Protein AF-A0A0T7GAG9-F1 (afdb_monomer)

Radius of gyration: 30.79 Å; Cα contacts (8 Å, |Δi|>4): 654; chains: 1; bounding box: 89×76×101 Å

Nearest PDB structures (foldseek):
  8bgj-assembly2_B  TM=7.637E-01  e=1.884E-06  Caloramator australicus RC3
  8bgj-assembly3_C  TM=7.433E-01  e=1.884E-06  Caloramator australicus RC3
  8ubf-assembly1_A  TM=6.238E-01  e=1.103E-04  Bordetella phage BPP-1
  7r08-assembly1_C  TM=3.777E-01  e=1.998E-05  Escherichia phage P2
  7r08-assembly1_D  TM=3.869E-01  e=6.036E-05  Escherichia phage P2

InterPro domains:
  IPR000477 Reverse transcriptase domain [PF00078] (136-311)
  IPR000477 Reverse transcriptase domain [PS50878] (1-312)
  IPR043502 DNA/RNA polymerase superfamily [SSF56672] (219-315)

Organism: NCBI:txid323656

Solvent-accessible surface area (backbone atoms only — not comparable to full-atom values): 28188 Å² total; per-residue (Å²): 134,89,82,88,79,85,87,90,82,91,81,88,81,88,87,83,90,88,86,91,87,82,89,89,78,88,88,89,84,94,79,90,82,89,78,87,84,79,85,76,80,90,74,90,75,86,70,85,80,78,86,72,91,57,84,82,73,63,77,64,60,50,42,42,79,52,36,60,41,50,51,34,84,39,45,36,84,69,73,78,44,70,47,95,84,35,51,66,62,48,19,46,50,33,21,58,45,39,65,34,86,74,25,86,46,48,55,41,74,45,68,46,100,83,73,48,65,36,33,41,60,69,44,71,40,38,43,30,50,48,48,32,51,34,57,48,50,37,62,75,71,70,60,76,82,75,52,69,72,56,51,52,51,51,47,57,50,60,62,29,47,48,66,50,30,28,42,39,36,42,36,42,45,61,44,52,74,43,35,62,32,42,70,59,51,51,48,55,58,66,37,84,90,48,37,68,43,57,45,28,43,55,50,26,62,49,64,55,31,98,47,58,68,47,40,30,54,40,72,39,69,53,33,58,56,50,51,55,58,70,42,45,62,54,56,56,46,60,70,64,40,82,52,45,80,46,76,49,64,61,93,49,48,33,42,36,34,25,35,74,89,53,80,54,64,69,62,50,48,55,57,32,48,75,56,59,38,48,70,33,95,80,47,48,77,47,70,42,54,48,61,73,71,83,89,79,68,92,67,89,72,78,64,50,52,75,58,100,60,35,24,41,39,57,49,40,68,48,58,90,81,30,30,17,25,35,40,30,45,76,21,64,76,62,49,51,58,48,52,53,50,50,53,35,36,50,65,39,30,80,73,65,71,42,60,68,54,37,43,49,37,53,47,66,63,24,18,21,34,73,44,67,58,46,80,44,57,75,75,67,99,75,46,66,45,67,41,38,51,30,64,73,47,75,75,40,19,36,27,61,64,27,71,88,54,91,51,84,43,85,49,84,46,65,73,31,44,53,52,37,52,54,50,50,43,49,54,66,31,89,86,28,92,47,21,65,71,46,69,72,44,59,66,73,54,47,53,52,53,68,70,61,40,35,35,53,12,31,73,69,56,35,75,52,87,76,53,77,65,57,48,51,63,43,51,58,52,56,69,90,112

Secondary structure (DSSP, 8-state):
------------------------------------------------------------TT-HHHHTTS--TTSHHHHT--HHHHHHHHHHHHHHHHHSSS----EEEEE-TTS-EEEEESSHHHHHHHHHHHHHHHHHTT--PPPHHHHHHHHHHHHT--S-EEEEEE-BTTHHHH-B-HHHHHHHHH-TTS-HHHHHHHHHHTTSS---TTB--TTSTHHHHHHHHHTHHHHHHHTTSTTEEEEEEETTEEEEEE-TT---HHHHHHHHHTTT--B-TT-EEEEE-SS--TT--S------EEETTEEEEE-S---TTSPPPEEEEE-HHHHHHHHHHHHHHHHHHHHH--HHHHHHHHHHHHSEEEEE-TT-SSS-TT-EEEEETTTTSTT-EEE---SSS---EEP--HHHHHHHHHHHHHHH-TTSTTHHHHHTS-HHHHHHHHH--HHHHHHT--EE---HHHHHHHHGGGTT-

Sequence (481 aa):
MQWHQQCSNIHSARMRKSCVICSPRYVSEKSTLQLLCLTREFTDSVRPVPSFFGLVMIPSPYSEQTLKQHFRVGDAGKWKLDIEKNIDSIAKAASARATLAAPNLLIHSRTDKSGKTIYFAGDIETDLILRATYSRLMHQFSLSLPNREEIVSGIVEATSEGSPYLVTKCDIRAFYESLNAEPIVNSILANTRTSSDLKQVLKSVYGAAHVPKSVAPRGLAISTVLAELTLKDFDNYVRKIPGVHRYFRYADDMIIFSLPGTSVIMLLEEKLKALGLELNDKTETREIRTNPNQTSRATPDVTAYTYLGYEFSPEEKVATYKTREFRVSIASAKLEKRTSRVFLALYAFLRDGDGVLLCDRLNYISTNRSVYKTKHTRGSKKQKIKTGIHYNYSRCGHYPSMKKGRVHMAHEASELIKIDVIMKTALFSKQSEFYSAISALPTAVQTQLNAISFAQGYRKRLMKRFTRERVGKICKAWGYE

Mean predicted aligned error: 11.67 Å

Foldseek 3Di:
DDDDDDDDDDDDDDDDDDDDDDDDDDDDDDDDDDDDDDDDDDDDDDDDDPPPPDDPQLDDLLQLVNLLLQAFPCVCVVAVDPCVVCSNVLSVVLSVQLQDLARQFQKDWDADPVRDIAIDGPDPSNSSNLSSLLVCLCVLVVHDADDPVVVVVVVVVVLQAQAKKKKKKWFWPVQQAQFFLQVVLVVLLPDPSHHSSSNNSSVNVPVNDVDPNRGQRHNGSVSVSSQCVLCVVVVVVLCVQPQWDDWDDRRGIIITIGHPPRPCPVVSQVVQVVRRIHIDPPIDMFIQAAPDDPPDDPDPPQSWDDDLQKIKGWDNYADPLWTTKIFIDRDPVNLVVLLVQLVLLLVVCVVVVPLVLSLVLLCQAQAKEWDACRRDSDDPSGDIDIDHLCSSRVQGAIWDIDNVDTDGHDHQPVSQVVSVVSSCCCQDPPPHPSNVSNVPDDVVSNVSSVPGGSSCNHRVNHYDYDDPVSVVVSCVSVPVD

pLDDT: mean 80.86, std 22.22, range [21.38, 97.0]

Structure (mmCIF, N/CA/C/O backbone):
data_AF-A0A0T7GAG9-F1
#
_entry.id   AF-A0A0T7GAG9-F1
#
loop_
_atom_site.group_PDB
_atom_site.id
_atom_site.type_symbol
_atom_site.label_atom_id
_atom_site.label_alt_id
_atom_site.label_comp_id
_atom_site.label_asym_id
_atom_site.label_entity_id
_atom_site.label_seq_id
_atom_site.pdbx_PDB_ins_code
_atom_site.Cartn_x
_atom_site.Cartn_y
_atom_site.Cartn_z
_atom_site.occupancy
_atom_site.B_iso_or_equiv
_atom_site.auth_seq_id
_atom_site.auth_comp_id
_atom_site.auth_asym_id
_atom_site.auth_atom_id
_atom_site.pdbx_PDB_model_num
ATOM 1 N N . MET A 1 1 ? -24.589 12.790 70.574 1.00 34.81 1 MET A N 1
ATOM 2 C CA . MET A 1 1 ? -24.229 14.126 71.096 1.00 34.81 1 MET A CA 1
ATOM 3 C C . MET A 1 1 ? -24.451 15.141 69.988 1.00 34.81 1 MET A C 1
ATOM 5 O O . MET A 1 1 ? -24.058 14.861 68.864 1.00 34.81 1 MET A O 1
ATOM 9 N N . GLN A 1 2 ? -25.118 16.257 70.280 1.00 25.03 2 GLN A N 1
ATOM 10 C CA . GLN A 1 2 ? -25.161 17.429 69.392 1.00 25.03 2 GLN A CA 1
ATOM 11 C C . GLN A 1 2 ? -23.834 18.202 69.496 1.00 25.03 2 GLN A C 1
ATOM 13 O O . GLN A 1 2 ? -23.106 17.983 70.459 1.00 25.03 2 GLN A O 1
ATOM 18 N N . TRP A 1 3 ? -23.570 19.130 68.571 1.00 24.48 3 TRP A N 1
ATOM 19 C CA . TRP A 1 3 ? -23.291 20.543 68.896 1.00 24.48 3 TRP A CA 1
ATOM 20 C C . TRP A 1 3 ? -23.385 21.411 67.623 1.00 24.48 3 TRP A C 1
ATOM 22 O O . TRP A 1 3 ? -22.856 21.060 66.571 1.00 24.48 3 TRP A O 1
ATOM 32 N N . HIS A 1 4 ? -24.095 22.535 67.735 1.00 27.88 4 HIS A N 1
ATOM 33 C CA . HIS A 1 4 ? -24.064 23.676 66.804 1.00 27.88 4 HIS A CA 1
ATOM 34 C C . HIS A 1 4 ? -22.859 24.605 67.177 1.00 27.88 4 HIS A C 1
ATOM 36 O O . HIS A 1 4 ? -22.125 24.254 68.093 1.00 27.88 4 HIS A O 1
ATOM 42 N N . GLN A 1 5 ? -22.534 25.780 66.604 1.00 28.50 5 GLN A N 1
ATOM 43 C CA . GLN A 1 5 ? -23.079 26.653 65.539 1.00 28.50 5 GLN A CA 1
ATOM 44 C C . GLN A 1 5 ? -21.955 27.605 65.020 1.00 28.50 5 GLN A C 1
ATOM 46 O O . GLN A 1 5 ? -20.854 27.571 65.550 1.00 28.50 5 GLN A O 1
ATOM 51 N N . GLN A 1 6 ? -22.263 28.445 64.012 1.00 25.11 6 GLN A N 1
ATOM 52 C CA . GLN A 1 6 ? -21.733 29.807 63.684 1.00 25.11 6 GLN A CA 1
ATOM 53 C C . GLN A 1 6 ? -20.279 30.212 64.077 1.00 25.11 6 GLN A C 1
ATOM 55 O O . GLN A 1 6 ? -19.899 30.146 65.234 1.00 25.11 6 GLN A O 1
ATOM 60 N N . CYS A 1 7 ? -19.392 30.661 63.171 1.00 21.69 7 CYS A N 1
ATOM 61 C CA . CYS A 1 7 ? -19.409 31.848 62.272 1.00 21.69 7 CYS A CA 1
ATOM 62 C C . CYS A 1 7 ? -19.065 33.208 62.934 1.00 21.69 7 CYS A C 1
ATOM 64 O O . CYS A 1 7 ? -19.560 33.511 64.013 1.00 21.69 7 CYS A O 1
ATOM 66 N N . SER A 1 8 ? -18.375 34.083 62.167 1.00 23.78 8 SER A N 1
ATOM 67 C CA . SER A 1 8 ? -17.951 35.483 62.476 1.00 23.78 8 SER A CA 1
ATOM 68 C C . SER A 1 8 ? -16.607 35.606 63.240 1.00 23.78 8 SER A C 1
ATOM 70 O O . SER A 1 8 ? -16.338 34.778 64.097 1.00 23.78 8 SER A O 1
ATOM 72 N N . ASN A 1 9 ? -15.723 36.601 63.025 1.00 23.61 9 ASN A N 1
ATOM 73 C CA . ASN A 1 9 ? -15.598 37.624 61.961 1.00 23.61 9 ASN A CA 1
ATOM 74 C C . ASN A 1 9 ? -14.204 38.322 61.997 1.00 23.61 9 ASN A C 1
ATOM 76 O O . ASN A 1 9 ? -13.631 38.382 63.075 1.00 23.61 9 ASN A O 1
ATOM 80 N N . ILE A 1 10 ? -13.787 38.993 60.895 1.00 25.33 10 ILE A N 1
ATOM 81 C CA . ILE A 1 10 ? -12.914 40.220 60.872 1.00 25.33 10 ILE A CA 1
ATOM 82 C C . ILE A 1 10 ? -11.417 40.038 61.322 1.00 25.33 10 ILE A C 1
ATOM 84 O O . ILE A 1 10 ? -11.143 39.328 62.272 1.00 25.33 10 ILE A O 1
ATOM 88 N N . HIS A 1 11 ? -10.351 40.610 60.713 1.00 24.47 11 HIS A N 1
ATOM 89 C CA . HIS A 1 11 ? -10.182 41.557 59.587 1.00 24.47 11 HIS A CA 1
ATOM 90 C C . HIS A 1 11 ? -8.828 41.416 58.813 1.00 24.47 11 HIS A C 1
ATOM 92 O O . HIS A 1 11 ? -7.951 40.650 59.183 1.00 24.47 11 HIS A O 1
ATOM 98 N N . SER A 1 12 ? -8.712 42.212 57.736 1.00 23.41 12 SER A N 1
ATOM 99 C CA . SER A 1 12 ? -7.582 42.607 56.844 1.00 23.41 12 SER A CA 1
ATOM 100 C C . SER A 1 12 ? -6.096 42.477 57.303 1.00 23.41 12 SER A C 1
ATOM 102 O O . SER A 1 12 ? -5.824 42.581 58.488 1.00 23.41 12 SER A O 1
ATOM 104 N N . ALA A 1 13 ? -5.068 42.419 56.421 1.00 24.03 13 ALA A N 1
ATOM 105 C CA . ALA A 1 13 ? -4.983 42.994 55.058 1.00 24.03 13 ALA A CA 1
ATOM 106 C C . ALA A 1 13 ? -3.962 42.355 54.058 1.00 24.03 13 ALA A C 1
ATOM 108 O O . ALA A 1 13 ? -2.896 41.902 54.448 1.00 24.03 13 ALA A O 1
ATOM 109 N N . ARG A 1 14 ? -4.315 42.429 52.752 1.00 25.72 14 ARG A N 1
ATOM 110 C CA . ARG A 1 14 ? -3.540 42.716 51.494 1.00 25.72 14 ARG A CA 1
ATOM 111 C C . ARG A 1 14 ? -1.986 42.645 51.492 1.00 25.72 14 ARG A C 1
ATOM 113 O O . ARG A 1 14 ? -1.357 43.120 52.417 1.00 25.72 14 ARG A O 1
ATOM 120 N N . MET A 1 15 ? -1.269 42.294 50.405 1.00 24.94 15 MET A N 1
ATOM 121 C CA . MET A 1 15 ? -1.548 41.972 48.974 1.00 24.94 15 MET A CA 1
ATOM 122 C C . MET A 1 15 ? -0.264 41.306 48.374 1.00 24.94 15 MET A C 1
ATOM 124 O O . MET A 1 15 ? 0.808 41.533 48.915 1.00 24.94 15 MET A O 1
ATOM 128 N N . ARG A 1 16 ? -0.224 40.532 47.270 1.00 23.81 16 ARG A N 1
ATOM 129 C CA . ARG A 1 16 ? -0.689 40.801 45.886 1.00 23.81 16 ARG A CA 1
ATOM 130 C C . ARG A 1 16 ? -0.880 39.493 45.067 1.00 23.81 16 ARG A C 1
ATOM 132 O O . ARG A 1 16 ? 0.001 38.651 45.088 1.00 23.81 16 ARG A O 1
ATOM 139 N N . LYS A 1 17 ? -1.968 39.448 44.274 1.00 26.58 17 LYS A N 1
ATOM 140 C CA . LYS A 1 17 ? -2.077 39.118 42.818 1.00 26.58 17 LYS A CA 1
ATOM 141 C C . LYS A 1 17 ? -1.387 37.853 42.240 1.00 26.58 17 LYS A C 1
ATOM 143 O O . LYS A 1 17 ? -0.191 37.686 42.406 1.00 26.58 17 LYS A O 1
ATOM 148 N N . SER A 1 18 ? -2.030 37.017 41.408 1.00 24.22 18 SER A N 1
ATOM 149 C CA . SER A 1 18 ? -3.402 37.036 40.845 1.00 24.22 18 SER A CA 1
ATOM 150 C C . SER A 1 18 ? -3.861 35.636 40.402 1.00 24.22 18 SER A C 1
ATOM 152 O O . SER A 1 18 ? -3.059 34.851 39.910 1.00 24.22 18 SER A O 1
ATOM 154 N N . CYS A 1 19 ? -5.175 35.395 40.441 1.00 22.44 19 CYS A N 1
ATOM 155 C CA . CYS A 1 19 ? -5.876 34.328 39.718 1.00 22.44 19 CYS A CA 1
ATOM 156 C C . CYS A 1 19 ? -7.080 34.953 38.987 1.00 22.44 19 CYS A C 1
ATOM 158 O O . CYS A 1 19 ? -7.672 35.888 39.527 1.00 22.44 19 CYS A O 1
ATOM 160 N N . VAL A 1 20 ? -7.438 34.474 37.787 1.00 23.52 20 VAL A N 1
ATOM 161 C CA . VAL A 1 20 ? -8.679 34.863 37.086 1.00 23.52 20 VAL A CA 1
ATOM 162 C C . VAL A 1 20 ? -9.257 33.678 36.307 1.00 23.52 20 VAL A C 1
ATOM 164 O O . VAL A 1 20 ? -8.600 33.112 35.438 1.00 23.52 20 VAL A O 1
ATOM 167 N N . ILE A 1 21 ? -10.530 33.386 36.570 1.00 23.42 21 ILE A N 1
ATOM 168 C CA . ILE A 1 21 ? -11.468 32.687 35.683 1.00 23.42 21 ILE A CA 1
ATOM 169 C C . ILE A 1 21 ? -12.679 33.626 35.552 1.00 23.42 21 ILE A C 1
ATOM 171 O O . ILE A 1 21 ? -13.063 34.194 36.573 1.00 23.42 21 ILE A O 1
ATOM 175 N N . CYS A 1 22 ? -13.243 33.801 34.343 1.00 22.34 22 CYS A N 1
ATOM 176 C CA . CYS A 1 22 ? -14.698 33.878 34.053 1.00 22.34 22 CYS A CA 1
ATOM 17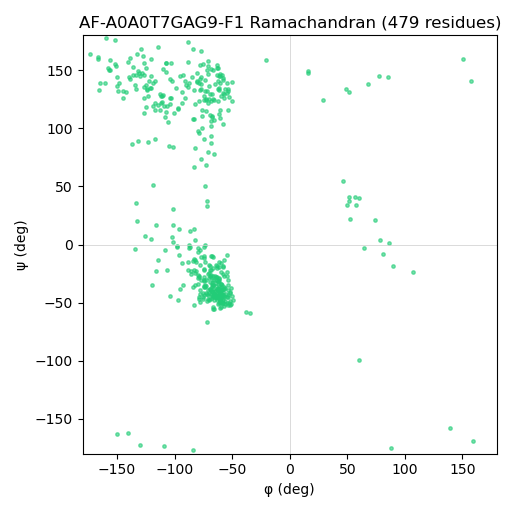7 C C . CYS A 1 22 ? -15.069 34.608 32.741 1.00 22.34 22 CYS A C 1
ATOM 179 O O . CYS A 1 22 ? -14.536 35.664 32.428 1.00 22.34 22 CYS A O 1
ATOM 181 N N . SER A 1 23 ? -16.075 34.032 32.068 1.00 23.14 23 SER A N 1
ATOM 182 C CA . SER A 1 23 ? -17.262 34.650 31.434 1.00 23.14 23 SER A CA 1
ATOM 183 C C . SER A 1 23 ? -17.169 35.842 30.450 1.00 23.14 23 SER A C 1
ATOM 185 O O . SER A 1 23 ? -16.653 36.899 30.796 1.00 23.14 23 SER A O 1
ATOM 187 N N . PRO A 1 24 ? -17.852 35.756 29.284 1.00 28.33 24 PRO A N 1
ATOM 188 C CA . PRO A 1 24 ? -18.141 36.895 28.404 1.00 28.33 24 PRO A CA 1
ATOM 189 C C . PRO A 1 24 ? -19.597 37.409 28.513 1.00 28.33 24 PRO A C 1
ATOM 191 O O . PRO A 1 24 ? -20.530 36.607 28.546 1.00 28.33 24 PRO A O 1
ATOM 194 N N . ARG A 1 25 ? -19.810 38.736 28.467 1.00 22.12 25 ARG A N 1
ATOM 195 C CA . ARG A 1 25 ? -21.077 39.419 28.087 1.00 22.12 25 ARG A CA 1
ATOM 196 C C . ARG A 1 25 ? -20.816 40.912 27.784 1.00 22.12 25 ARG A C 1
ATOM 198 O O . ARG A 1 25 ? -20.043 41.514 28.512 1.00 22.12 25 ARG A O 1
ATOM 205 N N . TYR A 1 26 ? -21.460 41.426 26.721 1.00 23.72 26 TYR A N 1
ATOM 206 C CA . TYR A 1 26 ? -21.973 42.794 26.426 1.00 23.72 26 TYR A CA 1
ATOM 207 C C . TYR A 1 26 ? -21.501 44.013 27.264 1.00 23.72 26 TYR A C 1
ATOM 209 O O . TYR A 1 26 ? -21.342 43.911 28.470 1.00 23.72 26 TYR A O 1
ATOM 217 N N . VAL A 1 27 ? -21.381 45.247 26.748 1.00 25.27 27 VAL A N 1
ATOM 218 C CA . VAL A 1 27 ? -21.791 45.905 25.471 1.00 25.27 27 VAL A CA 1
ATOM 219 C C . VAL A 1 27 ? -20.533 46.639 24.888 1.00 25.27 27 VAL A C 1
ATOM 221 O O . VAL A 1 27 ? -19.449 46.397 25.412 1.00 25.27 27 VAL A O 1
ATOM 224 N N . SER A 1 28 ? -20.451 47.478 23.838 1.00 22.50 28 SER A N 1
ATOM 225 C CA . SER A 1 28 ? -21.351 48.213 22.906 1.00 22.50 28 SER A CA 1
ATOM 226 C C . SER A 1 28 ? -20.745 48.156 21.469 1.00 22.50 28 SER A C 1
ATOM 228 O O . SER A 1 28 ? -19.912 47.288 21.235 1.00 22.50 28 SER A O 1
ATOM 230 N N . GLU A 1 29 ? -21.049 48.954 20.429 1.00 24.73 29 GLU A N 1
ATOM 231 C CA . GLU A 1 29 ? -21.874 50.170 20.195 1.00 24.73 29 GLU A CA 1
ATOM 232 C C . GLU A 1 29 ? -22.412 50.153 18.725 1.00 24.73 29 GLU A C 1
ATOM 234 O O . GLU A 1 29 ? -22.418 49.107 18.076 1.00 24.73 29 GLU A O 1
ATOM 239 N N . LYS A 1 30 ? -22.878 51.290 18.185 1.00 23.23 30 LYS A N 1
ATOM 240 C CA . LYS A 1 30 ? -23.588 51.436 16.893 1.00 23.23 30 LYS A CA 1
ATOM 241 C C . LYS A 1 30 ? -22.752 51.315 15.600 1.00 23.23 30 LYS A C 1
ATOM 243 O O . LYS A 1 30 ? -21.716 51.954 15.432 1.00 23.23 30 LYS A O 1
ATOM 248 N N . SER A 1 31 ? -23.353 50.679 14.593 1.00 24.34 31 SER A N 1
ATOM 249 C CA . SER A 1 31 ? -23.366 51.121 13.183 1.00 24.34 31 SER A CA 1
ATOM 250 C C . SER A 1 31 ? -24.672 50.645 12.530 1.00 24.34 31 SER A C 1
ATOM 252 O O . SER A 1 31 ? -25.106 49.523 12.780 1.00 24.34 31 SER A O 1
ATOM 254 N N . THR A 1 32 ? -25.331 51.498 11.747 1.00 24.50 32 THR A N 1
ATOM 255 C CA . THR A 1 32 ? -26.698 51.268 11.234 1.00 24.50 32 THR A CA 1
ATOM 256 C C . THR A 1 32 ? -26.710 50.487 9.917 1.00 24.50 32 THR A C 1
ATOM 258 O O . THR A 1 32 ? -25.936 50.830 9.031 1.00 24.50 32 THR A O 1
ATOM 261 N N . LEU A 1 33 ? -27.643 49.535 9.743 1.00 26.02 33 LEU A N 1
ATOM 262 C CA . LEU A 1 33 ? -28.426 49.315 8.505 1.00 26.02 33 LEU A CA 1
ATOM 263 C C . LEU A 1 33 ? -29.517 48.238 8.708 1.00 26.02 33 LEU A C 1
ATOM 265 O O . LEU A 1 33 ? -29.526 47.532 9.715 1.00 26.02 33 LEU A O 1
ATOM 269 N N . GLN A 1 34 ? -30.492 48.179 7.796 1.00 23.89 34 GLN A N 1
ATOM 270 C CA . GLN A 1 34 ? -31.765 47.469 7.992 1.00 23.89 34 GLN A CA 1
ATOM 271 C C . GLN A 1 34 ? -31.667 45.942 7.830 1.00 23.89 34 GLN A C 1
ATOM 273 O O . GLN A 1 34 ? -31.033 45.443 6.901 1.00 23.89 34 GLN A O 1
ATOM 278 N N . LEU A 1 35 ? -32.417 45.208 8.659 1.00 23.30 35 LEU A N 1
ATOM 279 C CA . LEU A 1 35 ? -32.811 43.820 8.399 1.00 23.30 35 LEU A CA 1
ATOM 280 C C . LEU A 1 35 ? -34.287 43.792 7.974 1.00 23.30 35 LEU A C 1
ATOM 282 O O . LEU A 1 35 ? -35.140 44.289 8.710 1.00 23.30 35 LEU A O 1
ATOM 286 N N . LEU A 1 36 ? -34.610 43.182 6.828 1.00 23.64 36 LEU A N 1
ATOM 287 C CA . LEU A 1 36 ? -36.001 42.829 6.524 1.00 23.64 36 LEU A CA 1
ATOM 288 C C . LEU A 1 36 ? -36.420 41.643 7.399 1.00 23.64 36 LEU A C 1
ATOM 290 O O . LEU A 1 36 ? -35.803 40.579 7.347 1.00 23.64 36 LEU A O 1
ATOM 294 N N . CYS A 1 37 ? -37.498 41.808 8.162 1.00 21.38 37 CYS A N 1
ATOM 295 C CA . CYS A 1 37 ? -38.119 40.707 8.885 1.00 21.38 37 CYS A CA 1
ATOM 296 C C . CYS A 1 37 ? -39.073 39.955 7.946 1.00 21.38 37 CYS A C 1
ATOM 298 O O . CYS A 1 37 ? -40.131 40.471 7.596 1.00 21.38 37 CYS A O 1
ATOM 300 N N . LEU A 1 38 ? -38.699 38.743 7.527 1.00 24.09 38 LEU A N 1
ATOM 301 C CA . LEU A 1 38 ? -39.583 37.828 6.798 1.00 24.09 38 LEU A CA 1
ATOM 302 C C . LEU A 1 38 ? -40.116 36.753 7.747 1.00 24.09 38 LEU A C 1
ATOM 304 O O . LEU A 1 38 ? -39.597 35.638 7.819 1.00 24.09 38 LEU A O 1
ATOM 308 N N . THR A 1 39 ? -41.183 37.096 8.463 1.00 24.17 39 THR A N 1
ATOM 309 C CA . THR A 1 39 ? -42.048 36.121 9.131 1.00 24.17 39 THR A CA 1
ATOM 310 C C . THR A 1 39 ? -42.667 35.199 8.082 1.00 24.17 39 THR A C 1
ATOM 312 O O . THR A 1 39 ? -43.480 35.638 7.270 1.00 24.17 39 THR A O 1
ATOM 315 N N . ARG A 1 40 ? -42.290 33.915 8.087 1.00 24.61 40 ARG A N 1
ATOM 316 C CA . ARG A 1 40 ? -43.006 32.873 7.342 1.00 24.61 40 ARG A CA 1
ATOM 317 C C . ARG A 1 40 ? -43.896 32.095 8.294 1.00 24.61 40 ARG A C 1
ATOM 319 O O . ARG A 1 40 ? -43.405 31.392 9.173 1.00 24.61 40 ARG A O 1
ATOM 326 N N . GLU A 1 41 ? -45.195 32.247 8.094 1.00 24.88 41 GLU A N 1
ATOM 327 C CA . GLU A 1 41 ? -46.232 31.531 8.825 1.00 24.88 41 GLU A CA 1
ATOM 328 C C . GLU A 1 41 ? -46.153 30.029 8.524 1.00 24.88 41 GLU A C 1
ATOM 330 O O . GLU A 1 41 ? -45.958 29.614 7.377 1.00 24.88 41 GLU A O 1
ATOM 335 N N . PHE A 1 42 ? -46.320 29.204 9.558 1.00 25.19 42 PHE A N 1
ATOM 336 C CA . PHE A 1 42 ? -46.572 27.778 9.380 1.00 25.19 42 PHE A CA 1
ATOM 337 C C . PHE A 1 42 ? -48.032 27.602 8.957 1.00 25.19 42 PHE A C 1
ATOM 339 O O . PHE A 1 42 ? -48.939 27.829 9.751 1.00 25.19 42 PHE A O 1
ATOM 346 N N . THR A 1 43 ? -48.255 27.192 7.709 1.00 27.36 43 THR A N 1
ATOM 347 C CA . THR A 1 43 ? -49.566 26.739 7.229 1.00 27.36 43 THR A CA 1
ATOM 348 C C . THR A 1 43 ? -49.544 25.225 7.047 1.00 27.36 43 THR A C 1
ATOM 350 O O . THR A 1 43 ? -48.823 24.688 6.199 1.00 27.36 43 THR A O 1
ATOM 353 N N . ASP A 1 44 ? -50.329 24.522 7.865 1.00 28.38 44 ASP A N 1
ATOM 354 C CA . ASP A 1 44 ? -50.452 23.068 7.800 1.00 28.38 44 ASP A CA 1
ATOM 355 C C . ASP A 1 44 ? -51.112 22.634 6.488 1.00 28.38 44 ASP A C 1
ATOM 357 O O . ASP A 1 44 ? -52.316 22.772 6.278 1.00 28.38 44 ASP A O 1
ATOM 361 N N . SER A 1 45 ? -50.304 22.064 5.596 1.00 26.52 45 SER A N 1
ATOM 362 C CA . SER A 1 45 ? -50.771 21.401 4.379 1.00 26.52 45 SER A CA 1
ATOM 363 C C . SER A 1 45 ? -50.666 19.890 4.559 1.00 26.52 45 SER A C 1
ATOM 365 O O . SER A 1 45 ? -49.680 19.259 4.169 1.00 26.52 45 SER A O 1
ATOM 367 N N . VAL A 1 46 ? -51.705 19.306 5.168 1.00 32.75 46 VAL A N 1
ATOM 368 C CA . VAL A 1 46 ? -51.857 17.853 5.326 1.00 32.75 46 VAL A CA 1
ATOM 369 C C . VAL A 1 46 ? -51.845 17.197 3.945 1.00 32.75 46 VAL A C 1
ATOM 371 O O . VAL A 1 46 ? -52.824 17.243 3.201 1.00 32.75 46 VAL A O 1
ATOM 374 N N . ARG A 1 47 ? -50.719 16.576 3.587 1.00 27.12 47 ARG A N 1
ATOM 375 C CA . ARG A 1 47 ? -50.621 15.740 2.387 1.00 27.12 47 ARG A CA 1
ATOM 376 C C . ARG A 1 47 ? -51.141 14.345 2.736 1.00 27.12 47 ARG A C 1
ATOM 378 O O . ARG A 1 47 ? -50.723 13.811 3.765 1.00 27.12 47 ARG A O 1
ATOM 385 N N . PRO A 1 48 ? -52.010 13.733 1.913 1.00 27.88 48 PRO A N 1
ATOM 386 C CA . PRO A 1 48 ? -52.500 12.389 2.187 1.00 27.88 48 PRO A CA 1
ATOM 387 C C . PRO A 1 48 ? -51.332 11.400 2.193 1.00 27.88 48 PRO A C 1
ATOM 389 O O . PRO A 1 48 ? -50.496 11.409 1.287 1.00 27.88 48 PRO A O 1
ATOM 392 N N . VAL A 1 49 ? -51.277 10.541 3.211 1.00 30.39 49 VAL A N 1
ATOM 393 C CA . VAL A 1 49 ? -50.303 9.445 3.280 1.00 30.39 49 VAL A CA 1
ATOM 394 C C . VAL A 1 49 ? -50.722 8.384 2.258 1.00 30.39 49 VAL A C 1
ATOM 396 O O . VAL A 1 49 ? -51.788 7.789 2.426 1.00 30.39 49 VAL A O 1
ATOM 399 N N . PRO A 1 50 ? -49.936 8.112 1.199 1.00 30.52 50 PRO A N 1
ATOM 400 C CA . PRO A 1 50 ? -50.290 7.070 0.250 1.00 30.52 50 PRO A CA 1
ATOM 401 C C . PRO A 1 50 ? -50.067 5.703 0.907 1.00 30.52 50 PRO A C 1
ATOM 403 O O . PRO A 1 50 ? -48.971 5.402 1.386 1.00 30.52 50 PRO A O 1
ATOM 406 N N . SER A 1 51 ? -51.105 4.869 0.929 1.00 34.44 51 SER A N 1
ATOM 407 C CA . SER A 1 51 ? -51.129 3.559 1.589 1.00 34.44 51 SER A CA 1
ATOM 408 C C . SER A 1 51 ? -50.304 2.504 0.835 1.00 34.44 51 SER A C 1
ATOM 410 O O . SER A 1 51 ? -50.839 1.551 0.269 1.00 34.44 51 SER A O 1
ATOM 412 N N . PHE A 1 52 ? -48.980 2.669 0.818 1.00 32.62 52 PHE A N 1
ATOM 413 C CA . PHE A 1 52 ? -48.042 1.748 0.177 1.00 32.62 52 PHE A CA 1
ATOM 414 C C . PHE A 1 52 ? -47.797 0.484 1.017 1.00 32.62 52 PHE A C 1
ATOM 416 O O . PHE A 1 52 ? -46.697 0.243 1.512 1.00 32.62 52 PHE A O 1
ATOM 423 N N . PHE A 1 53 ? -48.789 -0.410 1.052 1.00 34.19 53 PHE A N 1
ATOM 424 C CA . PHE A 1 53 ? -48.553 -1.850 1.243 1.00 34.19 53 PHE A CA 1
ATOM 425 C C . PHE A 1 53 ? -47.971 -2.481 -0.040 1.00 34.19 53 PHE A C 1
ATOM 427 O O . PHE A 1 53 ? -48.452 -3.480 -0.566 1.00 34.19 53 PHE A O 1
ATOM 434 N N . GLY A 1 54 ? -46.913 -1.860 -0.566 1.00 33.28 54 GLY A N 1
ATOM 435 C CA . GLY A 1 54 ? -46.104 -2.383 -1.657 1.00 33.28 54 GLY A CA 1
ATOM 436 C C . GLY A 1 54 ? -44.799 -2.933 -1.099 1.00 33.28 54 GLY A C 1
ATOM 437 O O . GLY A 1 54 ? -44.068 -2.216 -0.415 1.00 33.28 54 GLY A O 1
ATOM 438 N N . LEU A 1 55 ? -44.480 -4.190 -1.413 1.00 37.56 55 LEU A N 1
ATOM 439 C CA . LEU A 1 55 ? -43.149 -4.745 -1.167 1.00 37.56 55 LEU A CA 1
ATOM 440 C C . LEU A 1 55 ? -42.105 -3.831 -1.820 1.00 37.56 55 LEU A C 1
ATOM 442 O O . LEU A 1 55 ? -42.082 -3.689 -3.043 1.00 37.56 55 LEU A O 1
ATOM 446 N N . VAL A 1 56 ? -41.238 -3.217 -1.009 1.00 41.62 56 VAL A N 1
ATOM 447 C CA . VAL A 1 56 ? -40.147 -2.362 -1.497 1.00 41.62 56 VAL A CA 1
ATOM 448 C C . VAL A 1 56 ? -39.131 -3.247 -2.215 1.00 41.62 56 VAL A C 1
ATOM 450 O O . VAL A 1 56 ? -38.184 -3.753 -1.611 1.00 41.62 56 VAL A O 1
ATOM 453 N N . MET A 1 57 ? -39.357 -3.475 -3.512 1.00 55.97 57 MET A N 1
ATOM 454 C CA . MET A 1 57 ? -38.486 -4.295 -4.346 1.00 55.97 57 MET A CA 1
ATOM 455 C C . MET A 1 57 ? -37.089 -3.686 -4.372 1.00 55.97 57 MET A C 1
ATOM 457 O O . MET A 1 57 ? -36.855 -2.640 -4.974 1.00 55.97 57 MET A O 1
ATOM 461 N N . ILE A 1 58 ? -36.153 -4.356 -3.704 1.00 68.81 58 ILE A N 1
ATOM 462 C CA . ILE A 1 58 ? -34.763 -3.921 -3.615 1.00 68.81 58 ILE A CA 1
ATOM 463 C C . ILE A 1 58 ? -34.156 -4.040 -5.018 1.00 68.81 58 ILE A C 1
ATOM 465 O O . ILE A 1 58 ? -33.978 -5.162 -5.498 1.00 68.81 58 ILE A O 1
ATOM 469 N N . PRO A 1 59 ? -33.843 -2.920 -5.698 1.00 79.88 59 PRO A N 1
ATOM 470 C CA . PRO A 1 59 ? -33.547 -2.949 -7.124 1.00 79.88 59 PRO A CA 1
ATOM 471 C C . PRO A 1 59 ? -32.253 -3.720 -7.371 1.00 79.88 59 PRO A C 1
ATOM 473 O O . PRO A 1 59 ? -31.217 -3.375 -6.788 1.00 79.88 59 PRO A O 1
ATOM 476 N N . SER A 1 60 ? -32.312 -4.743 -8.232 1.00 86.25 60 SER A N 1
ATOM 477 C CA . SER A 1 60 ? -31.180 -5.633 -8.514 1.00 86.25 60 SER A CA 1
ATOM 478 C C . SER A 1 60 ? -29.933 -4.836 -8.934 1.00 86.25 60 SER A C 1
ATOM 480 O O . SER A 1 60 ? -30.023 -3.917 -9.760 1.00 86.25 60 SER A O 1
ATOM 482 N N . PRO A 1 61 ? -28.742 -5.146 -8.385 1.00 89.31 61 PRO A N 1
ATOM 483 C CA . PRO A 1 61 ? -27.496 -4.496 -8.787 1.00 89.31 61 PRO A CA 1
ATOM 484 C C . PRO A 1 61 ? -27.071 -4.841 -10.222 1.00 89.31 61 PRO A C 1
ATOM 486 O O . PRO A 1 61 ? -26.157 -4.201 -10.735 1.00 89.31 61 PRO A O 1
ATOM 489 N N . TYR A 1 62 ? -27.717 -5.816 -10.868 1.00 93.19 62 TYR A N 1
ATOM 490 C CA . TYR A 1 62 ? -27.337 -6.323 -12.187 1.00 93.1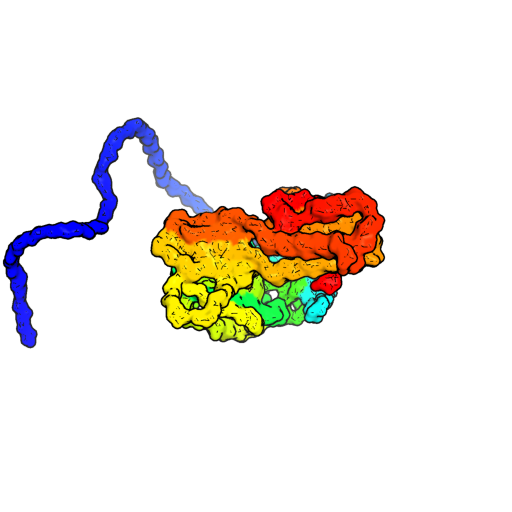9 62 TYR A CA 1
ATOM 491 C C . TYR A 1 62 ? -28.209 -5.790 -13.329 1.00 93.19 62 TYR A C 1
ATOM 493 O O . TYR A 1 62 ? -28.177 -6.336 -14.426 1.00 93.19 62 TYR A O 1
ATOM 501 N N . SER A 1 63 ? -28.965 -4.708 -13.113 1.00 91.75 63 SER A N 1
ATOM 502 C CA . SER A 1 63 ? -29.624 -3.997 -14.218 1.00 91.75 63 SER A CA 1
ATOM 503 C C . SER A 1 63 ? -28.595 -3.511 -15.247 1.00 91.75 63 SER A C 1
ATOM 505 O O . SER A 1 63 ? -27.510 -3.048 -14.877 1.00 91.75 63 SER A O 1
ATOM 507 N N . GLU A 1 64 ? -28.944 -3.555 -16.537 1.00 92.00 64 GLU A N 1
ATOM 508 C CA . GLU A 1 64 ? -28.057 -3.123 -17.627 1.00 92.00 64 GLU A CA 1
ATOM 509 C C . GLU A 1 64 ? -27.433 -1.742 -17.371 1.00 92.00 64 GLU A C 1
ATOM 511 O O . GLU A 1 64 ? -26.222 -1.573 -17.488 1.00 92.00 64 GLU A O 1
ATOM 516 N N . GLN A 1 65 ? -28.239 -0.753 -16.969 1.00 88.12 65 GLN A N 1
ATOM 517 C CA . GLN A 1 65 ? -27.771 0.612 -16.694 1.00 88.12 65 GLN A CA 1
ATOM 518 C C . GLN A 1 65 ? -26.774 0.695 -15.526 1.00 88.12 65 GLN A C 1
ATOM 520 O O . GLN A 1 65 ? -25.925 1.590 -15.506 1.00 88.12 65 GLN A O 1
ATOM 525 N N . THR A 1 66 ? -26.845 -0.225 -14.558 1.00 87.31 66 THR A N 1
ATOM 526 C CA . THR A 1 66 ? -25.864 -0.311 -13.466 1.00 87.31 66 THR A CA 1
ATOM 527 C C . THR A 1 66 ? -24.588 -0.996 -13.953 1.00 87.31 66 THR A C 1
ATOM 529 O O . THR A 1 66 ? -23.494 -0.475 -13.741 1.00 87.31 66 THR A O 1
ATOM 532 N N . LEU A 1 67 ? -24.700 -2.103 -14.695 1.00 90.56 67 LEU A N 1
ATOM 533 C CA . LEU A 1 67 ? -23.548 -2.807 -15.272 1.00 90.56 67 LEU A CA 1
ATOM 534 C C . LEU A 1 67 ? -22.761 -1.930 -16.262 1.00 90.56 67 LEU A C 1
ATOM 536 O O . LEU A 1 67 ? -21.531 -1.909 -16.200 1.00 90.56 67 LEU A O 1
ATOM 540 N N . LYS A 1 68 ? -23.443 -1.111 -17.077 1.00 88.75 68 LYS A N 1
ATOM 541 C CA . LYS A 1 68 ? -22.835 -0.107 -17.979 1.00 88.75 68 LYS A CA 1
ATOM 542 C C . LYS A 1 68 ? -21.944 0.904 -17.240 1.00 88.75 68 LYS A C 1
ATOM 544 O O . LYS A 1 68 ? -20.967 1.382 -17.808 1.00 88.75 68 LYS A O 1
ATOM 549 N N . GLN A 1 69 ? -22.198 1.175 -15.957 1.00 86.44 69 GLN A N 1
ATOM 550 C CA . GLN A 1 69 ? -21.325 2.026 -15.135 1.00 86.44 69 GLN A CA 1
ATOM 551 C C . GLN A 1 69 ? -20.077 1.285 -14.627 1.00 86.44 69 GLN A C 1
ATOM 553 O O . GLN A 1 69 ? -19.053 1.917 -14.383 1.00 86.44 69 GLN A O 1
ATOM 558 N N . HIS A 1 70 ? -20.126 -0.043 -14.469 1.00 88.50 70 HIS A N 1
ATOM 559 C CA . HIS A 1 70 ? -19.028 -0.843 -13.906 1.00 88.50 70 HIS A CA 1
ATOM 560 C C . HIS A 1 70 ? -17.889 -1.167 -14.885 1.00 88.50 70 HIS A C 1
ATOM 562 O O . HIS A 1 70 ? -16.872 -1.730 -14.459 1.00 88.50 70 HIS A O 1
ATOM 568 N N . PHE A 1 71 ? -17.998 -0.769 -16.155 1.00 86.19 71 PHE A N 1
ATOM 569 C CA . PHE A 1 71 ? -16.876 -0.750 -17.095 1.00 86.19 71 PHE A CA 1
ATOM 570 C C . PHE A 1 71 ? -15.768 0.217 -16.638 1.00 86.19 71 PHE A C 1
ATOM 572 O O . PHE A 1 71 ? -15.999 1.209 -15.946 1.00 86.19 71 PHE A O 1
ATOM 579 N N . ARG A 1 72 ? -14.524 -0.074 -17.025 1.00 83.38 72 ARG A N 1
ATOM 580 C CA . ARG A 1 72 ? -13.329 0.715 -16.703 1.00 83.38 72 ARG A CA 1
ATOM 581 C C . ARG A 1 72 ? -12.513 0.973 -17.965 1.00 83.38 72 ARG A C 1
ATOM 583 O O . ARG A 1 72 ? -12.365 0.100 -18.811 1.00 83.38 72 ARG A O 1
ATOM 590 N N . VAL A 1 73 ? -11.841 2.125 -18.016 1.00 72.62 73 VAL A N 1
ATOM 591 C CA . VAL A 1 73 ? -10.948 2.531 -19.127 1.00 72.62 73 VAL A CA 1
ATOM 592 C C . VAL A 1 73 ? -9.843 1.496 -19.432 1.00 72.62 73 VAL A C 1
ATOM 594 O O . VAL A 1 73 ? -9.313 1.456 -20.536 1.00 72.62 73 VAL A O 1
ATOM 597 N N . GLY A 1 74 ? -9.475 0.645 -18.465 1.00 73.12 74 GLY A N 1
ATOM 598 C CA . GLY A 1 74 ? -8.489 -0.422 -18.664 1.00 73.12 74 GLY A CA 1
ATOM 599 C C . GLY A 1 74 ? -9.015 -1.713 -19.308 1.00 73.12 74 GLY A C 1
ATOM 600 O O . GLY A 1 74 ? -8.193 -2.541 -19.696 1.00 73.12 74 GLY A O 1
ATOM 601 N N . ASP A 1 75 ? -10.335 -1.908 -19.408 1.00 81.56 75 ASP A N 1
ATOM 602 C CA . ASP A 1 75 ? -10.929 -3.219 -19.711 1.00 81.56 75 ASP A CA 1
ATOM 603 C C . ASP A 1 75 ? -10.750 -3.654 -21.170 1.00 81.56 75 ASP A C 1
ATOM 605 O O . ASP A 1 75 ? -10.474 -4.827 -21.411 1.00 81.56 75 ASP A O 1
ATOM 609 N N . ALA A 1 76 ? -10.820 -2.735 -22.139 1.00 79.25 76 ALA A N 1
ATOM 610 C CA . ALA A 1 76 ? -10.668 -3.067 -23.563 1.00 79.25 76 ALA A CA 1
ATOM 611 C C . ALA A 1 76 ? -9.306 -3.736 -23.820 1.00 79.25 76 ALA A C 1
ATOM 613 O O . ALA A 1 76 ? -9.215 -4.836 -24.359 1.00 79.25 76 ALA A O 1
ATOM 614 N N . GLY A 1 77 ? -8.241 -3.136 -23.277 1.00 74.81 77 GLY A N 1
ATOM 615 C CA . GLY A 1 77 ? -6.891 -3.699 -23.259 1.00 74.81 77 GLY A CA 1
ATOM 616 C C . GLY A 1 77 ? -6.609 -4.690 -22.117 1.00 74.81 77 GLY A C 1
ATOM 617 O O . GLY A 1 77 ? -5.436 -4.943 -21.837 1.00 74.81 77 GLY A O 1
ATOM 618 N N . LYS A 1 78 ? -7.620 -5.187 -21.396 1.00 80.44 78 LYS A N 1
ATOM 619 C CA . LYS A 1 78 ? -7.532 -6.406 -20.565 1.00 80.44 78 LYS A CA 1
ATOM 620 C C . LYS A 1 78 ? -8.086 -7.591 -21.357 1.00 80.44 78 LYS A C 1
ATOM 622 O O . LYS A 1 78 ? -7.439 -8.628 -21.416 1.00 80.44 78 LYS A O 1
ATOM 627 N N . TRP A 1 79 ? -9.253 -7.399 -21.967 1.00 84.31 79 TRP A N 1
ATOM 628 C CA . TRP A 1 79 ? -10.049 -8.450 -22.597 1.00 84.31 79 TRP A CA 1
ATOM 629 C C . TRP A 1 79 ? -9.843 -8.594 -24.109 1.00 84.31 79 TRP A C 1
ATOM 631 O O . TRP A 1 79 ? -10.313 -9.569 -24.677 1.00 84.31 79 TRP A O 1
ATOM 641 N N . LYS A 1 80 ? -9.117 -7.663 -24.747 1.00 82.50 80 LYS A N 1
ATOM 642 C CA . LYS A 1 80 ? -8.946 -7.564 -26.211 1.00 82.50 80 LYS A CA 1
ATOM 643 C C . LYS A 1 80 ? -10.280 -7.366 -26.955 1.00 82.50 80 LYS A C 1
ATOM 645 O O . LYS A 1 80 ? -10.494 -7.950 -28.010 1.00 82.50 80 LYS A O 1
ATOM 650 N N . LEU A 1 81 ? -11.170 -6.542 -26.396 1.00 80.62 81 LEU A N 1
ATOM 651 C CA . LEU A 1 81 ? -12.507 -6.274 -26.941 1.00 80.62 81 LEU A CA 1
ATOM 652 C C . LEU A 1 81 ? -12.693 -4.794 -27.293 1.00 80.62 81 LEU A C 1
ATOM 654 O O . LEU A 1 81 ? -12.340 -3.918 -26.498 1.00 80.62 81 LEU A O 1
ATOM 658 N N . ASP A 1 82 ? -13.343 -4.534 -28.430 1.00 76.56 82 ASP A N 1
ATOM 659 C CA . ASP A 1 82 ? -13.881 -3.221 -28.813 1.00 76.56 82 ASP A CA 1
ATOM 660 C C . ASP A 1 82 ? -15.098 -2.889 -27.937 1.00 76.56 82 ASP A C 1
ATOM 662 O O . ASP A 1 82 ? -16.256 -3.070 -28.319 1.00 76.56 82 ASP A O 1
ATOM 666 N N . ILE A 1 83 ? -14.832 -2.425 -26.714 1.00 74.25 83 ILE A N 1
ATOM 667 C CA . ILE A 1 83 ? -15.874 -2.136 -25.721 1.00 74.25 83 ILE A CA 1
ATOM 668 C C . ILE A 1 83 ? -16.847 -1.064 -26.229 1.00 74.25 83 ILE A C 1
ATOM 670 O O . ILE A 1 83 ? -18.047 -1.226 -26.057 1.00 74.25 83 ILE A O 1
ATOM 674 N N . GLU A 1 84 ? -16.381 -0.022 -26.924 1.00 73.69 84 GLU A N 1
ATOM 675 C CA . GLU A 1 84 ? -17.256 1.073 -27.383 1.00 73.69 84 GLU A CA 1
ATOM 676 C C . GLU A 1 84 ? -18.337 0.629 -28.390 1.00 73.69 84 GLU A C 1
ATOM 678 O O . GLU A 1 84 ? -19.366 1.288 -28.484 1.00 73.69 84 GLU A O 1
ATOM 683 N N . LYS A 1 85 ? -18.160 -0.517 -29.069 1.00 78.19 85 LYS A N 1
ATOM 684 C CA . LYS A 1 85 ? -19.175 -1.141 -29.945 1.00 78.19 85 LYS A CA 1
ATOM 685 C C . LYS A 1 85 ? -20.038 -2.198 -29.238 1.00 78.19 85 LYS A C 1
ATOM 687 O O . LYS A 1 85 ? -21.065 -2.593 -29.770 1.00 78.19 85 LYS A O 1
ATOM 692 N N . ASN A 1 8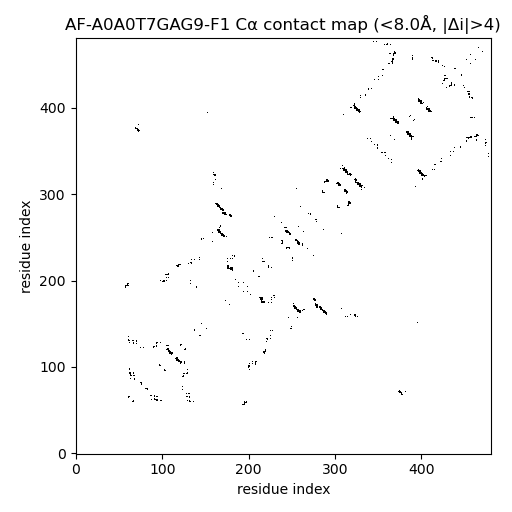6 ? -19.607 -2.688 -28.071 1.00 84.50 86 ASN A N 1
ATOM 693 C CA . ASN A 1 86 ? -20.157 -3.883 -27.414 1.00 84.50 86 ASN A CA 1
ATOM 694 C C . ASN A 1 86 ? -20.626 -3.650 -25.962 1.00 84.50 86 ASN A C 1
ATOM 696 O O . ASN A 1 86 ? -20.966 -4.605 -25.269 1.00 84.50 86 ASN A O 1
ATOM 700 N N . ILE A 1 87 ? -20.650 -2.404 -25.469 1.00 85.62 87 ILE A N 1
ATOM 701 C CA . ILE A 1 87 ? -21.121 -2.076 -24.108 1.00 85.62 87 ILE A CA 1
ATOM 702 C C . ILE A 1 87 ? -22.523 -2.634 -23.851 1.00 85.62 87 ILE A C 1
ATOM 704 O O . ILE A 1 87 ? -22.751 -3.229 -22.799 1.00 85.62 87 ILE A O 1
ATOM 708 N N . ASP A 1 88 ? -23.448 -2.464 -24.796 1.00 88.50 88 ASP A N 1
ATOM 709 C CA . ASP A 1 88 ? -24.848 -2.841 -24.602 1.00 88.50 88 ASP A CA 1
ATOM 710 C C . ASP A 1 88 ? -25.064 -4.356 -24.661 1.00 88.50 88 ASP A C 1
ATOM 712 O O . ASP A 1 88 ? -25.725 -4.906 -23.781 1.00 88.50 88 ASP A O 1
ATOM 716 N N . SER A 1 89 ? -24.440 -5.049 -25.619 1.00 90.19 89 SER A N 1
ATOM 717 C CA . SER A 1 89 ? -24.495 -6.513 -25.720 1.00 90.19 89 SER A CA 1
ATOM 718 C C . SER A 1 89 ? -23.860 -7.193 -24.503 1.00 90.19 89 SER A C 1
ATOM 720 O O . SER A 1 89 ? -24.480 -8.072 -23.905 1.00 90.19 89 SER A O 1
ATOM 722 N N . ILE A 1 90 ? -22.680 -6.738 -24.065 1.00 90.38 90 ILE A N 1
ATOM 723 C CA . ILE A 1 90 ? -21.986 -7.278 -22.884 1.00 90.38 90 ILE A CA 1
ATOM 724 C C . ILE A 1 90 ? -22.760 -6.966 -21.593 1.00 90.38 90 ILE A C 1
ATOM 726 O O . ILE A 1 90 ? -22.863 -7.827 -20.720 1.00 90.38 90 ILE A O 1
ATOM 730 N N . ALA A 1 91 ? -23.329 -5.764 -21.450 1.00 91.44 91 ALA A N 1
ATOM 731 C CA . ALA A 1 91 ? -24.134 -5.422 -20.276 1.00 91.44 91 ALA A CA 1
ATOM 732 C C . ALA A 1 91 ? -25.430 -6.242 -20.203 1.00 91.44 91 ALA A C 1
ATOM 734 O O . ALA A 1 91 ? -25.807 -6.667 -19.112 1.00 91.44 91 ALA A O 1
ATOM 735 N N . LYS A 1 92 ? -26.082 -6.497 -21.344 1.00 93.19 92 LYS A N 1
ATOM 736 C CA . LYS A 1 92 ? -27.279 -7.340 -21.435 1.00 93.19 92 LYS A CA 1
ATOM 737 C C . LYS A 1 92 ? -26.971 -8.808 -21.138 1.00 93.19 92 LYS A C 1
ATOM 739 O O . LYS A 1 92 ? -27.688 -9.418 -20.349 1.00 93.19 92 LYS A O 1
ATOM 744 N N . ALA A 1 93 ? -25.881 -9.349 -21.687 1.00 92.06 93 ALA A N 1
ATOM 745 C CA . ALA A 1 93 ? -25.415 -10.706 -21.394 1.00 92.06 93 ALA A CA 1
ATOM 746 C C . ALA A 1 93 ? -25.083 -10.883 -19.900 1.00 92.06 93 ALA A C 1
ATOM 748 O O . ALA A 1 93 ? -25.635 -11.770 -19.249 1.00 92.06 93 ALA A O 1
ATOM 749 N N . ALA A 1 94 ? -24.301 -9.966 -19.317 1.00 92.62 94 ALA A N 1
ATOM 750 C CA . ALA A 1 94 ? -23.988 -9.968 -17.887 1.00 92.62 94 ALA A CA 1
ATOM 751 C C . ALA A 1 94 ? -25.236 -9.810 -16.993 1.00 92.62 94 ALA A C 1
ATOM 753 O O . ALA A 1 94 ? -25.296 -10.413 -15.923 1.00 92.62 94 ALA A O 1
ATOM 754 N N . SER A 1 95 ? -26.229 -9.021 -17.421 1.00 93.44 95 SER A N 1
ATOM 755 C CA . SER A 1 95 ? -27.503 -8.848 -16.710 1.00 93.44 95 SER A CA 1
ATOM 756 C C . SER A 1 95 ? -28.306 -10.150 -16.699 1.00 93.44 95 SER A C 1
ATOM 758 O O . SER A 1 95 ? -28.592 -10.689 -15.630 1.00 93.44 95 SER A O 1
ATOM 760 N N . ALA A 1 96 ? -28.566 -10.716 -17.883 1.00 92.31 96 ALA A N 1
ATOM 761 C CA . ALA A 1 96 ? -29.279 -11.981 -18.038 1.00 92.31 96 ALA A CA 1
ATOM 762 C C . ALA A 1 96 ? -28.593 -13.123 -17.272 1.00 92.31 96 ALA A C 1
ATOM 764 O O . ALA A 1 96 ? -29.256 -13.853 -16.541 1.00 92.31 96 ALA A O 1
ATOM 765 N N . ARG A 1 97 ? -27.259 -13.227 -17.368 1.00 93.19 97 ARG A N 1
ATOM 766 C CA . ARG A 1 97 ? -26.448 -14.222 -16.652 1.00 93.19 97 ARG A CA 1
ATOM 767 C C . ARG A 1 97 ? -26.586 -14.108 -15.131 1.00 93.19 97 ARG A C 1
ATOM 769 O O . ARG A 1 97 ? -26.613 -15.136 -14.464 1.00 93.19 97 ARG A O 1
ATOM 776 N N . ALA A 1 98 ? -26.654 -12.895 -14.578 1.00 90.25 98 ALA A N 1
ATOM 777 C CA . ALA A 1 98 ? -26.677 -12.661 -13.131 1.00 90.25 98 ALA A CA 1
ATOM 778 C C . ALA A 1 98 ? -28.045 -12.896 -12.471 1.00 90.25 98 ALA A C 1
ATOM 780 O O . ALA A 1 98 ? -28.092 -13.243 -11.293 1.00 90.25 98 ALA A O 1
ATOM 781 N N . THR A 1 99 ? -29.140 -12.720 -13.215 1.00 89.69 99 THR A N 1
ATOM 782 C CA . THR A 1 99 ? -30.516 -12.945 -12.730 1.00 89.69 99 THR A CA 1
ATOM 783 C C . THR A 1 99 ? -30.966 -14.414 -12.883 1.00 89.69 99 THR A C 1
ATOM 785 O O . THR A 1 99 ? -32.039 -14.787 -12.412 1.00 89.69 99 THR A O 1
ATOM 788 N N . LEU A 1 100 ? -30.134 -15.295 -13.460 1.00 89.19 100 LEU A N 1
ATOM 789 C CA . LEU A 1 100 ? -30.345 -16.749 -13.404 1.00 89.19 100 LEU A CA 1
ATOM 790 C C . LEU A 1 100 ? -30.381 -17.259 -11.952 1.00 89.19 100 LEU A C 1
ATOM 792 O O . LEU A 1 100 ? -29.626 -16.801 -11.097 1.00 89.19 100 LEU A O 1
ATOM 796 N N . ALA A 1 101 ? -31.193 -18.287 -11.688 1.00 81.19 101 ALA A N 1
ATOM 797 C CA . ALA A 1 101 ? -31.283 -18.909 -10.362 1.00 81.19 101 ALA A CA 1
ATOM 798 C C . ALA A 1 101 ? -29.952 -19.533 -9.886 1.00 81.19 101 ALA A C 1
ATOM 800 O O . ALA A 1 101 ? -29.689 -19.569 -8.685 1.00 81.19 101 ALA A O 1
ATOM 801 N N . ALA A 1 102 ? -29.114 -19.982 -10.825 1.00 84.12 102 ALA A N 1
ATOM 802 C CA . ALA A 1 102 ? -27.740 -20.421 -10.604 1.00 84.12 102 ALA A CA 1
ATOM 803 C C . ALA A 1 102 ? -26.833 -19.747 -11.657 1.00 84.12 102 ALA A C 1
ATOM 805 O O . ALA A 1 102 ? -26.666 -20.279 -12.756 1.00 84.12 102 ALA A O 1
ATOM 806 N N . PRO A 1 103 ? -26.291 -18.545 -11.384 1.00 86.62 103 PRO A N 1
ATOM 807 C CA . PRO A 1 103 ? -25.500 -17.807 -12.364 1.00 86.62 103 PRO A CA 1
ATOM 808 C C . PRO A 1 103 ? -24.148 -18.498 -12.593 1.00 86.62 103 PRO A C 1
ATOM 810 O O . PRO A 1 103 ? -23.395 -18.728 -11.644 1.00 86.62 103 PRO A O 1
ATOM 813 N N . ASN A 1 104 ? -23.828 -18.821 -13.850 1.00 87.12 104 ASN A N 1
ATOM 814 C CA . ASN A 1 104 ? -22.564 -19.460 -14.228 1.00 87.12 104 ASN A CA 1
ATOM 815 C C . ASN A 1 104 ? -21.430 -18.416 -14.295 1.00 87.12 104 ASN A C 1
ATOM 817 O O . ASN A 1 104 ? -21.295 -17.672 -15.273 1.00 87.12 104 ASN A O 1
ATOM 821 N N . LEU A 1 105 ? -20.650 -18.322 -13.216 1.00 88.56 105 LEU A N 1
ATOM 822 C CA . LEU A 1 105 ? -19.571 -17.347 -13.053 1.00 88.56 105 LEU A CA 1
ATOM 823 C C . LEU A 1 105 ? -18.226 -17.976 -13.420 1.00 88.56 105 LEU A C 1
ATOM 825 O O . LEU A 1 105 ? -17.752 -18.879 -12.733 1.00 88.56 105 LEU A O 1
ATOM 829 N N . LEU A 1 106 ? -17.570 -17.456 -14.458 1.00 89.00 106 LEU A N 1
ATOM 830 C CA . LEU A 1 106 ? -16.268 -17.957 -14.885 1.00 89.00 106 LEU A CA 1
ATOM 831 C C . LEU A 1 106 ? -15.175 -17.393 -13.968 1.00 89.00 106 LEU A C 1
ATOM 833 O O . LEU A 1 106 ? -14.695 -16.272 -14.161 1.00 89.00 106 LEU A O 1
ATOM 837 N N . ILE A 1 107 ? -14.790 -18.160 -12.950 1.00 88.94 107 ILE A N 1
ATOM 838 C CA . ILE A 1 107 ? -13.734 -17.806 -11.996 1.00 88.94 107 ILE A CA 1
ATOM 839 C C . ILE A 1 107 ? -12.548 -18.747 -12.208 1.00 88.94 107 ILE A C 1
ATOM 841 O O . ILE A 1 107 ? -12.661 -19.962 -12.084 1.00 88.94 107 ILE A O 1
ATOM 845 N N . HIS A 1 108 ? -11.387 -18.174 -12.509 1.00 89.06 108 HIS A N 1
ATOM 846 C CA . HIS A 1 108 ? -10.124 -18.893 -12.609 1.00 89.06 108 HIS A CA 1
ATOM 847 C C . HIS A 1 108 ? -9.271 -18.660 -11.362 1.00 89.06 108 HIS A C 1
ATOM 849 O O . HIS A 1 108 ? -9.389 -17.638 -10.680 1.00 89.06 108 HIS A O 1
ATOM 855 N N . SER A 1 109 ? -8.368 -19.595 -11.093 1.00 88.38 109 SER A N 1
ATOM 856 C CA . SER A 1 109 ? -7.352 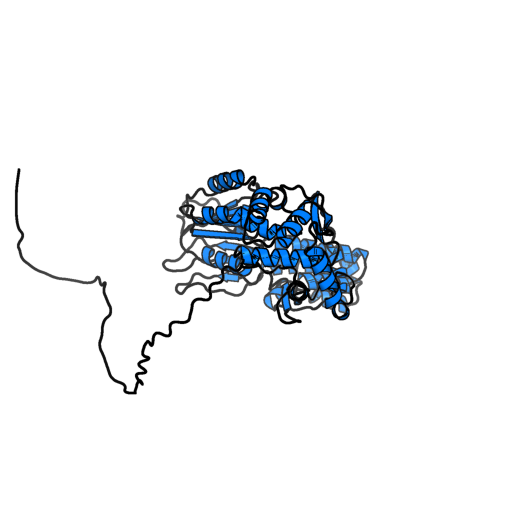-19.492 -10.052 1.00 88.38 109 SER A CA 1
ATOM 857 C C . SER A 1 109 ? -5.949 -19.599 -10.653 1.00 88.38 109 SER A C 1
ATOM 859 O O . SER A 1 109 ? -5.758 -20.061 -11.777 1.00 88.38 109 SER A O 1
ATOM 861 N N . ARG A 1 110 ? -4.946 -19.122 -9.913 1.00 87.56 110 ARG A N 1
ATOM 862 C CA . ARG A 1 110 ? -3.530 -19.445 -10.136 1.00 87.56 110 ARG A CA 1
ATOM 863 C C . ARG A 1 110 ? -2.783 -19.401 -8.812 1.00 87.56 110 ARG A C 1
ATOM 865 O O . ARG A 1 110 ? -3.065 -18.531 -7.990 1.00 87.56 110 ARG A O 1
ATOM 872 N N . THR A 1 111 ? -1.809 -20.275 -8.626 1.00 85.75 111 THR A N 1
ATOM 873 C CA . THR A 1 111 ? -0.904 -20.222 -7.473 1.00 85.75 111 THR A CA 1
ATOM 874 C C . THR A 1 111 ? 0.145 -19.126 -7.689 1.00 85.75 111 THR A C 1
ATOM 876 O O . THR A 1 111 ? 0.639 -18.951 -8.805 1.00 85.75 111 THR A O 1
ATOM 879 N N . ASP A 1 112 ? 0.468 -18.346 -6.656 1.00 81.69 112 ASP A N 1
ATOM 880 C CA . ASP A 1 112 ? 1.607 -17.421 -6.676 1.00 81.69 112 ASP A CA 1
ATOM 881 C C . ASP A 1 112 ? 2.916 -18.094 -6.212 1.00 81.69 112 ASP A C 1
ATOM 883 O O . ASP A 1 112 ? 2.924 -19.245 -5.776 1.00 81.69 112 ASP A O 1
ATOM 887 N N . LYS A 1 113 ? 4.045 -17.374 -6.302 1.00 75.50 113 LYS A N 1
ATOM 888 C CA . LYS A 1 113 ? 5.375 -17.878 -5.901 1.00 75.50 113 LYS A CA 1
ATOM 889 C C . LYS A 1 113 ? 5.463 -18.320 -4.430 1.00 75.50 113 LYS A C 1
ATOM 891 O O . LYS A 1 113 ? 6.402 -19.020 -4.080 1.00 75.50 113 LYS A O 1
ATOM 896 N N . SER A 1 114 ? 4.529 -17.892 -3.577 1.00 74.81 114 SER A N 1
ATOM 897 C CA . SER A 1 114 ? 4.458 -18.257 -2.155 1.00 74.81 114 SER A CA 1
ATOM 898 C C . SER A 1 114 ? 3.496 -19.418 -1.874 1.00 74.81 114 SER A C 1
ATOM 900 O O . SER A 1 114 ? 3.133 -19.647 -0.725 1.00 74.81 114 SER A O 1
ATOM 902 N N . GLY A 1 115 ? 3.055 -20.139 -2.913 1.00 80.31 115 GLY A N 1
ATOM 903 C CA . GLY A 1 115 ? 2.123 -21.263 -2.789 1.00 80.31 115 GLY A CA 1
ATOM 904 C C . GLY A 1 115 ? 0.661 -20.849 -2.595 1.00 80.31 115 GLY A C 1
ATOM 905 O O . GLY A 1 115 ? -0.197 -21.709 -2.422 1.00 80.31 115 GLY A O 1
ATOM 906 N N . LYS A 1 116 ? 0.344 -19.547 -2.635 1.00 83.88 116 LYS A N 1
ATOM 907 C CA . LYS A 1 116 ? -0.991 -19.031 -2.305 1.00 83.88 116 LYS A CA 1
ATOM 908 C C . LYS A 1 116 ? -1.869 -18.887 -3.545 1.00 83.88 116 LYS A C 1
ATOM 910 O O . LYS A 1 116 ? -1.467 -18.277 -4.538 1.00 83.88 116 LYS A O 1
ATOM 915 N N . THR A 1 117 ? -3.094 -19.397 -3.475 1.00 86.44 117 THR A N 1
ATOM 916 C CA . THR A 1 117 ? -4.066 -19.337 -4.575 1.00 86.44 117 THR A CA 1
ATOM 917 C C . THR A 1 117 ? -4.651 -17.932 -4.734 1.00 86.44 117 THR A C 1
ATOM 919 O O . THR A 1 117 ? -5.173 -17.349 -3.787 1.00 86.44 117 THR A O 1
ATOM 922 N N . ILE A 1 118 ? -4.593 -17.389 -5.952 1.00 87.81 118 ILE A N 1
ATOM 923 C CA . ILE A 1 118 ? -5.185 -16.104 -6.336 1.00 87.81 118 ILE A CA 1
ATOM 924 C C . ILE A 1 118 ? -6.305 -16.342 -7.350 1.00 87.81 118 ILE A C 1
ATOM 926 O O . ILE A 1 118 ? -6.058 -16.821 -8.458 1.00 87.81 118 ILE A O 1
ATOM 930 N N . TYR A 1 119 ? -7.518 -15.936 -6.990 1.00 88.88 119 TYR A N 1
ATOM 931 C CA . TYR A 1 119 ? -8.731 -16.040 -7.798 1.00 88.88 119 TYR A CA 1
ATOM 932 C C . TYR A 1 119 ? -8.982 -14.768 -8.619 1.00 88.88 119 TYR A C 1
ATOM 934 O O . TYR A 1 119 ? -8.681 -13.652 -8.186 1.00 88.88 119 TYR A O 1
ATOM 942 N N . PHE A 1 120 ? -9.532 -14.921 -9.824 1.00 89.81 120 PHE A N 1
ATOM 943 C CA . PHE A 1 120 ? -9.857 -13.824 -10.735 1.00 89.81 120 PHE A CA 1
ATOM 944 C C . PHE A 1 120 ? -10.964 -14.217 -11.725 1.00 89.81 120 PHE A C 1
ATOM 946 O O . PHE A 1 120 ? -11.076 -15.372 -12.119 1.00 89.81 120 PHE A O 1
ATOM 953 N N . ALA A 1 121 ? -11.769 -13.245 -12.165 1.00 90.75 121 ALA A N 1
ATOM 954 C CA . ALA A 1 121 ? -12.737 -13.459 -13.242 1.00 90.75 121 ALA A CA 1
ATOM 955 C C . ALA A 1 121 ? -12.031 -13.827 -14.560 1.00 90.75 121 ALA A C 1
ATOM 957 O O . ALA A 1 121 ? -11.066 -13.152 -14.943 1.00 90.75 121 ALA A O 1
ATOM 958 N N . GLY A 1 122 ? -12.538 -14.859 -15.236 1.00 89.81 122 GLY A N 1
ATOM 959 C CA . GLY A 1 122 ? -12.073 -15.355 -16.532 1.00 89.81 122 GLY A CA 1
ATOM 960 C C . GLY A 1 122 ? -12.684 -14.644 -17.741 1.00 89.81 122 GLY A C 1
ATOM 961 O O . GLY A 1 122 ? -12.046 -14.601 -18.786 1.00 89.81 122 GLY A O 1
ATOM 962 N N . ASP A 1 123 ? -13.856 -14.014 -17.592 1.00 91.62 123 ASP A N 1
ATOM 963 C CA . ASP A 1 123 ? -14.486 -13.180 -18.625 1.00 91.62 123 ASP A CA 1
ATOM 964 C C . ASP A 1 123 ? -14.914 -11.790 -18.109 1.00 91.62 123 ASP A C 1
ATOM 966 O O . ASP A 1 123 ? -14.888 -11.487 -16.907 1.00 91.62 123 ASP A O 1
ATOM 970 N N . ILE A 1 124 ? -15.260 -10.902 -19.050 1.00 91.25 124 ILE A N 1
ATOM 971 C CA . ILE A 1 124 ? -15.668 -9.522 -18.754 1.00 91.25 124 ILE A CA 1
ATOM 972 C C . ILE A 1 124 ? -17.007 -9.460 -18.014 1.00 91.25 124 ILE A C 1
ATOM 974 O O . ILE A 1 124 ? -17.168 -8.617 -17.134 1.00 91.25 124 ILE A O 1
ATOM 978 N N . GLU A 1 125 ? -17.938 -10.362 -18.319 1.00 92.62 125 GLU A N 1
ATOM 979 C CA . GLU A 1 125 ? -19.260 -10.410 -17.691 1.00 92.62 125 GLU A CA 1
ATOM 980 C C . GLU A 1 125 ? -19.153 -10.763 -16.205 1.00 92.62 125 GLU A C 1
ATOM 982 O O . GLU A 1 125 ? -19.669 -10.027 -15.366 1.00 92.62 125 GLU A O 1
ATOM 987 N N . THR A 1 126 ? -18.390 -11.801 -15.849 1.00 92.31 126 THR A N 1
ATOM 988 C CA . THR A 1 126 ? -18.132 -12.167 -14.448 1.00 92.31 126 THR A CA 1
ATOM 989 C C . THR A 1 126 ? -17.412 -11.035 -13.707 1.00 92.31 126 THR A C 1
ATOM 991 O O . THR A 1 126 ? -17.753 -10.727 -12.568 1.00 92.31 126 THR A O 1
ATOM 994 N N . ASP A 1 127 ? -16.462 -10.340 -14.344 1.00 91.88 127 ASP A N 1
ATOM 995 C CA . ASP A 1 127 ? -15.789 -9.172 -13.751 1.00 91.88 127 ASP A CA 1
ATOM 996 C C . ASP A 1 127 ? -16.773 -8.004 -13.512 1.00 91.88 127 ASP A C 1
ATOM 998 O O . ASP A 1 127 ? -16.737 -7.381 -12.451 1.00 91.88 127 ASP A O 1
ATOM 1002 N N . LEU A 1 128 ? -17.711 -7.737 -14.430 1.00 92.38 128 LEU A N 1
ATOM 1003 C CA . LEU A 1 128 ? -18.776 -6.736 -14.248 1.00 92.38 128 LEU A CA 1
ATOM 1004 C C . LEU A 1 128 ? -19.751 -7.116 -13.122 1.00 92.38 128 LEU A C 1
ATOM 1006 O O . LEU A 1 128 ? -20.031 -6.282 -12.257 1.00 92.38 128 LEU A O 1
ATOM 1010 N N . ILE A 1 129 ? -20.203 -8.372 -13.075 1.00 93.75 129 ILE A N 1
ATOM 1011 C CA . ILE A 1 129 ? -21.089 -8.904 -12.026 1.00 93.75 129 ILE A CA 1
ATOM 1012 C C . ILE A 1 129 ? -20.415 -8.804 -10.649 1.00 93.75 129 ILE A C 1
ATOM 1014 O O . ILE A 1 129 ? -21.006 -8.289 -9.695 1.00 93.75 129 ILE A O 1
ATOM 1018 N N . LEU A 1 130 ? -19.147 -9.208 -10.529 1.00 92.31 130 LEU A N 1
ATOM 1019 C CA . LEU A 1 130 ? -18.386 -9.107 -9.278 1.00 92.31 130 LEU A CA 1
ATOM 1020 C C . LEU A 1 130 ? -18.168 -7.647 -8.840 1.00 92.31 130 LEU A C 1
ATOM 1022 O O . LEU A 1 130 ? -18.219 -7.358 -7.644 1.00 92.31 130 LEU A O 1
ATOM 1026 N N . ARG A 1 131 ? -17.979 -6.703 -9.776 1.00 91.94 131 ARG A N 1
ATOM 1027 C CA . ARG A 1 131 ? -17.894 -5.257 -9.472 1.00 91.94 131 ARG A CA 1
ATOM 1028 C C . ARG A 1 131 ? -19.221 -4.681 -8.983 1.00 91.94 131 ARG A C 1
ATOM 1030 O O . ARG A 1 131 ? -19.204 -3.876 -8.051 1.00 91.94 131 ARG A O 1
ATOM 1037 N N . ALA A 1 132 ? -20.340 -5.079 -9.587 1.00 92.75 132 ALA A N 1
ATOM 1038 C CA . ALA A 1 132 ? -21.675 -4.667 -9.160 1.00 92.75 132 ALA A CA 1
ATOM 1039 C C . ALA A 1 132 ? -22.007 -5.225 -7.766 1.00 92.75 132 ALA A C 1
ATOM 1041 O O . ALA A 1 132 ? -22.442 -4.480 -6.889 1.00 92.75 132 ALA A O 1
ATOM 1042 N N . THR A 1 133 ? -21.684 -6.501 -7.525 1.00 92.88 133 THR A N 1
ATOM 1043 C CA . THR A 1 133 ? -21.799 -7.166 -6.214 1.00 92.88 133 THR A CA 1
ATOM 1044 C C . THR A 1 133 ? -20.986 -6.433 -5.147 1.00 92.88 133 THR A C 1
ATOM 1046 O O . THR A 1 133 ? -21.540 -6.003 -4.138 1.00 92.88 133 THR A O 1
ATOM 1049 N N . TYR A 1 134 ? -19.693 -6.198 -5.404 1.00 93.06 134 TYR A N 1
ATOM 1050 C CA . TYR A 1 134 ? -18.814 -5.410 -4.535 1.00 93.06 134 TYR A CA 1
ATOM 1051 C C . TYR A 1 134 ? -19.404 -4.026 -4.225 1.00 93.06 134 TYR A C 1
ATOM 1053 O O . TYR A 1 134 ? -19.515 -3.639 -3.064 1.00 93.06 134 TYR A O 1
ATOM 1061 N N . SER A 1 135 ? -19.827 -3.286 -5.254 1.00 90.94 135 SER A N 1
ATOM 1062 C CA . SER A 1 135 ? -20.334 -1.923 -5.084 1.00 90.94 135 SER A CA 1
ATOM 1063 C C . SER A 1 135 ? -21.661 -1.874 -4.327 1.00 90.94 135 SER A C 1
ATOM 1065 O O . SER A 1 135 ? -21.897 -0.919 -3.587 1.00 90.94 135 SER A O 1
ATOM 1067 N N . ARG A 1 136 ? -22.520 -2.889 -4.492 1.00 92.38 136 ARG A N 1
ATOM 1068 C CA . ARG A 1 136 ? -23.768 -3.019 -3.737 1.00 92.38 136 ARG A CA 1
ATOM 1069 C C . ARG A 1 136 ? -23.492 -3.333 -2.273 1.00 92.38 136 ARG A C 1
ATOM 1071 O O . ARG A 1 136 ? -24.059 -2.658 -1.424 1.00 92.38 136 ARG A O 1
ATOM 1078 N N . LEU A 1 137 ? -22.608 -4.287 -1.978 1.00 92.25 137 LEU A N 1
ATOM 1079 C CA . LEU A 1 137 ? -22.276 -4.661 -0.601 1.00 92.25 137 LEU A CA 1
ATOM 1080 C C . LEU A 1 137 ? -21.599 -3.509 0.160 1.00 92.25 137 LEU A C 1
ATOM 1082 O O . LEU A 1 137 ? -22.029 -3.183 1.263 1.00 92.25 137 LEU A O 1
ATOM 1086 N N . MET A 1 138 ? -20.621 -2.825 -0.450 1.00 92.12 138 MET A N 1
ATOM 1087 C CA . MET A 1 138 ? -19.976 -1.643 0.146 1.00 92.12 138 MET A CA 1
ATOM 1088 C C . MET A 1 138 ? -21.001 -0.577 0.569 1.00 92.12 138 MET A C 1
ATOM 1090 O O . MET A 1 138 ? -20.922 -0.049 1.675 1.00 92.12 138 MET A O 1
ATOM 1094 N N . HIS A 1 139 ? -22.002 -0.304 -0.276 1.00 90.12 139 HIS A N 1
ATOM 1095 C CA . HIS A 1 139 ? -23.082 0.637 0.036 1.00 90.12 139 HIS A CA 1
ATOM 1096 C C . HIS A 1 139 ? -24.107 0.066 1.035 1.00 90.12 139 HIS A C 1
ATOM 1098 O O . HIS A 1 139 ? -24.638 0.802 1.863 1.00 90.12 139 HIS A O 1
ATOM 1104 N N . GLN A 1 140 ? -24.429 -1.227 0.966 1.00 91.44 140 GLN A N 1
ATOM 1105 C CA . GLN A 1 140 ? -25.421 -1.871 1.836 1.00 91.44 140 GLN A CA 1
ATOM 1106 C C . GLN A 1 140 ? -24.968 -1.911 3.302 1.00 91.44 140 GLN A C 1
ATOM 1108 O O . GLN A 1 140 ? -25.804 -1.768 4.193 1.00 91.44 140 GLN A O 1
ATOM 1113 N N . PHE A 1 141 ? -23.664 -2.079 3.535 1.00 90.56 141 PHE A N 1
ATOM 1114 C CA . PHE A 1 141 ? -23.052 -2.161 4.864 1.00 90.56 141 PHE A CA 1
ATOM 1115 C C . PHE A 1 141 ? -22.337 -0.867 5.305 1.00 90.56 141 PHE A C 1
ATOM 1117 O O . PHE A 1 141 ? -21.700 -0.855 6.360 1.00 90.56 141 PHE A O 1
ATOM 1124 N N . SER A 1 142 ? -22.457 0.216 4.525 1.00 90.62 142 SER A N 1
ATOM 1125 C CA . SER A 1 142 ? -21.818 1.524 4.764 1.00 90.62 142 SER A CA 1
ATOM 1126 C C . SER A 1 142 ? -20.303 1.441 5.003 1.00 90.62 142 SER A C 1
ATOM 1128 O O . SER A 1 142 ? -19.759 2.115 5.877 1.00 90.62 142 SER A O 1
ATOM 1130 N N . LEU A 1 143 ? -19.617 0.590 4.238 1.00 89.69 143 LEU A N 1
ATOM 1131 C CA . LEU A 1 143 ? -18.177 0.373 4.361 1.00 89.69 143 LEU A CA 1
ATOM 1132 C C . LEU A 1 143 ? -17.392 1.477 3.643 1.00 89.69 143 LEU A C 1
ATOM 1134 O O . LEU A 1 143 ? -17.728 1.876 2.527 1.00 89.69 143 LEU A O 1
ATOM 1138 N N . SER A 1 144 ? -16.289 1.907 4.253 1.00 87.00 144 SER A N 1
ATOM 1139 C CA . SER A 1 144 ? -15.298 2.793 3.642 1.00 87.00 144 SER A CA 1
ATOM 1140 C C . SER A 1 144 ? -13.923 2.147 3.768 1.00 87.00 144 SER A C 1
ATOM 1142 O O . SER A 1 144 ? -13.524 1.778 4.869 1.00 87.00 144 SER A O 1
ATOM 1144 N N . LEU A 1 145 ? -13.205 1.986 2.652 1.00 87.69 145 LEU A N 1
ATOM 1145 C CA . LEU A 1 145 ? -11.838 1.460 2.688 1.00 87.69 145 LEU A CA 1
ATOM 1146 C C . LEU A 1 145 ? -10.876 2.562 3.156 1.00 87.69 145 LEU A C 1
ATOM 1148 O O . LEU A 1 145 ? -10.950 3.677 2.629 1.00 87.69 145 LEU A O 1
ATOM 1152 N N . PRO A 1 146 ? -9.951 2.276 4.086 1.00 87.50 146 PRO A N 1
ATOM 1153 C CA . PRO A 1 146 ? -9.092 3.301 4.659 1.00 87.50 146 PRO A CA 1
ATOM 1154 C C . PRO A 1 146 ? -8.088 3.840 3.628 1.00 87.50 146 PRO A C 1
ATOM 1156 O O . PRO A 1 146 ? -7.371 3.092 2.956 1.00 87.50 146 PRO A O 1
ATOM 1159 N N . ASN A 1 147 ? -8.013 5.165 3.499 1.00 90.88 147 ASN A N 1
ATOM 1160 C CA . ASN A 1 147 ? -7.083 5.819 2.585 1.00 90.88 147 ASN A CA 1
ATOM 1161 C C . ASN A 1 147 ? -5.670 5.862 3.190 1.00 90.88 147 ASN A C 1
ATOM 1163 O O . ASN A 1 147 ? -5.447 6.448 4.251 1.00 90.88 147 ASN A O 1
ATOM 1167 N N . ARG A 1 148 ? -4.689 5.307 2.468 1.00 91.88 148 ARG A N 1
ATOM 1168 C CA . ARG A 1 148 ? -3.272 5.290 2.865 1.00 91.88 148 ARG A CA 1
ATOM 1169 C C . ARG A 1 148 ? -2.746 6.672 3.274 1.00 91.88 148 ARG A C 1
ATOM 1171 O O . ARG A 1 148 ? -2.047 6.778 4.274 1.00 91.88 148 ARG A O 1
ATOM 1178 N N . GLU A 1 149 ? -3.061 7.728 2.521 1.00 91.25 149 GLU A N 1
ATOM 1179 C CA . GLU A 1 149 ? -2.519 9.069 2.806 1.00 91.25 149 GLU A CA 1
ATOM 1180 C C . GLU A 1 149 ? -3.233 9.776 3.971 1.00 91.25 149 GLU A C 1
ATOM 1182 O O . GLU A 1 149 ? -2.666 10.712 4.537 1.00 91.25 149 GLU A O 1
ATOM 1187 N N . GLU A 1 150 ? -4.434 9.323 4.352 1.00 93.81 150 GLU A N 1
ATOM 1188 C CA . GLU A 1 150 ? -5.129 9.752 5.574 1.00 93.81 150 GLU A CA 1
ATOM 1189 C C . GLU A 1 150 ? -4.545 9.032 6.793 1.00 93.81 150 GLU A C 1
ATOM 1191 O O . GLU A 1 150 ? -4.158 9.704 7.745 1.00 93.81 150 GLU A O 1
ATOM 1196 N N . ILE A 1 151 ? -4.350 7.706 6.726 1.00 96.12 151 ILE A N 1
ATOM 1197 C CA . ILE A 1 151 ? -3.654 6.931 7.770 1.00 96.12 151 ILE A CA 1
ATOM 1198 C C . ILE A 1 151 ? -2.272 7.523 8.058 1.00 96.12 151 ILE A C 1
ATOM 1200 O O . ILE A 1 151 ? -1.953 7.827 9.202 1.00 96.12 151 ILE A O 1
ATOM 1204 N N . VAL A 1 152 ? -1.453 7.738 7.025 1.00 96.00 152 VAL A N 1
ATOM 1205 C CA . VAL A 1 152 ? -0.100 8.288 7.202 1.00 96.00 152 VAL A CA 1
ATOM 1206 C C . VAL A 1 152 ? -0.160 9.717 7.753 1.00 96.00 152 VAL A C 1
ATOM 1208 O O . VAL A 1 152 ? 0.686 10.087 8.560 1.00 96.00 152 VAL A O 1
ATOM 1211 N N . SER A 1 153 ? -1.174 10.514 7.396 1.00 95.06 153 SER A N 1
ATOM 1212 C CA . SER A 1 153 ? -1.383 11.832 8.011 1.00 95.06 153 SER A CA 1
ATOM 1213 C C . SER A 1 153 ? -1.777 11.735 9.491 1.00 95.06 153 SER A C 1
ATOM 1215 O O . SER A 1 153 ? -1.323 12.557 10.281 1.00 95.06 153 SER A O 1
ATOM 1217 N N . GLY A 1 154 ? -2.571 10.729 9.872 1.00 96.25 154 GLY A N 1
ATOM 1218 C CA . GLY A 1 154 ? -2.934 10.426 11.259 1.00 96.25 154 GLY A CA 1
ATOM 1219 C C . GLY A 1 154 ? -1.764 9.891 12.090 1.00 96.25 154 GLY A C 1
ATOM 1220 O O . GLY A 1 154 ? -1.662 10.197 13.273 1.00 96.25 154 GLY A O 1
ATOM 1221 N N . ILE A 1 155 ? -0.835 9.163 11.468 1.00 96.75 155 ILE A N 1
ATOM 1222 C CA . ILE A 1 155 ? 0.416 8.717 12.098 1.00 96.75 155 ILE A CA 1
ATOM 1223 C C . ILE A 1 155 ? 1.376 9.898 12.286 1.00 96.75 155 ILE A C 1
ATOM 1225 O O . ILE A 1 155 ? 1.943 10.050 13.362 1.00 96.75 155 ILE A O 1
ATOM 1229 N N . VAL A 1 156 ? 1.510 10.788 11.294 1.00 95.81 156 VAL A N 1
ATOM 1230 C CA . VAL A 1 156 ? 2.244 12.066 11.430 1.00 95.81 156 VAL A CA 1
ATOM 1231 C C . VAL A 1 156 ? 1.638 12.938 12.543 1.00 95.81 156 VAL A C 1
ATOM 1233 O O . VAL A 1 156 ? 2.361 13.630 13.256 1.00 95.81 156 VAL A O 1
ATOM 1236 N N . GLU A 1 157 ? 0.319 12.892 12.729 1.00 95.06 157 GLU A N 1
ATOM 1237 C CA . GLU A 1 157 ? -0.362 13.519 13.864 1.00 95.06 157 GLU A CA 1
ATOM 1238 C C . GLU A 1 157 ? 0.003 12.856 15.200 1.00 95.06 157 GLU A C 1
ATOM 1240 O O . GLU A 1 157 ? 0.527 13.553 16.066 1.00 95.06 157 GLU A O 1
ATOM 1245 N N . ALA A 1 158 ? -0.175 11.540 15.341 1.00 94.94 158 ALA A N 1
ATOM 1246 C CA . ALA A 1 158 ? 0.181 10.788 16.549 1.00 94.94 158 ALA A CA 1
ATOM 1247 C C . ALA A 1 158 ? 1.662 10.973 16.937 1.00 94.94 158 ALA A C 1
ATOM 1249 O O . ALA A 1 158 ? 1.991 11.235 18.090 1.00 94.94 158 ALA A O 1
ATOM 1250 N N . THR A 1 159 ? 2.565 10.947 15.950 1.00 94.62 159 THR A N 1
ATOM 1251 C CA . THR A 1 159 ? 4.011 11.134 16.167 1.00 94.62 159 THR A CA 1
ATOM 1252 C C . THR A 1 159 ? 4.332 12.509 16.756 1.00 94.62 159 THR A C 1
ATOM 1254 O O . THR A 1 159 ? 5.282 12.645 17.523 1.00 94.62 159 THR A O 1
ATOM 1257 N N . SER A 1 160 ? 3.532 13.531 16.426 1.00 93.44 160 SER A N 1
ATOM 1258 C CA . SER A 1 160 ? 3.732 14.903 16.905 1.00 93.44 160 SER A CA 1
ATOM 1259 C C . SER A 1 160 ? 3.351 15.127 18.372 1.00 93.44 160 SER A C 1
ATOM 1261 O O . SER A 1 160 ? 3.650 16.198 18.914 1.00 93.44 160 SER A O 1
ATOM 1263 N N . GLU A 1 161 ? 2.699 14.152 19.013 1.00 91.00 161 GLU A N 1
ATOM 1264 C CA . GLU A 1 161 ? 2.260 14.246 20.403 1.00 91.00 161 GLU A CA 1
ATOM 1265 C C . GLU A 1 161 ? 3.477 14.268 21.355 1.00 91.00 161 GLU A C 1
ATOM 1267 O O . GLU A 1 161 ? 4.422 13.481 21.242 1.00 91.00 161 GLU A O 1
ATOM 1272 N N . GLY A 1 162 ? 3.489 15.250 22.264 1.00 89.12 162 GLY A N 1
ATOM 1273 C CA . GLY A 1 162 ? 4.606 15.498 23.187 1.00 89.12 162 GLY A CA 1
ATOM 1274 C C . GLY A 1 162 ? 4.610 14.600 24.429 1.00 89.12 162 GLY A C 1
ATOM 1275 O O . GLY A 1 162 ? 5.621 14.512 25.124 1.00 89.12 162 GLY A O 1
ATOM 1276 N N . SER A 1 163 ? 3.494 13.929 24.703 1.00 90.12 163 SER A N 1
ATOM 1277 C CA . SER A 1 163 ? 3.357 12.846 25.679 1.00 90.12 163 SER A CA 1
ATOM 1278 C C . SER A 1 163 ? 4.215 11.633 25.292 1.00 90.12 163 SER A C 1
ATOM 1280 O O . SER A 1 163 ? 4.459 11.422 24.101 1.00 90.12 163 SER A O 1
ATOM 1282 N N . PRO A 1 164 ? 4.674 10.821 26.261 1.00 91.44 164 PRO A N 1
ATOM 1283 C CA . PRO A 1 164 ? 5.263 9.521 25.964 1.00 91.44 164 PRO A CA 1
ATOM 1284 C C . PRO A 1 164 ? 4.172 8.542 25.502 1.00 91.44 164 PRO A C 1
ATOM 1286 O O . PRO A 1 164 ? 3.035 8.612 25.975 1.00 91.44 164 PRO A O 1
ATOM 1289 N N . TYR A 1 165 ? 4.512 7.626 24.597 1.00 93.25 165 TYR A N 1
ATOM 1290 C CA . TYR A 1 165 ? 3.584 6.621 24.070 1.00 93.25 165 TYR A CA 1
ATOM 1291 C C . TYR A 1 165 ? 4.303 5.339 23.640 1.00 93.25 165 TYR A C 1
ATOM 1293 O O . TYR A 1 165 ? 5.479 5.350 23.282 1.00 93.25 165 TYR A O 1
ATOM 1301 N N . LEU A 1 166 ? 3.572 4.227 23.645 1.00 93.44 166 LEU A N 1
ATOM 1302 C CA . LEU A 1 166 ? 3.958 2.986 22.983 1.00 93.44 166 LEU A CA 1
ATOM 1303 C C . LEU A 1 166 ? 3.415 2.994 21.553 1.00 93.44 166 LEU A C 1
ATOM 1305 O O . LEU A 1 166 ? 2.253 3.334 21.330 1.00 93.44 166 LEU A O 1
ATOM 1309 N N . VAL A 1 167 ? 4.232 2.558 20.600 1.00 94.62 167 VAL A N 1
ATOM 1310 C CA . VAL A 1 167 ? 3.817 2.221 19.237 1.00 94.62 167 VAL A CA 1
ATOM 1311 C C . VAL A 1 167 ? 3.885 0.709 19.099 1.00 94.62 167 VAL A C 1
ATOM 1313 O O . VAL A 1 167 ? 4.977 0.148 19.088 1.00 94.62 167 VAL A O 1
ATOM 1316 N N . THR A 1 168 ? 2.733 0.048 19.003 1.00 94.25 168 THR A N 1
ATOM 1317 C CA . THR A 1 168 ? 2.647 -1.392 18.722 1.00 94.25 168 THR A CA 1
ATOM 1318 C C . THR A 1 168 ? 2.221 -1.592 17.276 1.00 94.25 168 THR A C 1
ATOM 1320 O O . THR A 1 168 ? 1.149 -1.145 16.867 1.00 94.25 168 THR A O 1
ATOM 1323 N N . LYS A 1 169 ? 3.053 -2.269 16.494 1.00 93.69 169 LYS A N 1
ATOM 1324 C CA . LYS A 1 169 ? 2.812 -2.604 15.091 1.00 93.69 169 LYS A CA 1
ATOM 1325 C C . LYS A 1 169 ? 2.607 -4.105 14.971 1.00 93.69 169 LYS A C 1
ATOM 1327 O O . LYS A 1 169 ? 3.448 -4.874 15.423 1.00 93.69 169 LYS A O 1
ATOM 1332 N N . CYS A 1 170 ? 1.510 -4.494 14.337 1.00 92.38 170 CYS A N 1
ATOM 1333 C CA . CYS A 1 170 ? 1.084 -5.881 14.183 1.00 92.38 170 CYS A CA 1
ATOM 1334 C C . CYS A 1 170 ? 0.835 -6.192 12.699 1.00 92.38 170 CYS A C 1
ATOM 1336 O O . CYS A 1 170 ? 0.524 -5.294 11.918 1.00 92.38 170 CYS A O 1
ATOM 1338 N N . ASP A 1 171 ? 0.916 -7.467 12.334 1.00 91.88 171 ASP A N 1
ATOM 1339 C CA . ASP A 1 171 ? 0.526 -8.006 11.024 1.00 91.88 171 ASP A CA 1
ATOM 1340 C C . ASP A 1 171 ? -0.267 -9.303 11.256 1.00 91.88 171 ASP A C 1
ATOM 1342 O O . ASP A 1 171 ? 0.017 -10.022 12.218 1.00 91.88 171 ASP A O 1
ATOM 1346 N N . ILE A 1 172 ? -1.267 -9.598 10.420 1.00 91.44 172 ILE A N 1
ATOM 1347 C CA . ILE A 1 172 ? -2.152 -10.761 10.602 1.00 91.44 172 ILE A CA 1
ATOM 1348 C C . ILE A 1 172 ? -1.665 -11.932 9.742 1.00 91.44 172 ILE A C 1
ATOM 1350 O O . ILE A 1 172 ? -1.662 -11.888 8.506 1.00 91.44 172 ILE A O 1
ATOM 1354 N N . ARG A 1 173 ? -1.288 -13.029 10.403 1.00 90.31 173 ARG A N 1
ATOM 1355 C CA . ARG A 1 173 ? -0.670 -14.200 9.779 1.00 90.31 173 ARG A CA 1
ATOM 1356 C C . ARG A 1 173 ? -1.598 -14.829 8.736 1.00 90.31 173 ARG A C 1
ATOM 1358 O O . ARG A 1 173 ? -2.668 -15.347 9.051 1.00 90.31 173 ARG A O 1
ATOM 1365 N N . ALA A 1 174 ? -1.148 -14.798 7.479 1.00 86.00 174 ALA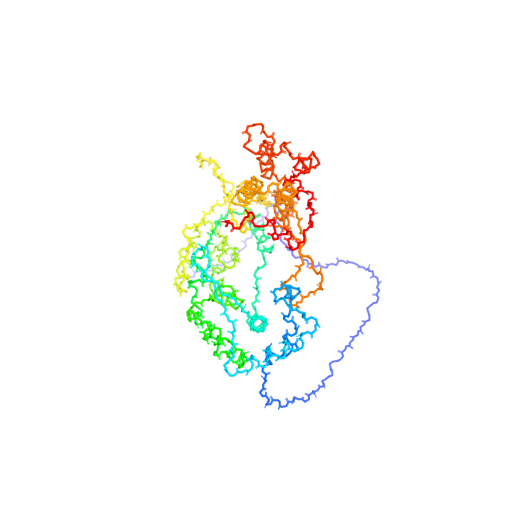 A N 1
ATOM 1366 C CA . ALA A 1 174 ? -1.855 -15.355 6.320 1.00 86.00 174 ALA A CA 1
ATOM 1367 C C . ALA A 1 174 ? -3.319 -14.875 6.186 1.00 86.00 174 ALA A C 1
ATOM 1369 O O . ALA A 1 174 ? -4.192 -15.636 5.787 1.00 86.00 174 ALA A O 1
ATOM 1370 N N . PHE A 1 175 ? -3.570 -13.599 6.504 1.00 88.69 175 PHE A N 1
ATOM 1371 C CA . PHE A 1 175 ? -4.897 -13.002 6.690 1.00 88.69 175 PHE A CA 1
ATOM 1372 C C . PHE A 1 175 ? -6.031 -13.538 5.795 1.00 88.69 175 PHE A C 1
ATOM 1374 O O . PHE A 1 175 ? -7.007 -14.064 6.317 1.00 88.69 175 PHE A O 1
ATOM 1381 N N . TYR A 1 176 ? -5.918 -13.451 4.463 1.00 85.81 176 TYR A N 1
ATOM 1382 C CA . TYR A 1 176 ? -6.983 -13.902 3.548 1.00 85.81 176 TYR A CA 1
ATOM 1383 C C . TYR A 1 176 ? -7.176 -15.422 3.505 1.00 85.81 176 TYR A C 1
ATOM 1385 O O . TYR A 1 176 ? -8.267 -15.877 3.175 1.00 85.81 176 TYR A O 1
ATOM 1393 N N . GLU A 1 177 ? -6.129 -16.194 3.791 1.00 84.44 177 GLU A N 1
ATOM 1394 C CA . GLU A 1 177 ? -6.190 -17.654 3.845 1.00 84.44 177 GLU A CA 1
ATOM 1395 C C . GLU A 1 177 ? -6.784 -18.147 5.177 1.00 84.44 177 GLU A C 1
ATOM 1397 O O . GLU A 1 177 ? -7.510 -19.137 5.181 1.00 84.44 177 GLU A O 1
ATOM 1402 N N . SER A 1 178 ? -6.525 -17.428 6.276 1.00 87.50 178 SER A N 1
ATOM 1403 C CA . SER A 1 178 ? -7.034 -17.722 7.626 1.00 87.50 178 SER A CA 1
ATOM 1404 C C . SER A 1 178 ? -8.452 -17.182 7.888 1.00 87.50 178 SER A C 1
ATOM 1406 O O . SER A 1 178 ? -9.135 -17.657 8.792 1.00 87.50 178 SER A O 1
ATOM 1408 N N . LEU A 1 179 ? -8.912 -16.172 7.136 1.00 86.94 179 LEU A N 1
ATOM 1409 C CA . LEU A 1 179 ? -10.187 -15.495 7.400 1.00 86.94 179 LEU A CA 1
ATOM 1410 C C . LEU A 1 179 ? -11.396 -16.412 7.164 1.00 86.94 179 LEU A C 1
ATOM 1412 O O . LEU A 1 179 ? -11.768 -16.650 6.011 1.00 86.94 179 LEU A O 1
ATOM 1416 N N . ASN A 1 180 ? -12.077 -16.810 8.246 1.00 85.25 180 ASN A N 1
ATOM 1417 C CA . ASN A 1 180 ? -13.350 -17.516 8.140 1.00 85.25 180 ASN A CA 1
ATOM 1418 C C . ASN A 1 180 ? -14.458 -16.592 7.592 1.00 85.25 180 ASN A C 1
ATOM 1420 O O . ASN A 1 180 ? -15.016 -15.752 8.301 1.00 85.25 180 ASN A O 1
ATOM 1424 N N . ALA A 1 181 ? -14.773 -16.752 6.310 1.00 84.25 181 ALA A N 1
ATOM 1425 C CA . ALA A 1 181 ? -15.779 -15.986 5.588 1.00 84.25 181 ALA A CA 1
ATOM 1426 C C . ALA A 1 181 ? -17.216 -16.488 5.815 1.00 84.25 181 ALA A C 1
ATOM 1428 O O . ALA A 1 181 ? -18.161 -15.718 5.626 1.00 84.25 181 ALA A O 1
ATOM 1429 N N . GLU A 1 182 ? -17.403 -17.751 6.212 1.00 85.62 182 GLU A N 1
ATOM 1430 C CA . GLU A 1 182 ? -18.715 -18.412 6.231 1.00 85.62 182 GLU A CA 1
ATOM 1431 C C . GLU A 1 182 ? -19.765 -17.698 7.112 1.00 85.62 182 GLU A C 1
ATOM 1433 O O . GLU A 1 182 ? -20.871 -17.463 6.615 1.00 85.62 182 GLU A O 1
ATOM 1438 N N . PRO A 1 183 ? -19.467 -17.242 8.350 1.00 87.44 183 PRO A N 1
ATOM 1439 C CA . PRO A 1 183 ? -20.442 -16.512 9.168 1.00 87.44 183 PRO A CA 1
ATOM 1440 C C . PRO A 1 183 ? -20.919 -15.204 8.516 1.00 87.44 183 PRO A C 1
ATOM 1442 O O . PRO A 1 183 ? -22.104 -14.866 8.573 1.00 87.44 183 PRO A O 1
ATOM 1445 N N . ILE A 1 184 ? -20.016 -14.481 7.845 1.00 89.06 184 ILE A N 1
ATOM 1446 C CA . ILE A 1 184 ? -20.334 -13.225 7.155 1.00 89.06 184 ILE A CA 1
ATOM 1447 C C . ILE A 1 184 ? -21.138 -13.494 5.878 1.00 89.06 184 ILE A C 1
ATOM 1449 O O . ILE A 1 184 ? -22.117 -12.797 5.612 1.00 89.06 184 ILE A O 1
ATOM 1453 N N . VAL A 1 185 ? -20.781 -14.527 5.109 1.00 88.75 185 VAL A N 1
ATOM 1454 C CA . VAL A 1 185 ? -21.540 -14.956 3.924 1.00 88.75 185 VAL A CA 1
ATOM 1455 C C . VAL A 1 185 ? -22.958 -15.367 4.319 1.00 88.75 185 VAL A C 1
ATOM 1457 O O . VAL A 1 185 ? -23.918 -14.862 3.737 1.00 88.75 185 VAL A O 1
ATOM 1460 N N . ASN A 1 186 ? -23.112 -16.188 5.359 1.00 89.31 186 ASN A N 1
ATOM 1461 C CA . ASN A 1 186 ? -24.418 -16.607 5.869 1.00 89.31 186 ASN A CA 1
ATOM 1462 C C . ASN A 1 186 ? -25.242 -15.413 6.385 1.00 89.31 186 ASN A C 1
ATOM 1464 O O . ASN A 1 186 ? -26.430 -15.321 6.080 1.00 89.31 186 ASN A O 1
ATOM 1468 N N . SER A 1 187 ? -24.614 -14.436 7.049 1.00 89.94 187 SER A N 1
ATOM 1469 C CA . SER A 1 187 ? -25.258 -13.168 7.426 1.00 89.94 187 SER A CA 1
ATOM 1470 C C . SER A 1 187 ? -25.759 -12.372 6.206 1.00 89.94 187 SER A C 1
ATOM 1472 O O . SER A 1 187 ? -26.917 -11.952 6.171 1.00 89.94 187 SER A O 1
ATOM 1474 N N . ILE A 1 188 ? -24.949 -12.226 5.148 1.00 90.12 188 ILE A N 1
ATOM 1475 C CA . ILE A 1 188 ? -25.344 -11.545 3.896 1.00 90.12 188 ILE A CA 1
ATOM 1476 C C . ILE A 1 188 ? -26.497 -12.281 3.186 1.00 90.12 188 ILE A C 1
ATOM 1478 O O . ILE A 1 188 ? -27.392 -11.631 2.631 1.00 90.12 188 ILE A O 1
ATOM 1482 N N . LEU A 1 189 ? -26.491 -13.620 3.210 1.00 90.38 189 LEU A N 1
ATOM 1483 C CA . LEU A 1 189 ? -27.529 -14.474 2.624 1.00 90.38 189 LEU A CA 1
ATOM 1484 C C . LEU A 1 189 ? -28.835 -14.463 3.434 1.00 90.38 189 LEU A C 1
ATOM 1486 O O . LEU A 1 189 ? -29.910 -14.473 2.833 1.00 90.38 189 LEU A O 1
ATOM 1490 N N . ALA A 1 190 ? -28.777 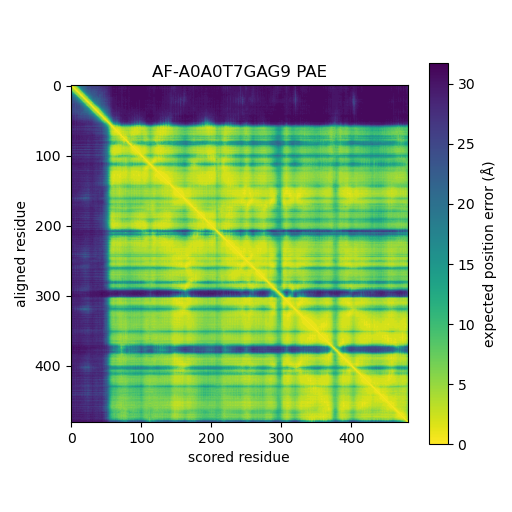-14.385 4.763 1.00 90.75 190 ALA A N 1
ATOM 1491 C CA . ALA A 1 190 ? -29.958 -14.238 5.615 1.00 90.75 190 ALA A CA 1
ATOM 1492 C C . ALA A 1 190 ? -30.588 -12.838 5.485 1.00 90.75 190 ALA A C 1
ATOM 1494 O O . ALA A 1 190 ? -31.808 -12.708 5.409 1.00 90.75 190 ALA A O 1
ATOM 1495 N N . ASN A 1 191 ? -29.762 -11.790 5.384 1.00 89.81 191 ASN A N 1
ATOM 1496 C CA . ASN A 1 191 ? -30.192 -10.391 5.392 1.00 89.81 191 ASN A CA 1
ATOM 1497 C C . ASN A 1 191 ? -31.292 -10.090 4.349 1.00 89.81 191 ASN A C 1
ATOM 1499 O O . ASN A 1 191 ? -31.146 -10.359 3.151 1.00 89.81 191 ASN A O 1
ATOM 1503 N N . THR A 1 192 ? -32.401 -9.503 4.804 1.00 87.06 192 THR A N 1
ATOM 1504 C CA . THR A 1 192 ? -33.553 -9.111 3.972 1.00 87.06 192 THR A CA 1
ATOM 1505 C C . THR A 1 192 ? -33.243 -7.939 3.042 1.00 87.06 192 THR A C 1
ATOM 1507 O O . THR A 1 192 ? -33.882 -7.800 2.005 1.00 87.06 192 THR A O 1
ATOM 1510 N N . ARG A 1 193 ? -32.221 -7.128 3.356 1.00 87.44 193 ARG A N 1
ATOM 1511 C CA . ARG A 1 193 ? -31.767 -5.991 2.535 1.00 87.44 193 ARG A CA 1
ATOM 1512 C C . ARG A 1 193 ? -30.922 -6.400 1.317 1.00 87.44 193 ARG A C 1
ATOM 1514 O O . ARG A 1 193 ? -30.558 -5.539 0.518 1.00 87.44 193 ARG A O 1
ATOM 1521 N N . THR A 1 194 ? -30.609 -7.688 1.175 1.00 89.00 194 THR A N 1
ATOM 1522 C CA . THR A 1 194 ? -29.869 -8.259 0.040 1.00 89.00 194 THR A CA 1
ATOM 1523 C C . THR A 1 194 ? -30.858 -8.773 -1.017 1.00 89.00 194 THR A C 1
ATOM 1525 O O . THR A 1 194 ? -31.667 -9.651 -0.727 1.00 89.00 194 THR A O 1
ATOM 1528 N N . SER A 1 195 ? -30.778 -8.273 -2.254 1.00 89.62 195 SER A N 1
ATOM 1529 C CA . SER A 1 195 ? -31.609 -8.726 -3.389 1.00 89.62 195 SER A CA 1
ATOM 1530 C C . SER A 1 195 ? -31.352 -10.195 -3.759 1.00 89.62 195 SER A C 1
ATOM 1532 O O . SER A 1 195 ? -30.202 -10.635 -3.700 1.00 89.62 195 SER A O 1
ATOM 1534 N N . SER A 1 196 ? -32.384 -10.925 -4.205 1.00 89.69 196 SER A N 1
ATOM 1535 C CA . SER A 1 196 ? -32.309 -12.369 -4.512 1.00 89.69 196 SER A CA 1
ATOM 1536 C C . SER A 1 196 ? -31.148 -12.733 -5.447 1.00 89.69 196 SER A C 1
ATOM 1538 O O . SER A 1 196 ? -30.307 -13.554 -5.086 1.00 89.69 196 SER A O 1
ATOM 1540 N N . ASP A 1 197 ? -31.019 -12.037 -6.579 1.00 90.81 197 ASP A N 1
ATOM 1541 C CA . ASP A 1 197 ? -29.956 -12.217 -7.574 1.00 90.81 197 ASP A CA 1
ATOM 1542 C C . ASP A 1 197 ? -28.559 -12.176 -6.928 1.00 90.81 197 ASP A C 1
ATOM 1544 O O . ASP A 1 197 ? -27.687 -12.978 -7.242 1.00 90.81 197 ASP A O 1
ATOM 1548 N N . LEU A 1 198 ? -28.345 -11.260 -5.972 1.00 91.88 198 LEU A N 1
ATOM 1549 C CA . LEU A 1 198 ? -27.064 -11.099 -5.274 1.00 91.88 198 LEU A CA 1
ATOM 1550 C C . LEU A 1 198 ? -26.798 -12.305 -4.370 1.00 91.88 198 LEU A C 1
ATOM 1552 O O . LEU A 1 198 ? -25.673 -12.793 -4.321 1.00 91.88 198 LEU A O 1
ATOM 1556 N N . LYS A 1 199 ? -27.832 -12.846 -3.713 1.00 91.31 199 LYS A N 1
ATOM 1557 C CA . LYS A 1 199 ? -27.714 -14.092 -2.942 1.00 91.31 199 LYS A CA 1
ATOM 1558 C C . LYS A 1 199 ? -27.317 -15.266 -3.842 1.00 91.31 199 LYS A C 1
ATOM 1560 O O . LYS A 1 199 ? -26.459 -16.050 -3.444 1.00 91.31 199 LYS A O 1
ATOM 1565 N N . GLN A 1 200 ? -27.867 -15.366 -5.055 1.00 90.25 200 GLN A N 1
ATOM 1566 C CA . GLN A 1 200 ? -27.494 -16.421 -6.007 1.00 90.25 200 GLN A CA 1
ATOM 1567 C C . GLN A 1 200 ? -26.080 -16.212 -6.578 1.00 90.25 200 GLN A C 1
ATOM 1569 O O . GLN A 1 200 ? -25.288 -17.149 -6.582 1.00 90.25 200 GLN A O 1
ATOM 1574 N N . VAL A 1 201 ? -25.703 -14.983 -6.953 1.00 91.12 201 VAL A N 1
ATOM 1575 C CA . VAL A 1 201 ? -24.330 -14.639 -7.371 1.00 91.12 201 VAL A CA 1
ATOM 1576 C C . VAL A 1 201 ? -23.314 -14.941 -6.266 1.00 91.12 201 VAL A C 1
ATOM 1578 O O . VAL A 1 201 ? -22.270 -15.524 -6.550 1.00 91.12 201 VAL A O 1
ATOM 1581 N N . LEU A 1 202 ? -23.612 -14.613 -5.004 1.00 89.25 202 LEU A N 1
ATOM 1582 C CA . LEU A 1 202 ? -22.725 -14.905 -3.875 1.00 89.25 202 LEU A CA 1
ATOM 1583 C C . LEU A 1 202 ? -22.581 -16.416 -3.637 1.00 89.25 202 LEU A C 1
ATOM 1585 O O . LEU A 1 202 ? -21.460 -16.881 -3.450 1.00 89.25 202 LEU A O 1
ATOM 1589 N N . LYS A 1 203 ? -23.670 -17.195 -3.722 1.00 88.19 203 LYS A N 1
ATOM 1590 C CA . LYS A 1 203 ? -23.592 -18.668 -3.699 1.00 88.19 203 LYS A CA 1
ATOM 1591 C C . LYS A 1 203 ? -22.735 -19.202 -4.849 1.00 88.19 203 LYS A C 1
ATOM 1593 O O . LYS A 1 203 ? -21.863 -20.028 -4.603 1.00 88.19 203 LYS A O 1
ATOM 1598 N N . SER A 1 204 ? -22.915 -18.704 -6.074 1.00 87.12 204 SER A N 1
ATOM 1599 C CA . SER A 1 204 ? -22.101 -19.116 -7.225 1.00 87.12 204 SER A CA 1
ATOM 1600 C C . SER A 1 204 ? -20.619 -18.768 -7.078 1.00 87.12 204 SER A C 1
ATOM 1602 O O . SER A 1 204 ? -19.791 -19.529 -7.562 1.00 87.12 204 SER A O 1
ATOM 1604 N N . VAL A 1 205 ? -20.235 -17.699 -6.371 1.00 85.19 205 VAL A N 1
ATOM 1605 C CA . VAL A 1 205 ? -18.808 -17.427 -6.079 1.00 85.19 205 VAL A CA 1
ATOM 1606 C C . VAL A 1 205 ? -18.167 -18.541 -5.236 1.00 85.19 205 VAL A C 1
ATOM 1608 O O . VAL A 1 205 ? -16.988 -18.834 -5.424 1.00 85.19 205 VAL A O 1
ATOM 1611 N N . TYR A 1 206 ? -18.945 -19.192 -4.368 1.00 77.56 206 TYR A N 1
ATOM 1612 C CA . TYR A 1 206 ? -18.522 -20.319 -3.525 1.00 77.56 206 TYR A CA 1
ATOM 1613 C C . TYR A 1 206 ? -18.895 -21.708 -4.082 1.00 77.56 206 TYR A C 1
ATOM 1615 O O . TYR A 1 206 ? -18.590 -22.717 -3.450 1.00 77.56 206 TYR A O 1
ATOM 1623 N N . GLY A 1 207 ? -19.573 -21.772 -5.235 1.00 70.44 207 GLY A N 1
ATOM 1624 C CA . GLY A 1 207 ? -20.031 -23.019 -5.864 1.00 70.44 207 GLY A CA 1
ATOM 1625 C C . GLY A 1 207 ? -19.459 -23.278 -7.262 1.00 70.44 207 GLY A C 1
ATOM 1626 O O . GLY A 1 207 ? -19.186 -24.422 -7.601 1.00 70.44 207 GLY A O 1
ATOM 1627 N N . ALA A 1 208 ? -19.237 -22.231 -8.065 1.00 59.16 208 ALA A N 1
ATOM 1628 C CA . ALA A 1 208 ? -18.668 -22.314 -9.417 1.00 59.16 208 ALA A CA 1
ATOM 1629 C C . ALA A 1 208 ? -17.126 -22.275 -9.435 1.00 59.16 208 ALA A C 1
ATOM 1631 O O . ALA A 1 208 ? -16.505 -22.338 -10.493 1.00 59.16 208 ALA A O 1
ATOM 1632 N N . ALA A 1 209 ? -16.499 -22.168 -8.264 1.00 54.31 209 ALA A N 1
ATOM 1633 C CA . ALA A 1 209 ? -15.063 -22.289 -8.078 1.00 54.31 209 ALA A CA 1
ATOM 1634 C C . ALA A 1 209 ? -14.787 -23.239 -6.911 1.00 54.31 209 ALA A C 1
ATOM 1636 O O . ALA A 1 209 ? -15.531 -23.241 -5.932 1.00 54.31 209 ALA A O 1
ATOM 1637 N N . HIS A 1 210 ? -13.666 -23.962 -6.955 1.00 62.12 210 HIS A N 1
ATOM 1638 C CA . HIS A 1 210 ? -13.161 -24.773 -5.835 1.00 62.12 210 HIS A CA 1
ATOM 1639 C C . HIS A 1 210 ? -12.590 -23.907 -4.684 1.00 62.12 210 HIS A C 1
ATOM 1641 O O . HIS A 1 210 ? -11.573 -24.239 -4.080 1.00 62.12 210 HIS A O 1
ATOM 1647 N N . VAL A 1 211 ? -13.227 -22.766 -4.404 1.00 67.38 211 VAL A N 1
ATOM 1648 C CA . VAL A 1 211 ? -12.979 -21.923 -3.232 1.00 67.38 211 VAL A CA 1
ATOM 1649 C C . VAL A 1 211 ? -13.517 -22.676 -2.012 1.00 67.38 211 VAL A C 1
ATOM 1651 O O . VAL A 1 211 ? -14.712 -22.979 -1.984 1.00 67.38 211 VAL A O 1
ATOM 1654 N N . PRO A 1 212 ? -12.698 -22.974 -0.987 1.00 68.81 212 PRO A N 1
ATOM 1655 C CA . PRO A 1 212 ? -13.211 -23.527 0.261 1.00 68.81 212 PRO A CA 1
ATOM 1656 C C . PRO A 1 212 ? -14.252 -22.572 0.858 1.00 68.81 212 PRO A C 1
ATOM 1658 O O . PRO A 1 212 ? -13.978 -21.380 0.984 1.00 68.81 212 PRO A O 1
ATOM 1661 N N . LYS A 1 213 ? -15.434 -23.080 1.235 1.00 67.06 213 LYS A N 1
ATOM 1662 C CA . LYS A 1 213 ? -16.558 -22.261 1.746 1.00 67.06 213 LYS A CA 1
ATOM 1663 C C . LYS A 1 213 ? -16.172 -21.355 2.922 1.00 67.06 213 LYS A C 1
ATOM 1665 O O . LYS A 1 213 ? -16.716 -20.265 3.063 1.00 67.06 213 LYS A O 1
ATOM 1670 N N . SER A 1 214 ? -15.211 -21.804 3.723 1.00 65.88 214 SER A N 1
ATOM 1671 C CA . SER A 1 214 ? -14.651 -21.081 4.858 1.00 65.88 214 SER A CA 1
ATOM 1672 C C . SER A 1 214 ? -13.715 -19.928 4.480 1.00 65.88 214 SER A C 1
ATOM 1674 O O . SER A 1 214 ? -13.539 -19.043 5.299 1.00 65.88 214 SER A O 1
ATOM 1676 N N . VAL A 1 215 ? -13.110 -19.878 3.289 1.00 75.25 215 VAL A N 1
ATOM 1677 C CA . VAL A 1 215 ? -11.986 -18.963 2.994 1.00 75.25 215 VAL A CA 1
ATOM 1678 C C . VAL A 1 215 ? -12.420 -17.768 2.139 1.00 75.25 215 VAL A C 1
ATOM 1680 O O . VAL A 1 215 ? -13.209 -17.896 1.202 1.00 75.25 215 VAL A O 1
ATOM 1683 N N . ALA A 1 216 ? -11.868 -16.580 2.406 1.00 81.75 216 ALA A N 1
ATOM 1684 C CA . ALA A 1 216 ? -12.068 -15.408 1.554 1.00 81.75 216 ALA A CA 1
ATOM 1685 C C . ALA A 1 216 ? -11.212 -15.499 0.266 1.00 81.75 216 ALA A C 1
ATOM 1687 O O . ALA A 1 216 ? -9.983 -15.462 0.345 1.00 81.75 216 ALA A O 1
ATOM 1688 N N . PRO A 1 217 ? -11.801 -15.577 -0.947 1.00 82.12 217 PRO A N 1
ATOM 1689 C CA . PRO A 1 217 ? -11.049 -15.865 -2.174 1.00 82.12 217 PRO A CA 1
ATOM 1690 C C . PRO A 1 217 ? -10.103 -14.719 -2.579 1.00 82.12 217 PRO A C 1
ATOM 1692 O O . PRO A 1 217 ? -10.488 -13.769 -3.273 1.00 82.12 217 PRO A O 1
ATOM 1695 N N . ARG A 1 218 ? -8.841 -14.793 -2.139 1.00 83.69 218 ARG A N 1
ATOM 1696 C CA . ARG A 1 218 ? -7.793 -13.785 -2.371 1.00 83.69 218 ARG A CA 1
ATOM 1697 C C . ARG A 1 218 ? -7.696 -13.415 -3.854 1.00 83.69 218 ARG A C 1
ATOM 1699 O O . ARG A 1 218 ? -7.493 -14.271 -4.708 1.00 83.69 218 ARG A O 1
ATOM 1706 N N . GLY A 1 219 ? -7.842 -12.126 -4.162 1.00 83.12 219 GLY A N 1
ATOM 1707 C CA . GLY A 1 219 ? -7.834 -11.592 -5.533 1.00 83.12 219 GLY A CA 1
ATOM 1708 C C . GLY A 1 219 ? -9.203 -11.152 -6.070 1.00 83.12 219 GLY A C 1
ATOM 1709 O O . GLY A 1 219 ? -9.245 -10.256 -6.918 1.00 83.12 219 GLY A O 1
ATOM 1710 N N . LEU A 1 220 ? -10.315 -11.679 -5.541 1.00 87.00 220 LEU A N 1
ATOM 1711 C CA . LEU A 1 220 ? -11.654 -11.158 -5.840 1.00 87.00 220 LEU A CA 1
ATOM 1712 C C . LEU A 1 220 ? -11.963 -9.905 -5.006 1.00 87.00 220 LEU A C 1
ATOM 1714 O O . LEU A 1 220 ? -11.534 -9.774 -3.862 1.00 87.00 220 LEU A O 1
ATOM 1718 N N . ALA A 1 221 ? -12.752 -8.984 -5.567 1.00 83.69 221 ALA A N 1
ATOM 1719 C CA . ALA A 1 221 ? -13.129 -7.744 -4.880 1.00 83.69 221 ALA A CA 1
ATOM 1720 C C . ALA A 1 221 ? -14.068 -7.979 -3.680 1.00 83.69 221 ALA A C 1
ATOM 1722 O O . ALA A 1 221 ? -14.044 -7.214 -2.724 1.00 83.69 221 ALA A O 1
ATOM 1723 N N . ILE A 1 222 ? -14.876 -9.045 -3.702 1.00 88.06 222 ILE A N 1
ATOM 1724 C CA . ILE A 1 222 ? -15.778 -9.401 -2.592 1.00 88.06 222 ILE A CA 1
ATOM 1725 C C . ILE A 1 222 ? -14.975 -9.717 -1.318 1.00 88.06 222 ILE A C 1
ATOM 1727 O O . ILE A 1 222 ? -15.397 -9.376 -0.220 1.00 88.06 222 ILE A O 1
ATOM 1731 N N . SER A 1 223 ? -13.771 -10.269 -1.452 1.00 89.44 223 SER A N 1
ATOM 1732 C CA . SER A 1 223 ? -12.924 -10.678 -0.327 1.00 89.44 223 SER A CA 1
ATOM 1733 C C . SER A 1 223 ? -12.480 -9.508 0.556 1.00 89.44 223 SER A C 1
ATOM 1735 O O . SER A 1 223 ? -12.307 -9.698 1.754 1.00 89.44 223 SER A O 1
ATOM 1737 N N . THR A 1 224 ? -12.367 -8.286 0.015 1.00 89.69 224 THR A N 1
ATOM 1738 C CA . THR A 1 224 ? -12.101 -7.095 0.845 1.00 89.69 224 THR A CA 1
ATOM 1739 C C . THR A 1 224 ? -13.342 -6.656 1.623 1.00 89.69 224 THR A C 1
ATOM 1741 O O . THR A 1 224 ? -13.215 -6.151 2.727 1.00 89.69 224 THR A O 1
ATOM 1744 N N . VAL A 1 225 ? -14.550 -6.862 1.082 1.00 91.69 225 VAL A N 1
ATOM 1745 C CA . VAL A 1 225 ? -15.810 -6.605 1.807 1.00 91.69 225 VAL A CA 1
ATOM 1746 C C . VAL A 1 225 ? -15.939 -7.562 2.989 1.00 91.69 225 VAL A C 1
ATOM 1748 O O . VAL A 1 225 ? -16.282 -7.133 4.084 1.00 91.69 225 VAL A O 1
ATOM 1751 N N . LEU A 1 226 ? -15.639 -8.846 2.772 1.00 90.94 226 LEU A N 1
ATOM 1752 C CA . LEU A 1 226 ? -15.679 -9.870 3.817 1.00 90.94 226 LEU A CA 1
ATOM 1753 C C . LEU A 1 226 ? -14.656 -9.568 4.923 1.00 90.94 226 LEU A C 1
ATOM 1755 O O . LEU A 1 226 ? -15.034 -9.524 6.087 1.00 90.94 226 LEU A O 1
ATOM 1759 N N . ALA A 1 227 ? -13.409 -9.249 4.558 1.00 91.50 227 ALA A N 1
ATOM 1760 C CA . ALA A 1 227 ? -12.358 -8.837 5.493 1.00 91.50 227 ALA A CA 1
ATOM 1761 C C . ALA A 1 227 ? -12.762 -7.645 6.384 1.00 91.50 227 ALA A C 1
ATOM 1763 O O . ALA A 1 227 ? -12.650 -7.724 7.607 1.00 91.50 227 ALA A O 1
ATOM 1764 N N . GLU A 1 228 ? -13.276 -6.563 5.789 1.00 92.81 228 GLU A N 1
ATOM 1765 C CA . GLU A 1 228 ? -13.705 -5.373 6.540 1.00 92.81 228 GLU A CA 1
ATOM 1766 C C . GLU A 1 228 ? -14.977 -5.609 7.374 1.00 92.81 228 GLU A C 1
ATOM 1768 O O . GLU A 1 228 ? -15.182 -4.919 8.370 1.00 92.81 228 GLU A O 1
ATOM 1773 N N . LEU A 1 229 ? -15.826 -6.579 7.010 1.00 92.12 229 LEU A N 1
ATOM 1774 C CA . LEU A 1 229 ? -16.968 -6.991 7.833 1.00 92.12 229 LEU A CA 1
ATOM 1775 C C . LEU A 1 229 ? -16.531 -7.840 9.032 1.00 92.12 229 LEU A C 1
ATOM 1777 O O . LEU A 1 229 ? -16.958 -7.542 10.144 1.00 92.12 229 LEU A O 1
ATOM 1781 N N . THR A 1 230 ? -15.665 -8.842 8.839 1.00 91.94 230 THR A N 1
ATOM 1782 C CA . THR A 1 230 ? -15.161 -9.693 9.932 1.00 91.94 230 THR A CA 1
ATOM 1783 C C . THR A 1 230 ? -14.371 -8.883 10.959 1.00 91.94 230 THR A C 1
ATOM 1785 O O . THR A 1 230 ? -14.572 -9.046 12.160 1.00 91.94 230 THR A O 1
ATOM 1788 N N . LEU A 1 231 ? -13.498 -7.973 10.510 1.00 92.69 231 LEU A N 1
ATOM 1789 C CA . LEU A 1 231 ? -12.687 -7.157 11.417 1.00 92.69 231 LEU A CA 1
ATOM 1790 C C . LEU A 1 231 ? -13.433 -5.957 12.015 1.00 92.69 231 LEU A C 1
ATOM 1792 O O . LEU A 1 231 ? -12.889 -5.319 12.908 1.00 92.69 231 LEU A O 1
ATOM 1796 N N . LYS A 1 232 ? -14.667 -5.645 11.597 1.00 92.38 232 LYS A N 1
ATOM 1797 C CA . LYS A 1 232 ? -15.390 -4.437 12.037 1.00 92.38 232 LYS A CA 1
ATOM 1798 C C . LYS A 1 232 ? -15.504 -4.310 13.558 1.00 92.38 232 LYS A C 1
ATOM 1800 O O . LYS A 1 232 ? -15.281 -3.229 14.103 1.00 92.38 232 LYS A O 1
ATOM 1805 N N . ASP A 1 233 ? -15.854 -5.395 14.242 1.00 92.75 233 ASP A N 1
ATOM 1806 C CA . ASP A 1 233 ? -16.078 -5.359 15.689 1.00 92.75 233 ASP A CA 1
ATOM 1807 C C . ASP A 1 233 ? -14.785 -5.553 16.491 1.00 92.75 233 ASP A C 1
ATOM 1809 O O . ASP A 1 233 ? -14.651 -4.979 17.572 1.00 92.75 233 ASP A O 1
ATOM 1813 N N . PHE A 1 234 ? -13.779 -6.213 15.908 1.00 94.94 234 PHE A N 1
ATOM 1814 C CA . PHE A 1 234 ? -12.399 -6.193 16.398 1.00 94.94 234 PHE A CA 1
ATOM 1815 C C . PHE A 1 234 ? -11.818 -4.768 16.361 1.00 94.94 234 PHE A C 1
ATOM 1817 O O . PHE A 1 234 ? -11.387 -4.244 17.384 1.00 94.94 234 PHE A O 1
ATOM 1824 N N . ASP A 1 235 ? -11.914 -4.085 15.222 1.00 95.19 235 ASP A N 1
ATOM 1825 C CA . ASP A 1 235 ? -11.553 -2.678 15.029 1.00 95.19 235 ASP A CA 1
ATOM 1826 C C . ASP A 1 235 ? -12.215 -1.758 16.076 1.00 95.19 235 ASP A C 1
ATOM 1828 O O . ASP A 1 235 ? -11.598 -0.824 16.595 1.00 95.19 235 ASP A O 1
ATOM 1832 N N . ASN A 1 236 ? -13.492 -2.010 16.383 1.00 95.06 236 ASN A N 1
ATOM 1833 C CA . ASN A 1 236 ? -14.256 -1.267 17.386 1.00 95.06 236 ASN A CA 1
ATOM 1834 C C . ASN A 1 236 ? -13.873 -1.625 18.829 1.00 95.06 236 ASN A C 1
ATOM 1836 O O . ASN A 1 236 ? -14.023 -0.778 19.708 1.00 95.06 236 ASN A O 1
ATOM 1840 N N . TYR A 1 237 ? -13.392 -2.843 19.081 1.00 96.44 237 TYR A N 1
ATOM 1841 C CA . TYR A 1 237 ? -12.824 -3.257 20.362 1.00 96.44 237 TYR A CA 1
ATOM 1842 C C . TYR A 1 237 ? -11.457 -2.599 20.595 1.00 96.44 237 TYR A C 1
ATOM 1844 O O . TYR A 1 237 ? -11.272 -1.961 21.627 1.00 96.44 237 TYR A O 1
ATOM 1852 N N . VAL A 1 238 ? -10.542 -2.638 19.616 1.00 96.31 238 VAL A N 1
ATOM 1853 C CA . VAL A 1 238 ? -9.195 -2.042 19.730 1.00 96.31 238 VAL A CA 1
ATOM 1854 C C . VAL A 1 238 ? -9.261 -0.544 20.045 1.00 96.31 238 VAL A C 1
ATOM 1856 O O . VAL A 1 238 ? -8.545 -0.065 20.921 1.00 96.31 238 VAL A O 1
ATOM 1859 N N . ARG A 1 239 ? -10.186 0.197 19.414 1.00 95.56 239 ARG A N 1
ATOM 1860 C CA . ARG A 1 239 ? -10.431 1.630 19.698 1.00 95.56 239 ARG A CA 1
ATOM 1861 C C . ARG A 1 239 ? -11.011 1.919 21.092 1.00 95.56 239 ARG A C 1
ATOM 1863 O O . ARG A 1 239 ? -11.099 3.086 21.460 1.00 95.56 239 ARG A O 1
ATOM 1870 N N . LYS A 1 240 ? -11.443 0.897 21.838 1.00 96.19 240 LYS A N 1
ATOM 1871 C CA . LYS A 1 240 ? -12.008 0.999 23.196 1.00 96.19 240 LYS A CA 1
ATOM 1872 C C . LYS A 1 240 ? -11.077 0.462 24.287 1.00 96.19 240 LYS A C 1
ATOM 1874 O O . LYS A 1 240 ? -11.424 0.583 25.459 1.00 96.19 240 LYS A O 1
ATOM 1879 N N . ILE A 1 241 ? -9.927 -0.126 23.939 1.00 96.00 241 ILE A N 1
ATOM 1880 C CA . ILE A 1 241 ? -8.949 -0.604 24.927 1.00 96.00 241 ILE A CA 1
ATOM 1881 C C . ILE A 1 241 ? -8.443 0.605 25.741 1.00 96.00 241 ILE A C 1
ATOM 1883 O O . ILE A 1 241 ? -7.924 1.553 25.142 1.00 96.00 241 ILE A O 1
ATOM 1887 N N . PRO A 1 242 ? -8.561 0.604 27.085 1.00 94.69 242 PRO A N 1
ATOM 1888 C CA . PRO A 1 242 ? -8.045 1.686 27.918 1.00 94.69 242 PRO A CA 1
ATOM 1889 C C . PRO A 1 242 ? -6.563 1.957 27.636 1.00 94.69 242 PRO A C 1
ATOM 1891 O O . PRO A 1 242 ? -5.759 1.034 27.557 1.00 94.69 242 PRO A O 1
ATOM 1894 N N . GLY A 1 243 ? -6.208 3.229 27.454 1.00 93.94 243 GLY A N 1
ATOM 1895 C CA . GLY A 1 243 ? -4.852 3.654 27.099 1.00 93.94 243 GLY A CA 1
ATOM 1896 C C . GLY A 1 243 ? -4.561 3.729 25.594 1.00 93.94 243 GLY A C 1
ATOM 1897 O O . GLY A 1 243 ? -3.633 4.444 25.217 1.00 93.94 243 GLY A O 1
ATOM 1898 N N . VAL A 1 244 ? -5.342 3.091 24.711 1.00 96.38 244 VAL A N 1
ATOM 1899 C CA . VAL A 1 244 ? -5.222 3.292 23.252 1.00 96.38 244 VAL A CA 1
ATOM 1900 C C . VAL A 1 244 ? -5.809 4.653 22.864 1.00 96.38 244 VAL A C 1
ATOM 1902 O O . VAL A 1 244 ? -6.967 4.941 23.152 1.00 96.38 244 VAL A O 1
ATOM 1905 N N . HIS A 1 245 ? -5.018 5.494 22.189 1.00 93.50 245 HIS A N 1
ATOM 1906 C CA . HIS A 1 245 ? -5.430 6.841 21.755 1.00 93.50 245 HIS A CA 1
ATOM 1907 C C . HIS A 1 245 ? -5.452 7.013 20.227 1.00 93.50 245 HIS A C 1
ATOM 1909 O O . HIS A 1 245 ? -6.192 7.862 19.712 1.00 93.50 245 HIS A O 1
ATOM 1915 N N . ARG A 1 246 ? -4.708 6.187 19.475 1.00 96.12 246 ARG A N 1
ATOM 1916 C CA . ARG A 1 246 ? -4.819 6.076 18.009 1.00 96.12 246 ARG A CA 1
ATOM 1917 C C . ARG A 1 246 ? -4.713 4.620 17.568 1.00 96.12 246 ARG A C 1
ATOM 1919 O O . ARG A 1 246 ? -3.931 3.851 18.115 1.00 96.12 246 ARG A O 1
ATOM 1926 N N . TYR A 1 247 ? -5.468 4.266 16.534 1.00 96.62 247 TYR A N 1
ATOM 1927 C CA . TYR A 1 247 ? -5.408 2.963 15.881 1.00 96.62 247 TYR A CA 1
ATOM 1928 C C . TYR A 1 247 ? -5.643 3.129 14.382 1.00 96.62 247 TYR A C 1
ATOM 1930 O O . TYR A 1 247 ? -6.607 3.781 13.974 1.00 96.62 247 TYR A O 1
ATOM 1938 N N . PHE A 1 248 ? -4.783 2.511 13.576 1.00 96.56 248 PHE A N 1
ATOM 1939 C CA . PHE A 1 248 ? -4.908 2.466 12.127 1.00 96.56 248 PHE A CA 1
ATOM 1940 C C . PHE A 1 248 ? -4.662 1.036 11.628 1.00 96.56 248 PHE A C 1
ATOM 1942 O O . PHE A 1 248 ? -3.707 0.386 12.046 1.00 96.56 248 PHE A O 1
ATOM 1949 N N . ARG A 1 249 ? -5.490 0.577 10.686 1.00 95.12 249 ARG A N 1
ATOM 1950 C CA . ARG A 1 249 ? -5.333 -0.696 9.967 1.00 95.12 249 ARG A CA 1
ATOM 1951 C C . ARG A 1 249 ? -5.375 -0.446 8.466 1.00 95.12 249 ARG A C 1
ATOM 1953 O O . ARG A 1 249 ? -6.086 0.449 8.007 1.00 95.12 249 ARG A O 1
ATOM 1960 N N . TYR A 1 250 ? -4.616 -1.221 7.703 1.00 93.31 250 TYR A N 1
ATOM 1961 C CA . TYR A 1 250 ? -4.610 -1.188 6.247 1.00 93.31 250 TYR A CA 1
ATOM 1962 C C . TYR A 1 250 ? -4.591 -2.622 5.704 1.00 93.31 250 TYR A C 1
ATOM 1964 O O . TYR A 1 250 ? -3.535 -3.175 5.423 1.00 93.31 250 TYR A O 1
ATOM 1972 N N . ALA A 1 251 ? -5.784 -3.210 5.562 1.00 89.44 251 ALA A N 1
ATOM 1973 C CA . ALA A 1 251 ? -5.992 -4.651 5.387 1.00 89.44 251 ALA A CA 1
ATOM 1974 C C . ALA A 1 251 ? -5.459 -5.471 6.580 1.00 89.44 251 ALA A C 1
ATOM 1976 O O . ALA A 1 251 ? -6.164 -5.549 7.585 1.00 89.44 251 ALA A O 1
ATOM 1977 N N . ASP A 1 252 ? -4.266 -6.049 6.445 1.00 89.88 252 ASP A N 1
ATOM 1978 C CA . ASP A 1 252 ? -3.542 -6.909 7.391 1.00 89.88 252 ASP A CA 1
ATOM 1979 C C . ASP A 1 252 ? -2.522 -6.135 8.254 1.00 89.88 252 ASP A C 1
ATOM 1981 O O . ASP A 1 252 ? -2.443 -6.375 9.460 1.00 89.88 252 ASP A O 1
ATOM 1985 N N . ASP A 1 253 ? -1.823 -5.150 7.672 1.00 92.44 253 ASP A N 1
ATOM 1986 C CA . ASP A 1 253 ? -0.966 -4.188 8.392 1.00 92.44 253 ASP A CA 1
ATOM 1987 C C . ASP A 1 253 ? -1.777 -3.430 9.474 1.00 92.44 253 ASP A C 1
ATOM 1989 O O . ASP A 1 253 ? -2.815 -2.823 9.179 1.00 92.44 253 ASP A O 1
ATOM 1993 N N . MET A 1 254 ? -1.282 -3.387 10.718 1.00 94.81 254 MET A N 1
ATOM 1994 C CA . MET A 1 254 ? -1.870 -2.631 11.837 1.00 94.81 254 MET A CA 1
ATOM 1995 C C . MET A 1 254 ? -0.835 -1.826 12.628 1.00 94.81 254 MET A C 1
ATOM 1997 O O . MET A 1 254 ? 0.288 -2.273 12.858 1.00 94.81 254 MET A O 1
ATOM 2001 N N . ILE A 1 255 ? -1.240 -0.655 13.127 1.00 96.12 255 ILE A N 1
ATOM 2002 C CA . ILE A 1 255 ? -0.451 0.159 14.058 1.00 96.12 255 ILE A CA 1
ATOM 2003 C C . ILE A 1 255 ? -1.339 0.833 15.113 1.00 96.12 255 ILE A C 1
ATOM 2005 O O . ILE A 1 255 ? -2.367 1.446 14.812 1.00 96.12 255 ILE A O 1
ATOM 2009 N N . ILE A 1 256 ? -0.931 0.694 16.371 1.00 96.50 256 ILE A N 1
ATOM 2010 C CA . ILE A 1 256 ? -1.639 1.119 17.580 1.00 96.50 256 ILE A CA 1
ATOM 2011 C C . ILE A 1 256 ? -0.718 2.050 18.367 1.00 96.50 256 ILE A C 1
ATOM 2013 O O . ILE A 1 256 ? 0.449 1.727 18.584 1.00 96.50 256 ILE A O 1
ATOM 2017 N N . PHE A 1 257 ? -1.260 3.175 18.826 1.00 96.50 257 PHE A N 1
ATOM 2018 C CA . PHE A 1 257 ? -0.597 4.081 19.757 1.00 96.50 257 PHE A CA 1
ATOM 2019 C C . PHE A 1 257 ? -1.326 4.015 21.097 1.00 96.50 257 PHE A C 1
ATOM 2021 O O . PHE A 1 257 ? -2.537 4.267 21.168 1.00 96.50 257 PHE A O 1
ATOM 2028 N N . SER A 1 258 ? -0.596 3.667 22.154 1.00 95.75 258 SER A N 1
ATOM 2029 C CA . SER A 1 258 ? -1.126 3.521 23.510 1.00 95.75 258 SER A CA 1
ATOM 2030 C C . SER A 1 258 ? -0.259 4.227 24.555 1.00 95.75 258 SER A C 1
ATOM 2032 O O . SER A 1 258 ? 0.867 4.636 24.279 1.00 95.75 258 SER A O 1
ATOM 2034 N N . LEU A 1 259 ? -0.795 4.439 25.757 1.00 93.81 259 LEU A N 1
ATOM 2035 C CA . LEU A 1 259 ? -0.031 4.996 26.876 1.00 93.81 259 LEU A CA 1
ATOM 2036 C C . LEU A 1 259 ? 1.042 3.995 27.361 1.00 93.81 259 LEU A C 1
ATOM 2038 O O . LEU A 1 259 ? 0.815 2.782 27.274 1.00 93.81 259 LEU A O 1
ATOM 2042 N N . PRO A 1 260 ? 2.179 4.460 27.917 1.00 89.31 260 PRO A N 1
ATOM 2043 C CA . PRO A 1 260 ? 3.161 3.595 28.574 1.00 89.31 260 PRO A CA 1
ATOM 2044 C C . PRO A 1 260 ? 2.509 2.656 29.599 1.00 89.31 260 PRO A C 1
ATOM 2046 O O . PRO A 1 260 ? 1.577 3.041 30.300 1.00 89.31 260 PRO A O 1
ATOM 2049 N N . GLY A 1 261 ? 2.972 1.405 29.649 1.00 84.06 261 GLY A N 1
ATOM 2050 C CA . GLY A 1 261 ? 2.383 0.347 30.481 1.00 84.06 261 GLY A CA 1
ATOM 2051 C C . GLY A 1 261 ? 1.130 -0.338 29.908 1.00 84.06 261 GLY A C 1
ATOM 2052 O O . GLY A 1 261 ? 0.704 -1.353 30.454 1.00 84.06 261 GLY A O 1
ATOM 2053 N N . THR A 1 262 ? 0.549 0.138 28.798 1.00 87.75 262 THR A N 1
ATOM 2054 C CA . THR A 1 262 ? -0.634 -0.507 28.193 1.00 87.75 262 THR A CA 1
ATOM 2055 C C . THR A 1 262 ? -0.245 -1.778 27.427 1.00 87.75 262 THR A C 1
ATOM 2057 O O . THR A 1 262 ? 0.186 -1.705 26.273 1.00 87.75 262 THR A O 1
ATOM 2060 N N . SER A 1 263 ? -0.437 -2.955 28.031 1.00 86.56 263 SER A N 1
ATOM 2061 C CA . SER A 1 263 ? -0.235 -4.246 27.354 1.00 86.56 263 SER A CA 1
ATOM 2062 C C . SER A 1 263 ? -1.373 -4.540 26.369 1.00 86.56 263 SER A C 1
ATOM 2064 O O . SER A 1 263 ? -2.404 -5.104 26.732 1.00 86.56 263 SER A O 1
ATOM 2066 N N . VAL A 1 264 ? -1.206 -4.121 25.110 1.00 92.00 264 VAL A N 1
ATOM 2067 C CA . VAL A 1 264 ? -2.222 -4.339 24.064 1.00 92.00 264 VAL A CA 1
ATOM 2068 C C . VAL A 1 264 ? -2.154 -5.736 23.441 1.00 92.00 264 VAL A C 1
ATOM 2070 O O . VAL A 1 264 ? -3.205 -6.286 23.134 1.00 92.00 264 VAL A O 1
ATOM 2073 N N . ILE A 1 265 ? -0.961 -6.328 23.278 1.00 91.56 265 ILE A N 1
ATOM 2074 C CA . ILE A 1 265 ? -0.749 -7.542 22.458 1.00 91.56 265 ILE A CA 1
ATOM 2075 C C . ILE A 1 265 ? -1.646 -8.705 22.906 1.00 91.56 265 ILE A C 1
ATOM 2077 O O . ILE A 1 265 ? -2.413 -9.209 22.092 1.00 91.56 265 ILE A O 1
ATOM 2081 N N . MET A 1 266 ? -1.649 -9.038 24.202 1.00 90.12 266 MET A N 1
ATOM 2082 C CA . MET A 1 266 ? -2.479 -10.117 24.764 1.00 90.12 266 MET A CA 1
ATOM 2083 C C . MET A 1 266 ? -3.972 -9.966 24.413 1.00 90.12 266 MET A C 1
ATOM 2085 O O . MET A 1 266 ? -4.650 -10.945 24.114 1.00 90.12 266 MET A O 1
ATOM 2089 N N . LEU A 1 267 ? -4.485 -8.729 24.420 1.00 92.56 267 LEU A N 1
ATOM 2090 C CA . LEU A 1 267 ? -5.885 -8.416 24.111 1.00 92.56 267 LEU A CA 1
ATOM 2091 C C . LEU A 1 267 ? -6.182 -8.519 22.607 1.00 92.56 267 LEU A C 1
ATOM 2093 O O . LEU A 1 267 ? -7.301 -8.855 22.218 1.00 92.56 267 LEU A O 1
ATOM 2097 N N . LEU A 1 268 ? -5.194 -8.239 21.750 1.00 93.31 268 LEU A N 1
ATOM 2098 C CA . LEU A 1 268 ? -5.306 -8.447 20.304 1.00 93.31 268 LEU A CA 1
ATOM 2099 C C . LEU A 1 268 ? -5.329 -9.941 19.984 1.00 93.31 268 LEU A C 1
ATOM 2101 O O . LEU A 1 268 ? -6.198 -10.385 19.240 1.00 93.31 268 LEU A O 1
ATOM 2105 N N . GLU A 1 269 ? -4.412 -10.712 20.568 1.00 92.88 269 GLU A N 1
ATOM 2106 C CA . GLU A 1 269 ? -4.296 -12.158 20.369 1.00 92.88 269 GLU A CA 1
ATOM 2107 C C . GLU A 1 269 ? -5.553 -12.896 20.836 1.00 92.88 269 GLU A C 1
ATOM 2109 O O . GLU A 1 269 ? -6.082 -13.720 20.092 1.00 92.88 269 GLU A O 1
ATOM 2114 N N . GLU A 1 270 ? -6.098 -12.550 22.007 1.00 93.44 270 GLU A N 1
ATOM 2115 C CA . GLU A 1 270 ? -7.354 -13.116 22.513 1.00 93.44 270 GLU A CA 1
ATOM 2116 C C . GLU A 1 270 ? -8.516 -12.908 21.520 1.00 93.44 270 GLU A C 1
ATOM 2118 O O . GLU A 1 270 ? -9.225 -13.858 21.172 1.00 93.44 270 GLU A O 1
ATOM 2123 N N . LYS A 1 271 ? -8.697 -11.678 21.013 1.00 93.62 271 LYS A N 1
ATOM 2124 C CA . LYS A 1 271 ? -9.806 -11.362 20.096 1.00 93.62 271 LYS A CA 1
ATOM 2125 C C . LYS A 1 271 ? -9.579 -11.839 18.663 1.00 93.62 271 LYS A C 1
ATOM 2127 O O . LYS A 1 271 ? -10.553 -12.189 18.004 1.00 93.62 271 LYS A O 1
ATOM 2132 N N . LEU A 1 272 ? -8.339 -11.896 18.178 1.00 93.44 272 LEU A N 1
ATOM 2133 C CA . LEU A 1 272 ? -8.026 -12.482 16.871 1.00 93.44 272 LEU A CA 1
ATOM 2134 C C . LEU A 1 272 ? -8.211 -14.002 16.896 1.00 93.44 272 LEU A C 1
ATOM 2136 O O . LEU A 1 272 ? -8.843 -14.543 15.990 1.00 93.44 272 LEU A O 1
ATOM 2140 N N . LYS A 1 273 ? -7.786 -14.680 17.968 1.00 92.94 273 LYS A N 1
ATOM 2141 C CA . LYS A 1 273 ? -7.981 -16.126 18.140 1.00 92.94 273 LYS A CA 1
ATOM 2142 C C . LYS A 1 273 ? -9.464 -16.507 18.163 1.00 92.94 273 LYS A C 1
ATOM 2144 O O . LYS A 1 273 ? -9.841 -17.507 17.557 1.00 92.94 273 LYS A O 1
ATOM 2149 N N . ALA A 1 274 ? -10.319 -15.672 18.759 1.00 90.81 274 ALA A N 1
ATOM 2150 C CA . ALA A 1 274 ? -11.778 -15.824 18.700 1.00 90.81 274 ALA A CA 1
ATOM 2151 C C . ALA A 1 274 ? -12.378 -15.679 17.279 1.00 90.81 274 ALA A C 1
ATOM 2153 O O . ALA A 1 274 ? -13.503 -16.116 17.046 1.00 90.81 274 ALA A O 1
ATOM 2154 N N . LEU A 1 275 ? -11.636 -15.102 16.325 1.00 88.75 275 LEU A N 1
ATOM 2155 C CA . LEU A 1 275 ? -11.989 -15.001 14.901 1.00 88.75 275 LEU A CA 1
ATOM 2156 C C . LEU A 1 275 ? -11.270 -16.044 14.017 1.00 88.75 275 LEU A C 1
ATOM 2158 O O . LEU A 1 275 ? -11.442 -16.023 12.798 1.00 88.75 275 LEU A O 1
ATOM 2162 N N . GLY A 1 276 ? -10.460 -16.938 14.599 1.00 89.56 276 GLY A N 1
ATOM 2163 C CA . GLY A 1 276 ? -9.605 -17.872 13.852 1.00 89.56 276 GLY A CA 1
ATOM 2164 C C . GLY A 1 276 ? -8.375 -17.220 13.205 1.00 89.56 276 GLY A C 1
ATOM 2165 O O . GLY A 1 276 ? -7.824 -17.763 12.252 1.00 89.56 276 GLY A O 1
ATOM 2166 N N . LEU A 1 277 ? -7.957 -16.048 13.691 1.00 91.81 277 LEU A N 1
ATOM 2167 C CA . LEU A 1 277 ? -6.811 -15.287 13.194 1.00 91.81 277 LEU A CA 1
ATOM 2168 C C . LEU A 1 277 ? -5.654 -15.297 14.206 1.00 91.81 277 LEU A C 1
ATOM 2170 O O . LEU A 1 277 ? -5.865 -15.338 15.416 1.00 91.81 277 LEU A O 1
ATOM 2174 N N . GLU A 1 278 ? -4.426 -15.193 13.702 1.00 92.06 278 GLU A N 1
ATOM 2175 C CA . GLU A 1 278 ? -3.196 -15.127 14.501 1.00 92.06 278 GLU A CA 1
ATOM 2176 C C . GLU A 1 278 ? -2.389 -13.873 14.142 1.00 92.06 278 GLU A C 1
ATOM 2178 O O . GLU A 1 278 ? -2.437 -13.394 13.003 1.00 92.06 278 GLU A O 1
ATOM 2183 N N . LEU A 1 279 ? -1.612 -13.356 15.096 1.00 91.25 279 LEU A N 1
ATOM 2184 C CA . LEU A 1 279 ? -0.575 -12.367 14.801 1.00 91.25 279 LEU A CA 1
ATOM 2185 C C . LEU A 1 279 ? 0.643 -13.028 14.143 1.00 91.25 279 LEU A C 1
ATOM 2187 O O . LEU A 1 279 ? 0.895 -14.222 14.285 1.00 91.25 279 LEU A O 1
ATOM 2191 N N . ASN A 1 280 ? 1.396 -12.232 13.391 1.00 90.00 280 ASN A N 1
ATOM 2192 C CA . ASN A 1 280 ? 2.688 -12.609 12.833 1.00 90.00 280 ASN A CA 1
ATOM 2193 C C . ASN A 1 280 ? 3.804 -12.354 13.865 1.00 90.00 280 ASN A C 1
ATOM 2195 O O . ASN A 1 280 ? 3.793 -11.324 14.547 1.00 90.00 280 ASN A O 1
ATOM 2199 N N . ASP A 1 281 ? 4.821 -13.220 13.893 1.00 80.75 281 ASP A N 1
ATOM 2200 C CA . ASP A 1 281 ? 6.003 -13.159 14.779 1.00 80.75 281 ASP A CA 1
ATOM 2201 C C . ASP A 1 281 ? 6.795 -11.837 14.660 1.00 80.75 281 ASP A C 1
ATOM 2203 O O . ASP A 1 281 ? 7.656 -11.518 15.474 1.00 80.75 281 ASP A O 1
ATOM 2207 N N . LYS A 1 282 ? 6.508 -11.052 13.615 1.00 76.50 282 LYS A N 1
ATOM 2208 C CA . LYS A 1 282 ? 7.103 -9.741 13.300 1.00 76.50 282 LYS A CA 1
ATOM 2209 C C . LYS A 1 282 ? 6.404 -8.563 13.991 1.00 76.50 282 LYS A C 1
ATOM 2211 O O . LYS A 1 282 ? 6.631 -7.414 13.608 1.00 76.50 282 LYS A O 1
ATOM 2216 N N . THR A 1 283 ? 5.536 -8.843 14.958 1.00 82.62 283 THR A N 1
ATOM 2217 C CA . THR A 1 283 ? 4.877 -7.836 15.794 1.00 82.62 283 THR A CA 1
ATOM 2218 C C . THR A 1 283 ? 5.923 -7.129 16.661 1.00 82.62 283 THR A C 1
ATOM 2220 O O . THR A 1 283 ? 6.673 -7.778 17.384 1.00 82.62 283 THR A O 1
ATOM 2223 N N . GLU A 1 284 ? 6.004 -5.798 16.579 1.00 85.94 284 GLU A N 1
ATOM 2224 C CA . GLU A 1 284 ? 7.004 -5.002 17.305 1.00 85.94 284 GLU A CA 1
ATOM 2225 C C . GLU A 1 284 ? 6.357 -3.883 18.132 1.00 85.94 284 GLU A C 1
ATOM 2227 O O . GLU A 1 284 ? 5.497 -3.146 17.643 1.00 85.94 284 GLU A O 1
ATOM 2232 N N . THR A 1 285 ? 6.819 -3.722 19.375 1.00 88.69 285 THR A N 1
ATOM 2233 C CA . THR A 1 285 ? 6.455 -2.602 20.254 1.00 88.69 285 THR A CA 1
ATOM 2234 C C . THR A 1 285 ? 7.673 -1.722 20.496 1.00 88.69 285 THR A C 1
ATOM 2236 O O . THR A 1 285 ? 8.733 -2.213 20.880 1.00 88.69 285 THR A O 1
ATOM 2239 N N . ARG A 1 286 ? 7.523 -0.409 20.302 1.00 89.50 286 ARG A N 1
ATOM 2240 C CA . ARG A 1 286 ? 8.541 0.608 20.604 1.00 89.50 286 ARG A CA 1
ATOM 2241 C C . ARG A 1 286 ? 7.989 1.605 21.615 1.00 89.50 286 ARG A C 1
ATOM 2243 O O . ARG A 1 286 ? 6.869 2.081 21.453 1.00 89.50 286 ARG A O 1
ATOM 2250 N N . GLU A 1 287 ? 8.768 1.940 22.637 1.00 90.00 287 GLU A N 1
ATOM 2251 C CA . GLU A 1 287 ? 8.453 3.043 23.549 1.00 90.00 287 GLU A CA 1
ATOM 2252 C C . GLU A 1 287 ? 9.084 4.337 23.029 1.00 90.00 287 GLU A C 1
ATOM 2254 O O . GLU A 1 287 ? 10.288 4.387 22.789 1.00 90.00 287 GLU A O 1
ATOM 2259 N N . ILE A 1 288 ? 8.275 5.386 22.873 1.00 89.56 288 ILE A N 1
ATOM 2260 C CA . ILE A 1 288 ? 8.730 6.735 22.538 1.00 89.56 288 ILE A CA 1
ATOM 2261 C C . ILE A 1 288 ? 8.629 7.587 23.802 1.00 89.56 288 ILE A C 1
ATOM 2263 O O . ILE A 1 288 ? 7.534 7.956 24.237 1.00 89.56 288 ILE A O 1
ATOM 2267 N N . ARG A 1 289 ? 9.774 7.884 24.422 1.00 88.31 289 ARG A N 1
ATOM 2268 C CA . ARG A 1 289 ? 9.830 8.578 25.717 1.00 88.31 289 ARG A CA 1
ATOM 2269 C C . ARG A 1 289 ? 9.742 10.092 25.554 1.00 88.31 289 ARG A C 1
ATOM 2271 O O . ARG A 1 289 ? 9.875 10.637 24.459 1.00 88.31 289 ARG A O 1
ATOM 2278 N N . THR A 1 290 ? 9.539 10.789 26.667 1.00 85.25 290 THR A N 1
ATOM 2279 C CA . THR A 1 290 ? 9.540 12.256 26.729 1.00 85.25 290 THR A CA 1
ATOM 2280 C C . THR A 1 290 ? 10.511 12.705 27.806 1.00 85.25 290 THR A C 1
ATOM 2282 O O . THR A 1 290 ? 10.263 12.465 28.982 1.00 85.25 290 THR A O 1
ATOM 2285 N N . ASN A 1 291 ? 11.597 13.368 27.400 1.00 83.44 291 ASN A N 1
ATOM 2286 C CA . ASN A 1 291 ? 12.652 13.886 28.278 1.00 83.44 291 ASN A CA 1
ATOM 2287 C C . ASN A 1 291 ? 13.134 12.872 29.346 1.00 83.44 291 ASN A C 1
ATOM 2289 O O . ASN A 1 291 ? 13.088 13.192 30.535 1.00 83.44 291 ASN A O 1
ATOM 2293 N N . PRO A 1 292 ? 13.572 11.654 28.963 1.00 76.56 292 PRO A N 1
ATOM 2294 C CA . PRO A 1 292 ? 14.029 10.660 29.930 1.00 76.56 292 PRO A CA 1
ATOM 2295 C C . PRO A 1 292 ? 15.231 11.160 30.746 1.00 76.56 292 PRO A C 1
ATOM 2297 O O . PRO A 1 292 ? 16.108 11.863 30.233 1.00 76.56 292 PRO A O 1
ATOM 2300 N N . ASN A 1 293 ? 15.281 10.764 32.020 1.00 71.38 293 ASN A N 1
ATOM 2301 C CA . ASN A 1 293 ? 16.396 11.076 32.912 1.00 71.38 293 ASN A CA 1
ATOM 2302 C C . ASN A 1 293 ? 17.702 10.475 32.368 1.00 71.38 293 ASN A C 1
ATOM 2304 O O . ASN A 1 293 ? 17.732 9.341 31.898 1.00 71.38 293 ASN A O 1
ATOM 2308 N N . GLN A 1 294 ? 18.801 11.229 32.447 1.00 60.03 294 GLN A N 1
ATOM 2309 C CA . GLN A 1 294 ? 20.058 10.889 31.760 1.00 60.03 294 GLN A CA 1
ATOM 2310 C C . GLN A 1 294 ? 20.777 9.643 32.317 1.00 60.03 294 GLN A C 1
ATOM 2312 O O . GLN A 1 294 ? 21.716 9.155 31.695 1.00 60.03 294 GLN A O 1
ATOM 2317 N N . THR A 1 295 ? 20.332 9.120 33.461 1.00 52.69 295 THR A N 1
ATOM 2318 C CA . THR A 1 295 ? 20.918 7.982 34.185 1.00 52.69 295 THR A CA 1
ATOM 2319 C C . THR A 1 295 ? 20.653 6.608 33.553 1.00 52.69 295 THR A C 1
ATOM 2321 O O . THR A 1 295 ? 21.157 5.613 34.062 1.00 52.69 295 THR A O 1
ATOM 2324 N N . SER A 1 296 ? 19.898 6.521 32.452 1.00 51.38 296 SER A N 1
ATOM 2325 C CA . SER A 1 296 ? 19.510 5.260 31.796 1.00 51.38 296 SER A CA 1
ATOM 2326 C C . SER A 1 296 ? 20.028 5.125 30.353 1.00 51.38 296 SER A C 1
ATOM 2328 O O . SER A 1 296 ? 19.274 4.820 29.428 1.00 51.38 296 SER A O 1
ATOM 2330 N N . ARG A 1 297 ? 21.336 5.337 30.137 1.00 49.91 297 ARG A N 1
ATOM 2331 C CA . ARG A 1 297 ? 21.987 5.185 28.820 1.00 49.91 297 ARG A CA 1
ATOM 2332 C C . ARG A 1 297 ? 23.049 4.087 28.790 1.00 49.91 297 ARG A C 1
ATOM 2334 O O . ARG A 1 297 ? 24.109 4.241 29.383 1.00 49.91 297 ARG A O 1
ATOM 2341 N N . ALA A 1 298 ? 22.785 3.053 27.991 1.00 44.47 298 ALA A N 1
ATOM 2342 C CA . ALA A 1 298 ? 23.808 2.174 27.411 1.00 44.47 298 ALA A CA 1
ATOM 2343 C C . ALA A 1 298 ? 24.015 2.503 25.918 1.00 44.47 298 ALA A C 1
ATOM 2345 O O . ALA A 1 298 ? 25.143 2.686 25.471 1.00 44.47 298 ALA A O 1
ATOM 2346 N N . THR A 1 299 ? 22.923 2.692 25.170 1.00 42.38 299 THR A N 1
ATOM 2347 C CA . THR A 1 299 ? 22.914 3.185 23.783 1.00 42.38 299 THR A CA 1
ATOM 2348 C C . THR A 1 299 ? 21.812 4.232 23.575 1.00 42.38 299 THR A C 1
ATOM 2350 O O . THR A 1 299 ? 20.785 4.200 24.258 1.00 42.38 299 THR A O 1
ATOM 2353 N N . PRO A 1 300 ? 21.978 5.167 22.621 1.00 44.97 300 PRO A N 1
ATOM 2354 C CA . PRO A 1 300 ? 20.874 5.907 22.025 1.00 44.97 300 PRO A CA 1
ATOM 2355 C C . PRO A 1 300 ? 20.251 5.052 20.908 1.00 44.97 300 PRO A C 1
ATOM 2357 O O . PRO A 1 300 ? 20.386 5.369 19.725 1.00 44.97 300 PRO A O 1
ATOM 2360 N N . ASP A 1 301 ? 19.622 3.934 21.280 1.00 50.75 301 ASP A N 1
ATOM 2361 C CA . ASP A 1 301 ? 18.914 3.080 20.324 1.00 50.75 301 ASP A CA 1
ATOM 2362 C C . ASP A 1 301 ? 17.844 3.899 19.597 1.00 50.75 301 ASP A C 1
ATOM 2364 O O . ASP A 1 301 ? 17.020 4.573 20.217 1.00 50.75 301 ASP A O 1
ATOM 2368 N N . VAL A 1 302 ? 17.880 3.875 18.264 1.00 53.44 302 VAL A N 1
ATOM 2369 C CA . VAL A 1 302 ? 16.999 4.704 17.439 1.00 53.44 302 VAL A CA 1
ATOM 2370 C C . VAL A 1 302 ? 15.568 4.196 17.601 1.00 53.44 302 VAL A C 1
ATOM 2372 O O . VAL A 1 302 ? 15.202 3.167 17.036 1.00 53.44 302 VAL A O 1
ATOM 2375 N N . THR A 1 303 ? 14.739 4.944 18.333 1.00 75.88 303 THR A N 1
ATOM 2376 C CA . THR A 1 303 ? 13.320 4.652 18.622 1.00 75.88 303 THR A CA 1
ATOM 2377 C C . THR A 1 303 ? 12.404 4.848 17.402 1.00 75.88 303 THR A C 1
ATOM 2379 O O . THR A 1 303 ? 11.242 5.238 17.511 1.00 75.88 303 THR A O 1
ATOM 2382 N N . ALA A 1 304 ? 12.922 4.566 16.206 1.00 90.50 304 ALA A N 1
ATOM 2383 C CA . ALA A 1 304 ? 12.173 4.620 14.967 1.00 90.50 304 ALA A CA 1
ATOM 2384 C C . ALA A 1 304 ? 11.282 3.387 14.779 1.00 90.50 304 ALA A C 1
ATOM 2386 O O . ALA A 1 304 ? 11.562 2.294 15.272 1.00 90.50 304 ALA A O 1
ATOM 2387 N N . TYR A 1 305 ? 10.214 3.564 14.007 1.00 93.69 305 TYR A N 1
ATOM 2388 C CA . TYR A 1 305 ? 9.296 2.494 13.625 1.00 93.69 305 TYR A CA 1
ATOM 2389 C C . TYR A 1 305 ? 8.860 2.647 12.161 1.00 93.69 305 TYR A C 1
ATOM 2391 O O . TYR A 1 305 ? 8.926 3.733 11.580 1.00 93.69 305 TYR A O 1
ATOM 2399 N N . THR A 1 306 ? 8.428 1.550 11.529 1.00 94.56 306 THR A N 1
ATOM 2400 C CA . THR A 1 306 ? 8.166 1.509 10.077 1.00 94.56 306 THR A CA 1
ATOM 2401 C C . THR A 1 306 ? 6.739 1.081 9.751 1.00 94.56 306 THR A C 1
ATOM 2403 O O . THR A 1 306 ? 6.299 0.019 10.180 1.00 94.56 306 THR A O 1
ATOM 2406 N N . TYR A 1 307 ? 6.016 1.861 8.942 1.00 95.06 307 TYR A N 1
ATOM 2407 C CA . TYR A 1 307 ? 4.633 1.547 8.559 1.00 95.06 307 TYR A CA 1
ATOM 2408 C C . TYR A 1 307 ? 4.293 2.041 7.147 1.00 95.06 307 TYR A C 1
ATOM 2410 O O . TYR A 1 307 ? 4.713 3.122 6.732 1.00 95.06 307 TYR A O 1
ATOM 2418 N N . LEU A 1 308 ? 3.560 1.238 6.363 1.00 93.50 308 LEU A N 1
ATOM 2419 C CA . LEU A 1 308 ? 3.178 1.528 4.965 1.00 93.50 308 LEU A CA 1
ATOM 2420 C C . LEU A 1 308 ? 4.349 1.914 4.024 1.00 93.50 308 LEU A C 1
ATOM 2422 O O . LEU A 1 308 ? 4.144 2.526 2.967 1.00 93.50 308 LEU A O 1
ATOM 2426 N N . GLY A 1 309 ? 5.581 1.536 4.384 1.00 93.94 309 GLY A N 1
ATOM 2427 C CA . GLY A 1 309 ? 6.825 1.866 3.675 1.00 93.94 309 GLY A CA 1
ATOM 2428 C C . GLY A 1 309 ? 7.465 3.211 4.044 1.00 93.94 309 GLY A C 1
ATOM 2429 O O . GLY A 1 309 ? 8.501 3.543 3.472 1.00 93.94 309 GLY A O 1
ATOM 2430 N N . TYR A 1 310 ? 6.871 3.956 4.974 1.00 95.81 310 TYR A N 1
ATOM 2431 C CA . TYR A 1 310 ? 7.508 5.079 5.657 1.00 95.81 310 TYR A CA 1
ATOM 2432 C C . TYR A 1 310 ? 8.248 4.589 6.906 1.00 95.81 310 TYR A C 1
ATOM 2434 O O . TYR A 1 310 ? 7.921 3.541 7.468 1.00 95.81 310 TYR A O 1
ATOM 2442 N N . GLU A 1 311 ? 9.221 5.377 7.336 1.00 95.56 311 GLU A N 1
ATOM 2443 C CA . GLU A 1 311 ? 9.971 5.225 8.579 1.00 95.56 311 GLU A CA 1
ATOM 2444 C C . GLU A 1 311 ? 9.839 6.533 9.362 1.00 95.56 311 GLU A C 1
ATOM 2446 O O . GLU A 1 311 ? 9.931 7.617 8.782 1.00 95.56 311 GLU A O 1
ATOM 2451 N N . PHE A 1 312 ? 9.526 6.426 10.650 1.00 95.69 312 PHE A N 1
ATOM 2452 C CA . PHE A 1 312 ? 9.242 7.550 11.537 1.00 95.69 312 PHE A CA 1
ATOM 2453 C C . PHE A 1 312 ? 10.277 7.549 12.652 1.00 95.69 312 PHE A C 1
ATOM 2455 O O . PHE A 1 312 ? 10.334 6.585 13.410 1.00 95.69 312 PHE A O 1
ATOM 2462 N N . SER A 1 313 ? 11.058 8.622 12.759 1.00 94.56 313 SER A N 1
ATOM 2463 C CA . SER A 1 313 ? 12.143 8.766 13.737 1.00 94.56 313 SER A CA 1
ATOM 2464 C C . SER A 1 313 ? 11.823 9.926 14.687 1.00 94.56 313 SER A C 1
ATOM 2466 O O . SER A 1 313 ? 12.123 11.079 14.350 1.00 94.56 313 SER A O 1
ATOM 2468 N N . PRO A 1 314 ? 11.140 9.662 15.816 1.00 93.75 314 PRO A N 1
ATOM 2469 C CA . PRO A 1 314 ? 10.788 10.673 16.807 1.00 93.75 314 PRO A CA 1
ATOM 2470 C C . PRO A 1 314 ? 11.955 11.044 17.727 1.00 93.75 314 PRO A C 1
ATOM 2472 O O . PRO A 1 314 ? 12.666 10.182 18.229 1.00 93.75 314 PRO A O 1
ATOM 2475 N N . GLU A 1 315 ? 12.100 12.336 18.017 1.00 91.56 315 GLU A N 1
ATOM 2476 C CA . GLU A 1 315 ? 12.995 12.824 19.066 1.00 91.56 315 GLU A CA 1
ATOM 2477 C C . GLU A 1 315 ? 12.346 12.627 20.445 1.00 91.56 315 GLU A C 1
ATOM 2479 O O . GLU A 1 315 ? 11.191 13.006 20.671 1.00 91.56 315 GLU A O 1
ATOM 2484 N N . GLU A 1 316 ? 13.092 12.084 21.410 1.00 89.50 316 GLU A N 1
ATOM 2485 C CA . GLU A 1 316 ? 12.620 11.947 22.800 1.00 89.50 316 GLU A CA 1
ATOM 2486 C C . GLU A 1 316 ? 12.613 13.284 23.561 1.00 89.50 316 GLU A C 1
ATOM 2488 O O . GLU A 1 316 ? 11.909 13.440 24.562 1.00 89.50 316 GLU A O 1
ATOM 2493 N N . LYS A 1 317 ? 13.395 14.267 23.098 1.00 88.00 317 LYS A N 1
ATOM 2494 C CA . LYS A 1 317 ? 13.510 15.589 23.721 1.00 88.00 317 LYS A CA 1
ATOM 2495 C C . LYS A 1 317 ? 12.372 16.501 23.255 1.00 88.00 317 LYS A C 1
ATOM 2497 O O . LYS A 1 317 ? 12.384 16.998 22.132 1.00 88.00 317 LYS A O 1
ATOM 2502 N N . VAL A 1 318 ? 11.416 16.777 24.141 1.00 89.19 318 VAL A N 1
ATOM 2503 C CA . VAL A 1 318 ? 10.238 17.611 23.852 1.00 89.19 318 VAL A CA 1
ATOM 2504 C C . VAL A 1 318 ? 10.257 18.861 24.726 1.00 89.19 318 VAL A C 1
ATOM 2506 O O . VAL A 1 318 ? 10.253 18.780 25.952 1.00 89.19 318 VAL A O 1
ATOM 2509 N N . ALA A 1 319 ? 10.257 20.041 24.106 1.00 87.25 319 ALA A N 1
ATOM 2510 C CA . ALA A 1 319 ? 10.172 21.300 24.843 1.00 87.25 319 ALA A CA 1
ATOM 2511 C C . ALA A 1 319 ? 8.736 21.578 25.323 1.00 87.25 319 ALA A C 1
ATOM 2513 O O . ALA A 1 319 ? 7.765 21.311 24.613 1.00 87.25 319 ALA A O 1
ATOM 2514 N N . THR A 1 320 ? 8.598 22.171 26.509 1.00 85.19 320 THR A N 1
ATOM 2515 C CA . THR A 1 320 ? 7.301 22.458 27.137 1.00 85.19 320 THR A CA 1
ATOM 2516 C C . THR A 1 320 ? 6.402 23.309 26.233 1.00 85.19 320 THR A C 1
ATOM 2518 O O . THR A 1 320 ? 6.837 24.320 25.673 1.00 85.19 320 THR A O 1
ATOM 2521 N N . TYR A 1 321 ? 5.132 22.909 26.112 1.00 84.38 321 TYR A N 1
ATOM 2522 C CA . TYR A 1 321 ? 4.129 23.537 25.239 1.00 84.38 321 TYR A CA 1
ATOM 2523 C C . TYR A 1 321 ? 4.514 23.576 23.745 1.00 84.38 321 TYR A C 1
ATOM 2525 O O . TYR A 1 321 ? 4.173 24.526 23.036 1.00 84.38 321 TYR A O 1
ATOM 2533 N N . LYS A 1 322 ? 5.224 22.552 23.253 1.00 90.31 322 LYS A N 1
ATOM 2534 C CA . LYS A 1 322 ? 5.484 22.333 21.824 1.00 90.31 322 LYS A CA 1
ATOM 2535 C C . LYS A 1 322 ? 5.094 20.925 21.368 1.00 90.31 322 LYS A C 1
ATOM 2537 O O . LYS A 1 322 ? 4.996 20.007 22.177 1.00 90.31 322 LYS A O 1
ATOM 2542 N N . THR A 1 323 ? 4.942 20.753 20.054 1.00 92.44 323 THR A N 1
ATOM 2543 C CA . THR A 1 323 ? 4.936 19.429 19.414 1.00 92.44 323 THR A CA 1
ATOM 2544 C C . THR A 1 323 ? 6.278 18.719 19.594 1.00 92.44 323 THR A C 1
ATOM 2546 O O . THR A 1 323 ? 7.330 19.365 19.693 1.00 92.44 323 THR A O 1
ATOM 2549 N N . ARG A 1 324 ? 6.253 17.384 19.557 1.00 92.62 324 ARG A N 1
ATOM 2550 C CA . ARG A 1 324 ? 7.454 16.564 19.372 1.00 92.62 324 ARG A CA 1
ATOM 2551 C C . ARG A 1 324 ? 8.114 16.882 18.026 1.00 92.62 324 ARG A C 1
ATOM 2553 O O . ARG A 1 324 ? 7.423 17.212 17.060 1.00 92.62 324 ARG A O 1
ATOM 2560 N N . GLU A 1 325 ? 9.440 16.798 17.982 1.00 94.38 325 GLU A N 1
ATOM 2561 C CA . GLU A 1 325 ? 10.212 16.861 16.740 1.00 94.38 325 GLU A CA 1
ATOM 2562 C C . GLU A 1 325 ? 10.416 15.456 16.170 1.00 94.38 325 GLU A C 1
ATOM 2564 O O . GLU A 1 325 ? 10.623 14.512 16.927 1.00 94.38 325 GLU A O 1
ATOM 2569 N N . PHE A 1 326 ? 10.333 15.292 14.851 1.00 94.25 326 PHE A N 1
ATOM 2570 C CA . PHE A 1 326 ? 10.586 13.997 14.217 1.00 94.25 326 PHE A CA 1
ATOM 2571 C C . PHE A 1 326 ? 11.010 14.124 12.753 1.00 94.25 326 PHE A C 1
ATOM 2573 O O . PHE A 1 326 ? 10.746 15.123 12.074 1.00 94.25 326 PHE A O 1
ATOM 2580 N N . ARG A 1 327 ? 11.662 13.080 12.241 1.00 94.94 327 ARG A N 1
ATOM 2581 C CA . ARG A 1 327 ? 11.945 12.898 10.811 1.00 94.94 327 ARG A CA 1
ATOM 2582 C C . ARG A 1 327 ? 11.062 11.789 10.246 1.00 94.94 327 ARG A C 1
ATOM 2584 O O . ARG A 1 327 ? 10.706 10.849 10.952 1.00 94.94 327 ARG A O 1
ATOM 2591 N N . VAL A 1 328 ? 10.711 11.914 8.969 1.00 95.81 328 VAL A N 1
ATOM 2592 C CA . VAL A 1 328 ? 10.033 10.865 8.200 1.00 95.81 328 VAL A CA 1
ATOM 2593 C C . VAL A 1 328 ? 10.860 10.568 6.953 1.00 95.81 328 VAL A C 1
ATOM 2595 O O . VAL A 1 328 ? 11.056 11.446 6.105 1.00 95.81 328 VAL A O 1
ATOM 2598 N N . SER A 1 329 ? 11.335 9.334 6.854 1.00 95.31 329 SER A N 1
ATOM 2599 C CA . SER A 1 329 ? 12.216 8.795 5.811 1.00 95.31 329 SER A CA 1
ATOM 2600 C C . SER A 1 329 ? 11.498 7.723 4.984 1.00 95.31 329 SER A C 1
ATOM 2602 O O . SER A 1 329 ? 10.375 7.299 5.290 1.00 95.31 329 SER A O 1
ATOM 2604 N N . ILE A 1 330 ? 12.125 7.304 3.886 1.00 96.06 330 ILE A N 1
ATOM 2605 C CA . ILE A 1 330 ? 11.715 6.100 3.153 1.00 96.06 330 ILE A CA 1
ATOM 2606 C C . ILE A 1 330 ? 12.342 4.893 3.859 1.00 96.06 330 ILE A C 1
ATOM 2608 O O . ILE A 1 330 ? 13.563 4.812 3.932 1.00 96.06 330 ILE A O 1
ATOM 2612 N N . ALA A 1 331 ? 11.528 3.943 4.327 1.00 95.19 331 ALA A N 1
ATOM 2613 C CA . ALA A 1 331 ? 12.015 2.831 5.150 1.00 95.19 331 ALA A CA 1
ATOM 2614 C C . ALA A 1 331 ? 13.108 1.989 4.468 1.00 95.19 331 ALA A C 1
ATOM 2616 O O . ALA A 1 331 ? 12.992 1.676 3.276 1.00 95.19 331 ALA A O 1
ATOM 2617 N N . SER A 1 332 ? 14.107 1.558 5.246 1.00 93.69 332 SER A N 1
ATOM 2618 C CA . SER A 1 332 ? 15.264 0.735 4.830 1.00 93.69 332 SER A CA 1
ATOM 2619 C C . SER A 1 332 ? 14.939 -0.346 3.786 1.00 93.69 332 SER A C 1
ATOM 2621 O O . SER A 1 332 ? 15.407 -0.273 2.649 1.00 93.69 332 SER A O 1
ATOM 2623 N N . ALA A 1 333 ? 14.014 -1.260 4.088 1.00 93.62 333 ALA A N 1
ATOM 2624 C CA . ALA A 1 333 ? 13.608 -2.348 3.191 1.00 93.62 333 ALA A CA 1
ATOM 2625 C C . ALA A 1 333 ? 13.000 -1.877 1.846 1.00 93.62 333 ALA A C 1
ATOM 2627 O O . ALA A 1 333 ? 12.937 -2.630 0.869 1.00 93.62 333 ALA A O 1
ATOM 2628 N N . LYS A 1 334 ? 12.524 -0.626 1.752 1.00 94.81 334 LYS A N 1
ATOM 2629 C CA . LYS A 1 334 ? 12.067 -0.006 0.492 1.00 94.81 334 LYS A CA 1
ATOM 2630 C C . LYS A 1 334 ? 13.208 0.685 -0.266 1.00 94.81 334 LYS A C 1
ATOM 2632 O O . LYS A 1 334 ? 13.070 0.871 -1.476 1.00 94.81 334 LYS A O 1
ATOM 2637 N N . LEU A 1 335 ? 14.301 1.052 0.405 1.00 95.19 335 LEU A N 1
ATOM 2638 C CA . LEU A 1 335 ? 15.550 1.535 -0.195 1.00 95.19 335 LEU A CA 1
ATOM 2639 C C . LEU A 1 335 ? 16.375 0.366 -0.740 1.00 95.19 335 LEU A C 1
ATOM 2641 O O . LEU A 1 335 ? 16.728 0.374 -1.914 1.00 95.19 335 LEU A O 1
ATOM 2645 N N . GLU A 1 336 ? 16.578 -0.681 0.058 1.00 95.31 336 GLU A N 1
ATOM 2646 C CA . GLU A 1 336 ? 17.236 -1.933 -0.340 1.00 95.31 336 GLU A CA 1
ATOM 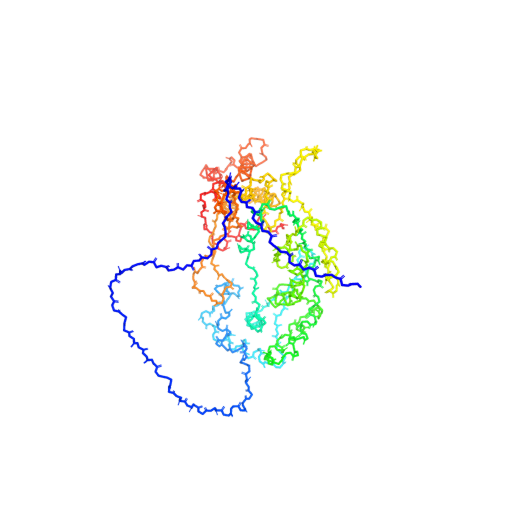2647 C C . GLU A 1 336 ? 16.599 -2.507 -1.607 1.00 95.31 336 GLU A C 1
ATOM 2649 O O . GLU A 1 336 ? 17.269 -2.671 -2.623 1.00 95.31 336 GLU A O 1
ATOM 2654 N N . LYS A 1 337 ? 15.267 -2.665 -1.617 1.00 94.06 337 LYS A N 1
ATOM 2655 C CA . LYS A 1 337 ? 14.513 -3.125 -2.795 1.00 94.06 337 LYS A CA 1
ATOM 2656 C C . LYS A 1 337 ? 14.673 -2.209 -4.020 1.00 94.06 337 LYS A C 1
ATOM 2658 O O . LYS A 1 337 ? 14.494 -2.661 -5.148 1.00 94.06 337 LYS A O 1
ATOM 2663 N N . ARG A 1 338 ? 15.018 -0.924 -3.855 1.00 94.81 338 ARG A N 1
ATOM 2664 C CA . ARG A 1 338 ? 15.382 -0.037 -4.980 1.00 94.81 338 ARG A CA 1
ATOM 2665 C C . ARG A 1 338 ? 16.807 -0.297 -5.456 1.00 94.81 338 ARG A C 1
ATOM 2667 O O . ARG A 1 338 ? 17.003 -0.381 -6.664 1.00 94.81 338 ARG A O 1
ATOM 2674 N N . THR A 1 339 ? 17.756 -0.482 -4.543 1.00 96.06 339 THR A N 1
ATOM 2675 C CA . THR A 1 339 ? 19.145 -0.855 -4.843 1.00 96.06 339 THR A CA 1
ATOM 2676 C C . THR A 1 339 ? 19.216 -2.203 -5.566 1.00 96.06 339 THR A C 1
ATOM 2678 O O . THR A 1 339 ? 19.783 -2.276 -6.654 1.00 96.06 339 THR A O 1
ATOM 2681 N N . SER A 1 340 ? 18.536 -3.246 -5.075 1.00 95.88 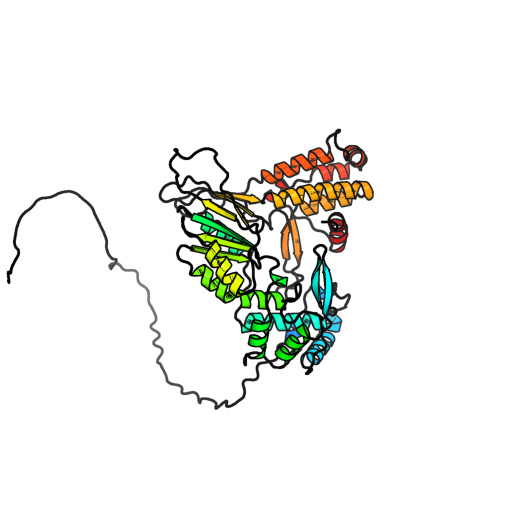340 SER A N 1
ATOM 2682 C CA . SER A 1 340 ? 18.434 -4.544 -5.764 1.00 95.88 340 SER A CA 1
ATOM 2683 C C . SER A 1 340 ? 17.864 -4.398 -7.179 1.00 95.88 340 SER A C 1
ATOM 2685 O O . SER A 1 340 ? 18.337 -5.042 -8.110 1.00 95.88 340 SER A O 1
ATOM 2687 N N . ARG A 1 341 ? 16.887 -3.502 -7.384 1.00 95.88 341 ARG A N 1
ATOM 2688 C CA . ARG A 1 341 ? 16.317 -3.212 -8.712 1.00 95.88 341 ARG A CA 1
ATOM 2689 C C . ARG A 1 341 ? 17.257 -2.451 -9.650 1.00 95.88 341 ARG A C 1
ATOM 2691 O O . ARG A 1 341 ? 17.085 -2.592 -10.861 1.00 95.88 341 ARG A O 1
ATOM 2698 N N . VAL A 1 342 ? 18.225 -1.686 -9.135 1.00 96.75 342 VAL A N 1
ATOM 2699 C CA . VAL A 1 342 ? 19.328 -1.118 -9.936 1.00 96.75 342 VAL A CA 1
ATOM 2700 C C . VAL A 1 342 ? 20.209 -2.256 -10.446 1.00 96.75 342 VAL A C 1
ATOM 2702 O O . VAL A 1 342 ? 20.347 -2.406 -11.657 1.00 96.75 342 VAL A O 1
ATOM 2705 N N . PHE A 1 343 ? 20.707 -3.123 -9.560 1.00 96.62 343 PHE A N 1
ATOM 2706 C CA . PHE A 1 343 ? 21.551 -4.256 -9.960 1.00 96.62 343 PHE A CA 1
ATOM 2707 C C . PHE A 1 343 ? 20.824 -5.240 -10.888 1.00 96.62 343 PHE A C 1
ATOM 2709 O O . PHE A 1 343 ? 21.361 -5.601 -11.927 1.00 96.62 343 PHE A O 1
ATOM 2716 N N . LEU A 1 344 ? 19.559 -5.588 -10.626 1.00 95.81 344 LEU A N 1
ATOM 2717 C CA . LEU A 1 344 ? 18.752 -6.408 -11.545 1.00 95.81 344 LEU A CA 1
ATOM 2718 C C . LEU A 1 344 ? 18.543 -5.753 -12.924 1.00 95.81 344 LEU A C 1
ATOM 2720 O O . LEU A 1 344 ? 18.408 -6.463 -13.919 1.00 95.81 344 LEU A O 1
ATOM 2724 N N . ALA A 1 345 ? 18.528 -4.418 -13.015 1.00 96.44 345 ALA A N 1
ATOM 2725 C CA . ALA A 1 345 ? 18.489 -3.719 -14.300 1.00 96.44 345 ALA A CA 1
ATOM 2726 C C . ALA A 1 345 ? 19.842 -3.776 -15.034 1.00 96.44 345 ALA A C 1
ATOM 2728 O O . ALA A 1 345 ? 19.846 -3.903 -16.258 1.00 96.44 345 ALA A O 1
ATOM 2729 N N . LEU A 1 346 ? 20.962 -3.743 -14.302 1.00 96.25 346 LEU A N 1
ATOM 2730 C CA . LEU A 1 346 ? 22.321 -3.893 -14.836 1.00 96.25 346 LEU A CA 1
ATOM 2731 C C . LEU A 1 346 ? 22.594 -5.337 -15.301 1.00 96.25 346 LEU A C 1
ATOM 2733 O O . LEU A 1 346 ? 22.984 -5.543 -16.445 1.00 96.25 346 LEU A O 1
ATOM 2737 N N . TYR A 1 347 ? 22.254 -6.352 -14.502 1.00 95.56 347 TYR A N 1
ATOM 2738 C CA . TYR A 1 347 ? 22.311 -7.765 -14.911 1.00 95.56 347 TYR A CA 1
ATOM 2739 C C . TYR A 1 347 ? 21.301 -8.128 -16.013 1.00 95.56 347 TYR A C 1
ATOM 2741 O O . TYR A 1 347 ? 21.438 -9.157 -16.674 1.00 95.56 347 TYR A O 1
ATOM 2749 N N . ALA A 1 348 ? 20.241 -7.341 -16.219 1.00 95.06 348 ALA A N 1
ATOM 2750 C CA . ALA A 1 348 ? 19.411 -7.460 -17.418 1.00 95.06 348 ALA A CA 1
ATOM 2751 C C . ALA A 1 348 ? 20.125 -6.853 -18.638 1.00 95.06 348 ALA A C 1
ATOM 2753 O O . ALA A 1 348 ? 20.202 -7.510 -19.670 1.00 95.06 348 ALA A O 1
ATOM 2754 N N . PHE A 1 349 ? 20.722 -5.666 -18.488 1.00 95.94 349 PHE A N 1
ATOM 2755 C CA . PHE A 1 349 ? 21.519 -5.012 -19.529 1.00 95.94 349 PHE A CA 1
ATOM 2756 C C . PHE A 1 349 ? 22.702 -5.866 -20.017 1.00 95.94 349 PHE A C 1
ATOM 2758 O O . PHE A 1 349 ? 22.858 -6.018 -21.224 1.00 95.94 349 PHE A O 1
ATOM 2765 N N . LEU A 1 350 ? 23.458 -6.521 -19.125 1.00 94.75 350 LEU A N 1
ATOM 2766 C CA . LEU A 1 350 ? 24.544 -7.439 -19.518 1.00 94.75 350 LEU A CA 1
ATOM 2767 C C . LEU A 1 350 ? 24.082 -8.627 -20.391 1.00 94.75 350 LEU A C 1
ATOM 2769 O O . LEU A 1 350 ? 24.915 -9.281 -21.009 1.00 94.75 350 LEU A O 1
ATOM 2773 N N . ARG A 1 351 ? 22.775 -8.922 -20.442 1.00 92.62 351 ARG A N 1
ATOM 2774 C CA . ARG A 1 351 ? 22.191 -10.001 -21.260 1.00 92.62 351 ARG A CA 1
ATOM 2775 C C . ARG A 1 351 ? 21.434 -9.513 -22.494 1.00 92.62 351 ARG A C 1
ATOM 2777 O O . ARG A 1 351 ? 21.228 -10.310 -23.401 1.00 92.62 351 ARG A O 1
ATOM 2784 N N . ASP A 1 352 ? 20.971 -8.261 -22.518 1.00 92.62 352 ASP A N 1
ATOM 2785 C CA . ASP A 1 352 ? 20.173 -7.716 -23.628 1.00 92.62 352 ASP A CA 1
ATOM 2786 C C . ASP A 1 352 ? 20.843 -6.585 -24.422 1.00 92.62 352 ASP A C 1
ATOM 2788 O O . ASP A 1 352 ? 20.370 -6.265 -25.510 1.00 92.62 352 ASP A O 1
ATOM 2792 N N . GLY A 1 353 ? 21.930 -5.992 -23.917 1.00 91.44 353 GLY A N 1
ATOM 2793 C CA . GLY A 1 353 ? 22.685 -4.927 -24.584 1.00 91.44 353 GLY A CA 1
ATOM 2794 C C . GLY A 1 353 ? 21.923 -3.608 -24.790 1.00 91.44 353 GLY A C 1
ATOM 2795 O O . GLY A 1 353 ? 22.507 -2.635 -25.269 1.00 91.44 353 GLY A O 1
ATOM 2796 N N . ASP A 1 354 ? 20.639 -3.518 -24.419 1.00 94.38 354 ASP A N 1
ATOM 2797 C CA . ASP A 1 354 ? 19.798 -2.345 -24.679 1.00 94.38 354 ASP A CA 1
ATOM 2798 C C . ASP A 1 354 ? 20.059 -1.271 -23.609 1.00 94.38 354 ASP A C 1
ATOM 2800 O O . ASP A 1 354 ? 19.336 -1.125 -22.618 1.00 94.38 354 ASP A O 1
ATOM 2804 N N . GLY A 1 355 ? 21.114 -0.480 -23.826 1.00 94.19 355 GLY A N 1
ATOM 2805 C CA . GLY A 1 355 ? 21.462 0.667 -22.984 1.00 94.19 355 GLY A CA 1
ATOM 2806 C C . GLY A 1 355 ? 20.345 1.719 -22.885 1.00 94.19 355 GLY A C 1
ATOM 2807 O O . GLY A 1 355 ? 20.226 2.399 -21.864 1.00 94.19 355 GLY A O 1
ATOM 2808 N N . VAL A 1 356 ? 19.456 1.813 -23.882 1.00 95.81 356 VAL A N 1
ATOM 2809 C CA . VAL A 1 356 ? 18.281 2.703 -23.839 1.00 95.81 356 VAL A CA 1
ATOM 2810 C C . VAL A 1 356 ? 17.209 2.128 -22.903 1.00 95.81 356 VAL A C 1
ATOM 2812 O O . VAL A 1 356 ? 16.553 2.867 -22.167 1.00 95.81 356 VAL A O 1
ATOM 2815 N N . LEU A 1 357 ? 17.047 0.804 -22.858 1.00 96.06 357 LEU A N 1
ATOM 2816 C CA . LEU A 1 357 ? 16.206 0.117 -21.876 1.00 96.06 357 LEU A CA 1
ATOM 2817 C C . LEU A 1 357 ? 16.828 0.122 -20.479 1.00 96.06 357 LEU A C 1
ATOM 2819 O O . LEU A 1 357 ? 16.072 0.205 -19.514 1.00 96.06 357 LEU A O 1
ATOM 2823 N N . LEU A 1 358 ? 18.158 0.124 -20.335 1.00 96.88 358 LEU A N 1
ATOM 2824 C CA . LEU A 1 358 ? 18.811 0.418 -19.055 1.00 96.88 358 LEU A CA 1
ATOM 2825 C C . LEU A 1 358 ? 18.471 1.839 -18.580 1.00 96.88 358 LEU A C 1
ATOM 2827 O O . LEU A 1 358 ? 17.992 2.002 -17.454 1.00 96.88 358 LEU A O 1
ATOM 2831 N N . CYS A 1 359 ? 18.624 2.852 -19.444 1.00 96.69 359 CYS A N 1
ATOM 2832 C CA . CYS A 1 359 ? 18.185 4.219 -19.158 1.00 96.69 359 CYS A CA 1
ATOM 2833 C C . CYS A 1 359 ? 16.716 4.258 -18.715 1.00 96.69 359 CYS A C 1
ATOM 2835 O O . CYS A 1 359 ? 16.410 4.860 -17.683 1.00 96.69 359 CYS A O 1
ATOM 2837 N N . ASP A 1 360 ? 15.809 3.596 -19.435 1.00 96.44 360 ASP A N 1
ATOM 2838 C CA . ASP A 1 360 ? 14.386 3.547 -19.088 1.00 96.44 360 ASP A CA 1
ATOM 2839 C C . ASP A 1 360 ? 14.110 2.806 -17.770 1.00 96.44 360 ASP A C 1
ATOM 2841 O O . ASP A 1 360 ? 13.323 3.294 -16.955 1.00 96.44 360 ASP A O 1
ATOM 2845 N N . ARG A 1 361 ? 14.769 1.665 -17.514 1.00 96.44 361 ARG A N 1
ATOM 2846 C CA . ARG A 1 361 ? 14.669 0.896 -16.257 1.00 96.44 361 ARG A CA 1
ATOM 2847 C C . ARG A 1 361 ? 15.060 1.759 -15.061 1.00 96.44 361 ARG A C 1
ATOM 2849 O O . ARG A 1 361 ? 14.288 1.861 -14.105 1.00 96.44 361 ARG A O 1
ATOM 2856 N N . LEU A 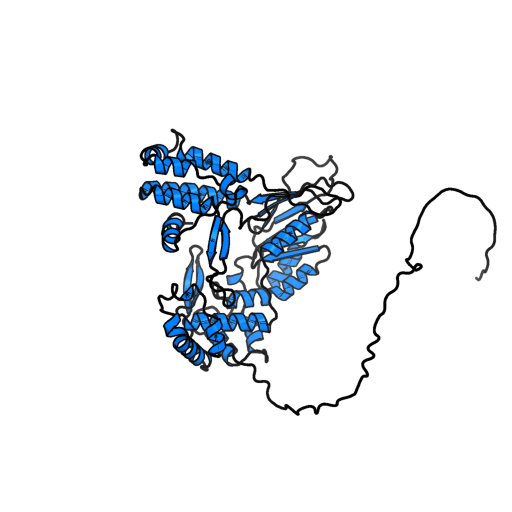1 362 ? 16.214 2.423 -15.136 1.00 97.00 362 LEU A N 1
ATOM 2857 C CA . LEU A 1 362 ? 16.725 3.286 -14.071 1.00 97.00 362 LEU A CA 1
ATOM 2858 C C . LEU A 1 362 ? 15.867 4.551 -13.902 1.00 97.00 362 LEU A C 1
ATOM 2860 O O . LEU A 1 362 ? 15.505 4.894 -12.774 1.00 97.00 362 LEU A O 1
ATOM 2864 N N . ASN A 1 363 ? 15.438 5.203 -14.992 1.00 96.56 363 ASN A N 1
ATOM 2865 C CA . ASN A 1 363 ? 14.479 6.318 -14.933 1.00 96.56 363 ASN A CA 1
ATOM 2866 C C . ASN A 1 363 ? 13.142 5.888 -14.295 1.00 96.56 363 ASN A C 1
ATOM 2868 O O . ASN A 1 363 ? 12.562 6.640 -13.512 1.00 96.56 363 ASN A O 1
ATOM 2872 N N . TYR A 1 364 ? 12.639 4.686 -14.583 1.00 95.31 364 TYR A N 1
ATOM 2873 C CA . TYR A 1 364 ? 11.357 4.195 -14.068 1.00 95.31 364 TYR A CA 1
ATOM 2874 C C . TYR A 1 364 ? 11.348 3.967 -12.545 1.00 95.31 364 TYR A C 1
ATOM 2876 O O . TYR A 1 364 ? 10.286 4.079 -11.923 1.00 95.31 364 TYR A O 1
ATOM 2884 N N . ILE A 1 365 ? 12.494 3.676 -11.920 1.00 95.25 365 ILE A N 1
ATOM 2885 C CA . ILE A 1 365 ? 12.598 3.546 -10.454 1.00 95.25 365 ILE A CA 1
ATOM 2886 C C . ILE A 1 365 ? 12.997 4.856 -9.760 1.00 95.25 365 ILE A C 1
ATOM 2888 O O . ILE A 1 365 ? 12.481 5.130 -8.673 1.00 95.25 365 ILE A O 1
ATOM 2892 N N . SER A 1 366 ? 13.841 5.681 -10.384 1.00 95.81 366 SER A N 1
ATOM 2893 C CA . SER A 1 366 ? 14.340 6.948 -9.819 1.00 95.81 366 SER A CA 1
ATOM 2894 C C . SER A 1 366 ? 13.389 8.140 -9.966 1.00 95.81 366 SER A C 1
ATOM 2896 O O . SER A 1 366 ? 13.469 9.070 -9.171 1.00 95.81 366 SER A O 1
ATOM 2898 N N . THR A 1 367 ? 12.479 8.141 -10.947 1.00 95.94 367 THR A N 1
ATOM 2899 C CA . THR A 1 367 ? 11.601 9.294 -11.238 1.00 95.94 367 THR A CA 1
ATOM 2900 C C . THR A 1 367 ? 10.134 9.053 -10.854 1.00 95.94 367 THR A C 1
ATOM 2902 O O . THR A 1 367 ? 9.761 8.060 -10.219 1.00 95.94 367 THR A O 1
ATOM 2905 N N . ASN A 1 368 ? 9.274 10.003 -11.217 1.00 95.94 368 ASN A N 1
ATOM 2906 C CA . ASN A 1 368 ? 7.829 9.934 -11.074 1.00 95.94 368 ASN A CA 1
ATOM 2907 C C . ASN A 1 368 ? 7.161 9.745 -12.435 1.00 95.94 368 ASN A C 1
ATOM 2909 O O . ASN A 1 368 ? 7.699 10.107 -13.477 1.00 95.94 368 ASN A O 1
ATOM 2913 N N . ARG A 1 369 ? 5.951 9.195 -12.431 1.00 92.69 369 ARG A N 1
ATOM 2914 C CA . ARG A 1 369 ? 5.133 8.960 -13.621 1.00 92.69 369 ARG A CA 1
ATOM 2915 C C . ARG A 1 369 ? 3.679 9.304 -13.346 1.00 92.69 369 ARG A C 1
ATOM 2917 O O . ARG A 1 369 ? 3.228 9.364 -12.202 1.00 92.69 369 ARG A O 1
ATOM 2924 N N . SER A 1 370 ? 2.932 9.517 -14.421 1.00 88.31 370 SER A N 1
ATOM 2925 C CA . SER A 1 370 ? 1.484 9.674 -14.359 1.00 88.31 370 SER A CA 1
ATOM 2926 C C . SER A 1 370 ? 0.808 8.487 -15.029 1.00 88.31 370 SER A C 1
ATOM 2928 O O . SER A 1 370 ? 1.141 8.146 -16.162 1.00 88.31 370 SER A O 1
ATOM 2930 N N . VAL A 1 371 ? -0.127 7.860 -14.319 1.00 80.62 371 VAL A N 1
ATOM 2931 C CA . VAL A 1 371 ? -0.888 6.694 -14.775 1.00 80.62 371 VAL A CA 1
ATOM 2932 C C . VAL A 1 371 ? -2.371 7.056 -14.735 1.00 80.62 371 VAL A C 1
ATOM 2934 O O . VAL A 1 371 ? -2.847 7.653 -13.769 1.00 80.62 371 VAL A O 1
ATOM 2937 N N . TYR A 1 372 ? -3.115 6.729 -15.789 1.00 72.94 372 TYR A N 1
ATOM 2938 C CA . TYR A 1 372 ? -4.563 6.941 -15.820 1.00 72.94 372 TYR A CA 1
ATOM 2939 C C . TYR A 1 372 ? -5.279 6.047 -14.798 1.00 72.94 372 TYR A C 1
ATOM 2941 O O . TYR A 1 372 ? -4.830 4.933 -14.523 1.00 72.94 372 TYR A O 1
ATOM 2949 N N . LYS A 1 373 ? -6.424 6.499 -14.270 1.00 65.50 373 LYS A N 1
ATOM 2950 C CA . LYS A 1 373 ? -7.333 5.678 -13.449 1.00 65.50 373 LYS A CA 1
ATOM 2951 C C . LYS A 1 373 ? -7.965 4.538 -14.267 1.00 65.50 373 LYS A C 1
ATOM 2953 O O . LYS A 1 373 ? -9.139 4.568 -14.612 1.00 65.50 373 LYS A O 1
ATOM 2958 N N . THR A 1 374 ? -7.210 3.473 -14.513 1.00 54.56 374 THR A N 1
ATOM 2959 C CA . THR A 1 374 ? -7.678 2.265 -15.219 1.00 54.56 374 THR A CA 1
ATOM 2960 C C . THR A 1 374 ? -8.616 1.376 -14.391 1.00 54.56 374 THR A C 1
ATOM 2962 O O . THR A 1 374 ? -9.065 0.351 -14.894 1.00 54.56 374 THR A O 1
ATOM 2965 N N . LYS A 1 375 ? -8.928 1.745 -13.135 1.00 52.97 375 LYS A N 1
ATOM 2966 C CA . LYS A 1 375 ? -9.724 0.936 -12.189 1.00 52.97 375 LYS A CA 1
ATOM 2967 C C . LYS A 1 375 ? -11.026 1.573 -11.662 1.00 52.97 375 LYS A C 1
ATOM 2969 O O . LYS A 1 375 ? -11.683 0.954 -10.827 1.00 52.97 375 LYS A O 1
ATOM 2974 N N . HIS A 1 376 ? -11.440 2.754 -12.131 1.00 50.28 376 HIS A N 1
ATOM 2975 C CA . HIS A 1 376 ? -12.610 3.454 -11.570 1.00 50.28 376 HIS A CA 1
ATOM 2976 C C . HIS A 1 376 ? -13.829 3.490 -12.503 1.00 50.28 376 HIS A C 1
ATOM 2978 O O . HIS A 1 376 ? -13.725 3.949 -13.634 1.00 50.28 376 HIS A O 1
ATOM 2984 N N . THR A 1 377 ? -14.970 3.078 -11.942 1.00 47.81 377 THR A N 1
ATOM 2985 C CA . THR A 1 377 ? -16.362 3.210 -12.422 1.00 47.81 377 THR A CA 1
ATOM 2986 C C . THR A 1 377 ? -16.779 4.668 -12.661 1.00 47.81 377 THR A C 1
ATOM 2988 O O . THR A 1 377 ? -17.515 4.980 -13.587 1.00 47.81 377 THR A O 1
ATOM 2991 N N . ARG A 1 378 ? -16.335 5.586 -11.788 1.00 45.12 378 ARG A N 1
ATOM 2992 C CA . ARG A 1 378 ? -16.721 7.005 -11.801 1.00 45.12 378 ARG A CA 1
ATOM 2993 C C . ARG A 1 378 ? -15.489 7.899 -11.648 1.00 45.12 378 ARG A C 1
ATOM 2995 O O . ARG A 1 378 ? -14.626 7.654 -10.801 1.00 45.12 378 ARG A O 1
ATOM 3002 N N . GLY A 1 379 ? -15.414 8.923 -12.492 1.00 50.88 379 GLY A N 1
ATOM 3003 C CA . GLY A 1 379 ? -14.303 9.869 -12.619 1.00 50.88 379 GLY A CA 1
ATOM 3004 C C . GLY A 1 379 ? -14.212 10.388 -14.056 1.00 50.88 379 GLY A C 1
ATOM 3005 O O . GLY A 1 379 ? -14.733 9.757 -14.974 1.00 50.88 379 GLY A O 1
ATOM 3006 N N . SER A 1 380 ? -13.557 11.530 -14.283 1.00 52.38 380 SER A N 1
ATOM 3007 C CA . SER A 1 380 ? -13.371 12.034 -15.650 1.00 52.38 380 SER A CA 1
ATOM 3008 C C . SER A 1 380 ? -12.545 11.042 -16.482 1.00 52.38 380 SER A C 1
ATOM 3010 O O . SER A 1 380 ? -11.567 10.479 -15.979 1.00 52.38 380 SER A O 1
ATOM 3012 N N . LYS A 1 381 ? -12.903 10.846 -17.767 1.00 53.94 381 LYS A N 1
ATOM 3013 C CA . LYS A 1 381 ? -12.338 9.811 -18.674 1.00 53.94 381 LYS A CA 1
ATOM 3014 C C . LYS A 1 381 ? -10.798 9.819 -18.808 1.00 53.94 381 LYS A C 1
ATOM 3016 O O . LYS A 1 381 ? -10.232 8.915 -19.414 1.00 53.94 381 LYS A O 1
ATOM 3021 N N . LYS A 1 382 ? -10.104 10.831 -18.269 1.00 58.25 382 LYS A N 1
ATOM 3022 C CA . LYS A 1 382 ? -8.641 10.996 -18.307 1.00 58.25 382 LYS A CA 1
ATOM 3023 C C . LYS A 1 382 ? -8.021 11.355 -16.936 1.00 58.25 382 LYS A C 1
ATOM 3025 O O . LYS A 1 382 ? -6.899 11.863 -16.918 1.00 58.25 382 LYS A O 1
ATOM 3030 N N . GLN A 1 383 ? -8.687 11.102 -15.792 1.00 66.75 383 GLN A N 1
ATOM 3031 C CA . GLN A 1 383 ? -8.111 11.414 -14.466 1.00 66.75 383 GLN A CA 1
ATOM 3032 C C . GLN A 1 383 ? -6.787 10.658 -14.242 1.00 66.75 383 GLN A C 1
ATOM 3034 O O . GLN A 1 383 ? -6.694 9.437 -14.398 1.00 66.75 383 GLN A O 1
ATOM 3039 N N . LYS A 1 384 ? -5.754 11.418 -13.870 1.00 77.25 384 LYS A N 1
ATOM 3040 C CA . LYS A 1 384 ? -4.358 10.985 -13.758 1.00 77.25 384 LYS A CA 1
ATOM 3041 C C . LYS A 1 384 ? -3.938 10.857 -12.297 1.00 77.25 384 LYS A C 1
ATOM 3043 O O . LYS A 1 384 ? -3.904 11.851 -11.578 1.00 77.25 384 LYS A O 1
ATOM 3048 N N . ILE A 1 385 ? -3.554 9.653 -11.884 1.00 82.94 385 ILE A N 1
ATOM 3049 C CA . ILE A 1 385 ? -2.820 9.424 -10.635 1.00 82.94 385 ILE A CA 1
ATOM 3050 C C . ILE A 1 385 ? -1.343 9.743 -10.898 1.00 82.94 385 ILE A C 1
ATOM 3052 O O . ILE A 1 385 ? -0.805 9.427 -11.965 1.00 82.94 385 ILE A O 1
ATOM 3056 N N . LYS A 1 386 ? -0.682 10.388 -9.936 1.00 90.19 386 LYS A N 1
ATOM 3057 C CA . LYS A 1 386 ? 0.777 10.550 -9.911 1.00 90.19 386 LYS A CA 1
ATOM 3058 C C . LYS A 1 386 ? 1.354 9.483 -8.979 1.00 90.19 386 LYS A C 1
ATOM 3060 O O . LYS A 1 386 ? 0.803 9.254 -7.910 1.00 90.19 386 LYS A O 1
ATOM 3065 N N . THR A 1 387 ? 2.421 8.808 -9.390 1.00 90.56 387 THR A N 1
ATOM 3066 C CA . THR A 1 387 ? 3.074 7.741 -8.613 1.00 90.56 387 THR A CA 1
ATOM 3067 C C . THR A 1 387 ? 4.560 7.693 -8.955 1.00 90.56 387 THR A C 1
ATOM 3069 O O . THR A 1 387 ? 4.964 8.108 -10.041 1.00 90.56 387 THR A O 1
ATOM 3072 N N . GLY A 1 388 ? 5.389 7.214 -8.036 1.00 92.62 388 GLY A N 1
ATOM 3073 C CA . GLY A 1 388 ? 6.839 7.161 -8.189 1.00 92.62 388 GLY A CA 1
ATOM 3074 C C . GLY A 1 388 ? 7.540 7.538 -6.897 1.00 92.62 388 GLY A C 1
ATOM 3075 O O . GLY A 1 388 ? 6.962 7.415 -5.820 1.00 92.62 388 GLY A O 1
ATOM 3076 N N . ILE A 1 389 ? 8.796 7.967 -6.995 1.00 93.12 389 ILE A N 1
ATOM 3077 C CA . ILE A 1 389 ? 9.632 8.164 -5.808 1.00 93.12 389 ILE A CA 1
ATOM 3078 C C . ILE A 1 389 ? 9.118 9.248 -4.849 1.00 93.12 389 ILE A C 1
ATOM 3080 O O . ILE A 1 389 ? 9.148 9.021 -3.648 1.00 93.12 389 ILE A O 1
ATOM 3084 N N . HIS A 1 390 ? 8.579 10.362 -5.359 1.00 94.38 390 HIS A N 1
ATOM 3085 C CA . HIS A 1 390 ? 8.004 11.433 -4.538 1.00 94.38 390 HIS A CA 1
ATOM 3086 C C . HIS A 1 390 ? 6.563 11.115 -4.140 1.00 94.38 390 HIS A C 1
ATOM 3088 O O . HIS A 1 390 ? 6.211 11.146 -2.970 1.00 94.38 390 HIS A O 1
ATOM 3094 N N . TYR A 1 391 ? 5.706 10.786 -5.111 1.00 93.38 391 TYR A N 1
ATOM 3095 C CA . TYR A 1 391 ? 4.257 10.668 -4.872 1.00 93.38 391 TYR A CA 1
ATOM 3096 C C . TYR A 1 391 ? 3.829 9.406 -4.107 1.00 93.38 391 TYR A C 1
ATOM 3098 O O . TYR A 1 391 ? 2.682 9.331 -3.684 1.00 93.38 391 TYR A O 1
ATOM 3106 N N . ASN A 1 392 ? 4.716 8.425 -3.920 1.00 92.81 392 ASN A N 1
ATOM 3107 C CA . ASN A 1 392 ? 4.464 7.301 -3.010 1.00 92.81 392 ASN A CA 1
ATOM 3108 C C . ASN A 1 392 ? 4.916 7.607 -1.567 1.00 92.81 392 ASN A C 1
ATOM 3110 O O . ASN A 1 392 ? 4.544 6.877 -0.648 1.00 92.81 392 ASN A O 1
ATOM 3114 N N . TYR A 1 393 ? 5.724 8.653 -1.377 1.00 94.19 393 TYR A N 1
ATOM 3115 C CA . TYR A 1 393 ? 6.388 8.999 -0.120 1.00 94.19 393 TYR A CA 1
ATOM 3116 C C . TYR A 1 393 ? 6.247 10.500 0.196 1.00 94.19 393 TYR A C 1
ATOM 3118 O O . TYR A 1 393 ? 7.139 11.134 0.748 1.00 94.19 393 TYR A O 1
ATOM 3126 N N . SER A 1 394 ? 5.095 11.083 -0.152 1.00 92.56 394 SER A N 1
ATOM 3127 C CA . SER A 1 394 ? 4.811 12.524 -0.088 1.00 92.56 394 SER A CA 1
ATOM 3128 C C . SER A 1 394 ? 4.878 13.141 1.311 1.00 92.56 394 SER A C 1
ATOM 3130 O O . SER A 1 394 ? 4.904 14.368 1.419 1.00 92.56 394 SER A O 1
ATOM 3132 N N . ARG A 1 395 ? 4.881 12.313 2.362 1.00 93.81 395 ARG A N 1
ATOM 3133 C CA . ARG A 1 395 ? 4.982 12.721 3.771 1.00 93.81 395 ARG A CA 1
ATOM 3134 C C . ARG A 1 395 ? 6.395 12.616 4.355 1.00 93.81 395 ARG A C 1
ATOM 3136 O O . ARG A 1 395 ? 6.588 13.011 5.497 1.00 93.81 395 ARG A O 1
ATOM 3143 N N . CYS A 1 396 ? 7.388 12.146 3.595 1.00 95.12 396 CYS A N 1
ATOM 3144 C CA . CYS A 1 396 ? 8.779 12.238 4.036 1.00 95.12 396 CYS A CA 1
ATOM 3145 C C . CYS A 1 396 ? 9.177 13.712 4.220 1.00 95.12 396 CYS A C 1
ATOM 3147 O O . CYS A 1 396 ? 8.711 14.594 3.488 1.00 95.12 396 CYS A O 1
ATOM 3149 N N . GLY A 1 397 ? 10.021 13.995 5.211 1.00 94.56 397 GLY A N 1
ATOM 3150 C CA . GLY A 1 397 ? 10.378 15.356 5.612 1.00 94.56 397 GLY A CA 1
ATOM 3151 C C . GLY A 1 397 ? 10.923 15.445 7.028 1.00 94.56 397 GLY A C 1
ATOM 3152 O O . GLY A 1 397 ? 11.207 14.435 7.670 1.00 94.56 397 GLY A O 1
ATOM 3153 N N . HIS A 1 398 ? 11.048 16.676 7.506 1.00 94.62 398 HIS A N 1
ATOM 3154 C CA . HIS A 1 398 ? 11.332 16.993 8.903 1.00 94.62 398 HIS A CA 1
ATOM 3155 C C . HIS A 1 398 ? 10.149 17.765 9.488 1.00 94.62 398 HIS A C 1
ATOM 3157 O O . HIS A 1 398 ? 9.523 18.576 8.802 1.00 94.62 398 HIS A O 1
ATOM 3163 N N . TYR A 1 399 ? 9.815 17.466 10.736 1.00 94.94 399 TYR A N 1
ATOM 3164 C CA . TYR A 1 399 ? 8.685 18.026 11.462 1.00 94.94 399 TYR A CA 1
ATOM 3165 C C . TYR A 1 399 ? 9.228 18.670 12.748 1.00 94.94 399 TYR A C 1
ATOM 3167 O O . TYR A 1 399 ? 9.346 17.976 13.756 1.00 94.94 399 TYR A O 1
ATOM 3175 N N . PRO A 1 400 ? 9.632 19.957 12.715 1.00 93.56 400 PRO A N 1
ATOM 3176 C CA . PRO A 1 400 ? 10.321 20.619 13.826 1.00 93.56 400 PRO A CA 1
ATOM 3177 C C . PRO A 1 400 ? 9.414 20.879 15.037 1.00 93.56 400 PRO A C 1
ATOM 3179 O O . PRO A 1 400 ? 8.205 21.086 14.897 1.00 93.56 400 PRO A O 1
ATOM 3182 N N . SER A 1 401 ? 10.005 20.964 16.233 1.00 91.94 401 SER A N 1
ATOM 3183 C CA . SER A 1 401 ? 9.271 21.259 17.471 1.00 91.94 401 SER A CA 1
ATOM 3184 C C . SER A 1 401 ? 8.740 22.704 17.511 1.00 91.94 401 SER A C 1
ATOM 3186 O O . SER A 1 401 ? 9.498 23.676 17.668 1.00 91.94 401 SER A O 1
ATOM 3188 N N . MET A 1 402 ? 7.411 22.856 17.442 1.00 89.25 402 MET A N 1
ATOM 3189 C CA . MET A 1 402 ? 6.709 24.138 17.282 1.00 89.25 402 MET A CA 1
ATOM 3190 C C . MET A 1 402 ? 5.610 24.367 18.334 1.00 89.25 402 MET A C 1
ATOM 3192 O O . MET A 1 402 ? 4.943 23.434 18.770 1.00 89.25 402 MET A O 1
ATOM 3196 N N . LYS A 1 403 ? 5.390 25.637 18.721 1.00 85.94 403 LYS A N 1
ATOM 3197 C CA . LYS A 1 403 ? 4.316 26.044 19.661 1.00 85.94 403 LYS A CA 1
ATOM 3198 C C . LYS A 1 403 ? 2.928 26.155 19.014 1.00 85.94 403 LYS A C 1
ATOM 3200 O O . LYS A 1 403 ? 1.927 25.995 19.697 1.00 85.94 403 LYS A O 1
ATOM 3205 N N . LYS A 1 404 ? 2.850 26.477 17.716 1.00 80.94 404 LYS A N 1
ATOM 3206 C CA . LYS A 1 404 ? 1.591 26.777 16.996 1.00 80.94 404 LYS A CA 1
ATOM 3207 C C . LYS A 1 404 ? 1.082 25.597 16.145 1.00 80.94 404 LYS A C 1
ATOM 3209 O O . LYS A 1 404 ? 0.457 25.807 15.112 1.00 80.94 404 LYS A O 1
ATOM 3214 N N . GLY A 1 405 ? 1.366 24.365 16.569 1.00 78.19 405 GLY A N 1
ATOM 3215 C CA . GLY A 1 405 ? 1.032 23.144 15.828 1.00 78.19 405 GLY A CA 1
ATOM 3216 C C . GLY A 1 405 ? 2.099 22.714 14.812 1.00 78.19 405 GLY A C 1
ATOM 3217 O O . GLY A 1 405 ? 3.192 23.278 14.753 1.00 78.19 405 GLY A O 1
ATOM 3218 N N . ARG A 1 406 ? 1.782 21.666 14.042 1.00 85.50 406 ARG A N 1
ATOM 3219 C CA . ARG A 1 406 ? 2.709 20.964 13.136 1.00 85.50 406 ARG A CA 1
ATOM 3220 C C . ARG A 1 406 ? 3.103 21.805 11.916 1.00 85.50 406 ARG A C 1
ATOM 3222 O O . ARG A 1 406 ? 2.243 22.353 11.232 1.00 85.50 406 ARG A O 1
ATOM 3229 N N . VAL A 1 407 ? 4.391 21.781 11.576 1.00 88.50 407 VAL A N 1
ATOM 3230 C CA . VAL A 1 407 ? 4.952 22.290 10.311 1.00 88.50 407 VAL A CA 1
ATOM 3231 C C . VAL A 1 407 ? 5.658 21.135 9.594 1.00 88.50 407 VAL A C 1
ATOM 3233 O O . VAL A 1 407 ? 6.231 20.273 10.253 1.00 88.50 407 VAL A O 1
ATOM 3236 N N . HIS A 1 408 ? 5.617 21.101 8.259 1.00 92.38 408 HIS A N 1
ATOM 3237 C CA . HIS A 1 408 ? 6.335 20.118 7.434 1.00 92.38 408 HIS A CA 1
ATOM 3238 C C . HIS A 1 408 ? 7.437 20.825 6.642 1.00 92.38 408 HIS A C 1
ATOM 3240 O O . HIS A 1 408 ? 7.147 21.671 5.797 1.00 92.38 408 HIS A O 1
ATOM 3246 N N . MET A 1 409 ? 8.695 20.486 6.915 1.00 92.31 409 MET A N 1
ATOM 3247 C CA . MET A 1 409 ? 9.858 20.961 6.167 1.00 92.31 409 MET A CA 1
ATOM 3248 C C . MET A 1 409 ? 10.256 19.944 5.092 1.00 92.31 409 MET A C 1
ATOM 3250 O O . MET A 1 409 ? 10.121 18.728 5.265 1.00 92.31 409 MET A O 1
ATOM 3254 N N . ALA A 1 410 ? 10.725 20.457 3.952 1.00 90.38 410 ALA A N 1
ATOM 3255 C CA . ALA A 1 410 ? 11.005 19.652 2.771 1.00 90.38 410 ALA A CA 1
ATOM 3256 C C . ALA A 1 410 ? 12.093 18.596 3.033 1.00 90.38 410 ALA A C 1
ATOM 3258 O O . ALA A 1 410 ? 13.138 18.876 3.608 1.00 90.38 410 ALA A O 1
ATOM 3259 N N . HIS A 1 411 ? 11.841 17.373 2.573 1.00 89.50 411 HIS A N 1
ATOM 3260 C CA . HIS A 1 411 ? 12.739 16.239 2.757 1.00 89.50 411 HIS A CA 1
ATOM 3261 C C . HIS A 1 411 ? 14.045 16.382 1.968 1.00 89.50 411 HIS A C 1
ATOM 3263 O O . HIS A 1 411 ? 14.039 16.482 0.738 1.00 89.50 411 HIS A O 1
ATOM 3269 N N . GLU A 1 412 ? 15.165 16.314 2.686 1.00 86.00 412 GLU A N 1
ATOM 3270 C CA . GLU A 1 412 ? 16.512 16.398 2.121 1.00 86.00 412 GLU A CA 1
ATOM 3271 C C . GLU A 1 412 ? 16.873 15.183 1.255 1.00 86.00 412 GLU A C 1
ATOM 3273 O O . GLU A 1 412 ? 17.723 15.308 0.375 1.00 86.00 412 GLU A O 1
ATOM 3278 N N . ALA A 1 413 ? 16.210 14.032 1.424 1.00 89.62 413 ALA A N 1
ATOM 3279 C CA . ALA A 1 413 ? 16.455 12.809 0.653 1.00 89.62 413 ALA A CA 1
ATOM 3280 C C . ALA A 1 413 ? 17.912 12.310 0.723 1.00 89.62 413 ALA A C 1
ATOM 3282 O O . ALA A 1 413 ? 18.488 11.895 -0.288 1.00 89.62 413 ALA A O 1
ATOM 3283 N N . SER A 1 414 ? 18.528 12.378 1.905 1.00 89.62 414 SER A N 1
ATOM 3284 C CA . SER A 1 414 ? 19.903 11.920 2.140 1.00 89.62 414 SER A CA 1
ATOM 3285 C C . SER A 1 414 ? 20.043 10.403 1.971 1.00 89.62 414 SER A C 1
ATOM 3287 O O . SER A 1 414 ? 21.068 9.934 1.477 1.00 89.62 414 SER A O 1
ATOM 3289 N N . GLU A 1 415 ? 18.992 9.629 2.251 1.00 92.56 415 GLU A N 1
ATOM 3290 C CA . GLU A 1 415 ? 18.936 8.197 1.959 1.00 92.56 415 GLU A CA 1
ATOM 3291 C C . GLU A 1 415 ? 18.927 7.898 0.449 1.00 92.56 415 GLU A C 1
ATOM 3293 O O . GLU A 1 415 ? 19.495 6.899 0.006 1.00 92.56 415 GLU A O 1
ATOM 3298 N N . LEU A 1 416 ? 18.365 8.795 -0.370 1.00 94.69 416 LEU A N 1
ATOM 3299 C CA . LEU A 1 416 ? 18.379 8.659 -1.829 1.00 94.69 416 LEU A CA 1
ATOM 3300 C C . LEU A 1 416 ? 19.717 9.085 -2.445 1.00 94.69 416 LEU A C 1
ATOM 3302 O O . LEU A 1 416 ? 20.085 8.547 -3.487 1.00 94.69 416 LEU A O 1
ATOM 3306 N N . ILE A 1 417 ? 20.478 9.972 -1.788 1.00 95.88 417 ILE A N 1
ATOM 3307 C CA . ILE A 1 417 ? 21.871 10.257 -2.175 1.00 95.88 417 ILE A CA 1
ATOM 3308 C C . ILE A 1 417 ? 22.728 8.990 -2.033 1.00 95.88 417 ILE A C 1
ATOM 3310 O O . ILE A 1 417 ? 23.545 8.719 -2.907 1.00 95.88 417 ILE A O 1
ATOM 3314 N N . LYS A 1 418 ? 22.514 8.169 -0.991 1.00 95.19 418 LYS A N 1
ATOM 3315 C CA . LYS A 1 418 ? 23.237 6.892 -0.828 1.00 95.19 418 LYS A CA 1
ATOM 3316 C C . LYS A 1 418 ? 22.982 5.940 -2.006 1.00 95.19 418 LYS A C 1
ATOM 3318 O O . LYS A 1 418 ? 23.931 5.373 -2.540 1.00 95.19 418 LYS A O 1
ATOM 3323 N N . ILE A 1 419 ? 21.728 5.819 -2.459 1.00 96.12 419 ILE A N 1
ATOM 3324 C CA . ILE A 1 419 ? 21.382 5.029 -3.658 1.00 96.12 419 ILE A CA 1
ATOM 3325 C C . ILE A 1 419 ? 22.027 5.628 -4.916 1.00 96.12 419 ILE A C 1
ATOM 3327 O O . ILE A 1 419 ? 22.535 4.878 -5.747 1.00 96.12 419 ILE A O 1
ATOM 3331 N N . ASP A 1 420 ? 22.048 6.958 -5.051 1.00 96.69 420 ASP A N 1
ATOM 3332 C CA . ASP A 1 420 ? 22.721 7.618 -6.172 1.00 96.69 420 ASP A CA 1
ATOM 3333 C C . ASP A 1 420 ? 24.223 7.317 -6.199 1.00 96.69 420 ASP A C 1
ATOM 3335 O O . ASP A 1 420 ? 24.727 6.938 -7.252 1.00 96.69 420 ASP A O 1
ATOM 3339 N N . VAL A 1 421 ? 24.928 7.393 -5.066 1.00 96.62 421 VAL A N 1
ATOM 3340 C CA . VAL A 1 421 ? 26.355 7.030 -4.980 1.00 96.62 421 VAL A CA 1
ATOM 3341 C C . VAL A 1 421 ? 26.575 5.569 -5.381 1.00 96.62 421 VAL A C 1
ATOM 3343 O O . VAL A 1 421 ? 27.383 5.310 -6.268 1.00 96.62 421 VAL A O 1
ATOM 3346 N N . ILE A 1 422 ? 25.813 4.624 -4.814 1.00 96.31 422 ILE A N 1
ATOM 3347 C CA . ILE A 1 422 ? 25.915 3.192 -5.158 1.00 96.31 422 ILE A CA 1
ATOM 3348 C C . ILE A 1 422 ? 25.692 2.973 -6.663 1.00 96.31 422 ILE A C 1
ATOM 3350 O O . ILE A 1 422 ? 26.473 2.277 -7.311 1.00 96.31 422 ILE A O 1
ATOM 3354 N N . MET A 1 423 ? 24.669 3.611 -7.241 1.00 96.94 423 MET A N 1
ATOM 3355 C CA . MET A 1 423 ? 24.381 3.530 -8.673 1.00 96.94 423 MET A CA 1
ATOM 3356 C C . MET A 1 423 ? 25.511 4.131 -9.523 1.00 96.94 423 MET A C 1
ATOM 3358 O O . MET A 1 423 ? 25.878 3.529 -10.525 1.00 96.94 423 MET A O 1
ATOM 3362 N N . LYS A 1 424 ? 26.083 5.291 -9.167 1.00 96.25 424 LYS A N 1
ATOM 3363 C CA . LYS A 1 424 ? 27.180 5.898 -9.948 1.00 96.25 424 LYS A CA 1
ATOM 3364 C C . LYS A 1 424 ? 28.464 5.080 -9.866 1.00 96.25 424 LYS A C 1
ATOM 3366 O O . LYS A 1 424 ? 29.106 4.897 -10.896 1.00 96.25 424 LYS A O 1
ATOM 3371 N N . THR A 1 425 ? 28.795 4.531 -8.699 1.00 96.62 425 THR A N 1
ATOM 3372 C CA . THR A 1 425 ? 29.933 3.615 -8.540 1.00 96.62 425 THR A CA 1
ATOM 3373 C C . THR A 1 425 ? 29.750 2.361 -9.398 1.00 96.62 425 THR A C 1
ATOM 3375 O O . THR A 1 425 ? 30.668 1.999 -10.128 1.00 96.62 425 THR A O 1
ATOM 3378 N N . ALA A 1 426 ? 28.557 1.755 -9.397 1.00 95.44 426 ALA A N 1
ATOM 3379 C CA . ALA A 1 426 ? 28.245 0.597 -10.242 1.00 95.44 426 ALA A CA 1
ATOM 3380 C C . ALA A 1 426 ? 28.183 0.919 -11.750 1.00 95.44 426 ALA A C 1
ATOM 3382 O O . ALA A 1 426 ? 28.400 0.035 -12.569 1.00 95.44 426 ALA A O 1
ATOM 3383 N N . LEU A 1 427 ? 27.883 2.163 -12.141 1.00 94.50 427 LEU A N 1
ATOM 3384 C CA . LEU A 1 427 ? 27.857 2.568 -13.552 1.00 94.50 427 LEU A CA 1
ATOM 3385 C C . LEU A 1 427 ? 29.244 2.947 -14.103 1.00 94.50 427 LEU A C 1
ATOM 3387 O O . LEU A 1 427 ? 29.505 2.719 -15.280 1.00 94.50 427 LEU A O 1
ATOM 3391 N N . PHE A 1 428 ? 30.102 3.580 -13.291 1.00 94.75 428 PHE A N 1
ATOM 3392 C CA . PHE A 1 428 ? 31.259 4.335 -13.796 1.00 94.75 428 PHE A CA 1
ATOM 3393 C C . PHE A 1 428 ? 32.592 4.088 -13.064 1.00 94.75 428 PHE A C 1
ATOM 3395 O O . PHE A 1 428 ? 33.613 4.623 -13.497 1.00 94.75 428 PHE A O 1
ATOM 3402 N N . SER A 1 429 ? 32.636 3.295 -11.985 1.00 94.81 429 SER A N 1
ATOM 3403 C CA . SER A 1 429 ? 33.920 2.909 -11.377 1.00 94.81 429 SER A CA 1
ATOM 3404 C C . SER A 1 429 ? 34.638 1.876 -12.242 1.00 94.81 429 SER A C 1
ATOM 3406 O O . SER A 1 429 ? 34.053 0.848 -12.571 1.00 94.81 429 SER A O 1
ATOM 3408 N N . LYS A 1 430 ? 35.934 2.083 -12.513 1.00 92.62 430 LYS A N 1
ATOM 3409 C CA . LYS A 1 430 ? 36.793 1.117 -13.231 1.00 92.62 430 LYS A CA 1
ATOM 3410 C C . LYS A 1 430 ? 36.881 -0.262 -12.556 1.00 92.62 430 LYS A C 1
ATOM 3412 O O . LYS A 1 430 ? 37.270 -1.222 -13.204 1.00 92.62 430 LYS A O 1
ATOM 3417 N N . GLN A 1 431 ? 36.540 -0.351 -11.268 1.00 92.69 431 GLN A N 1
ATOM 3418 C CA . GLN A 1 431 ? 36.499 -1.599 -10.495 1.00 92.69 431 GLN A CA 1
ATOM 3419 C C . GLN A 1 431 ? 35.151 -2.338 -10.597 1.00 92.69 431 GLN A C 1
ATOM 3421 O O . GLN A 1 431 ? 34.999 -3.403 -10.007 1.00 92.69 431 GLN A O 1
ATOM 3426 N N . SER A 1 432 ? 34.148 -1.782 -11.287 1.00 93.69 432 SER A N 1
ATOM 3427 C CA . SER A 1 432 ? 32.834 -2.413 -11.415 1.00 93.69 432 SER A CA 1
ATOM 3428 C C . SER A 1 432 ? 32.770 -3.364 -12.610 1.00 93.69 432 SER A C 1
ATOM 3430 O O . SER A 1 432 ? 33.156 -3.001 -13.718 1.00 93.69 432 SER A O 1
ATOM 3432 N N . GLU A 1 433 ? 32.182 -4.545 -12.407 1.00 94.50 433 GLU A N 1
ATOM 3433 C CA . GLU A 1 433 ? 31.906 -5.540 -13.456 1.00 94.50 433 GLU A CA 1
ATOM 3434 C C . GLU A 1 433 ? 31.101 -4.981 -14.648 1.00 94.50 433 GLU A C 1
ATOM 3436 O O . GLU A 1 433 ? 31.254 -5.444 -15.776 1.00 94.50 433 GLU A O 1
ATOM 3441 N N . PHE A 1 434 ? 30.281 -3.945 -14.430 1.00 94.81 434 PHE A N 1
ATOM 3442 C CA . PHE A 1 434 ? 29.477 -3.316 -15.482 1.00 94.81 434 PHE A CA 1
ATOM 3443 C C . PHE A 1 434 ? 30.254 -2.277 -16.312 1.00 94.81 434 PHE A C 1
ATOM 3445 O O . PHE A 1 434 ? 29.763 -1.845 -17.357 1.00 94.81 434 PHE A O 1
ATOM 3452 N N . TYR A 1 435 ? 31.445 -1.854 -15.867 1.00 94.38 435 TYR A N 1
ATOM 3453 C CA . TYR A 1 435 ? 32.162 -0.701 -16.423 1.00 94.38 435 TYR A CA 1
ATOM 3454 C C . TYR A 1 435 ? 32.501 -0.859 -17.906 1.00 94.38 435 TYR A C 1
ATOM 3456 O O . TYR A 1 435 ? 32.242 0.050 -18.693 1.00 94.38 435 TYR A O 1
ATOM 3464 N N . SER A 1 436 ? 33.030 -2.018 -18.305 1.00 93.19 436 SER A N 1
ATOM 3465 C CA . SER A 1 436 ? 33.392 -2.306 -19.698 1.00 93.19 436 SER A CA 1
ATOM 3466 C C . SER A 1 436 ? 32.171 -2.202 -20.617 1.00 93.19 436 SER A C 1
ATOM 3468 O O . SER A 1 436 ? 32.171 -1.398 -21.550 1.00 93.19 436 SER A O 1
ATOM 3470 N N . ALA A 1 437 ? 31.093 -2.919 -20.290 1.00 94.25 437 ALA A N 1
ATOM 3471 C CA . ALA A 1 437 ? 29.839 -2.906 -21.039 1.00 94.25 437 ALA A CA 1
ATOM 3472 C C . ALA A 1 437 ? 29.187 -1.511 -21.122 1.00 94.25 437 ALA A C 1
ATOM 3474 O O . ALA A 1 437 ? 28.592 -1.174 -22.142 1.00 94.25 437 ALA A O 1
ATOM 3475 N N . ILE A 1 438 ? 29.309 -0.680 -20.079 1.00 94.25 438 ILE A N 1
ATOM 3476 C CA . ILE A 1 438 ? 28.771 0.691 -20.072 1.00 94.25 438 ILE A CA 1
ATOM 3477 C C . ILE A 1 438 ? 29.667 1.649 -20.866 1.00 94.25 438 ILE A C 1
ATOM 3479 O O . ILE A 1 438 ? 29.149 2.489 -21.599 1.00 94.25 438 ILE A O 1
ATOM 3483 N N . SER A 1 439 ? 30.992 1.508 -20.772 1.00 93.75 439 SER A N 1
ATOM 3484 C CA . SER A 1 439 ? 31.957 2.315 -21.535 1.00 93.75 439 SER A CA 1
ATOM 3485 C C . SER A 1 439 ? 31.870 2.084 -23.050 1.00 93.75 439 SER A C 1
ATOM 3487 O O . SER A 1 439 ? 32.141 3.002 -23.820 1.00 93.75 439 SER A O 1
ATOM 3489 N N . ALA A 1 440 ? 31.412 0.899 -23.470 1.00 94.88 440 ALA A N 1
ATOM 3490 C CA . ALA A 1 440 ? 31.135 0.553 -24.863 1.00 94.88 440 ALA A CA 1
ATOM 3491 C C . ALA A 1 440 ? 29.809 1.130 -25.413 1.00 94.88 440 ALA A C 1
ATOM 3493 O O . ALA A 1 440 ? 29.567 1.067 -26.618 1.00 94.88 440 ALA A O 1
ATOM 3494 N N . LEU A 1 441 ? 28.932 1.692 -24.568 1.00 94.88 441 LEU A N 1
ATOM 3495 C CA . LEU A 1 441 ? 27.695 2.330 -25.034 1.00 94.88 441 LEU A CA 1
ATOM 3496 C C . LEU A 1 441 ? 27.979 3.664 -25.744 1.00 94.88 441 LEU A C 1
ATOM 3498 O O . LEU A 1 441 ? 28.888 4.387 -25.335 1.00 94.88 441 LEU A O 1
ATOM 3502 N N . PRO A 1 442 ? 27.151 4.080 -26.723 1.00 96.19 442 PRO A N 1
ATOM 3503 C CA . PRO A 1 442 ? 27.271 5.398 -27.341 1.00 96.19 442 PRO A CA 1
ATOM 3504 C C . PRO A 1 442 ? 27.252 6.524 -26.300 1.00 96.19 442 PRO A C 1
ATOM 3506 O O . PRO A 1 442 ? 26.424 6.514 -25.384 1.00 96.19 442 PRO A O 1
ATOM 3509 N N . THR A 1 443 ? 28.105 7.538 -26.469 1.00 94.56 443 THR A N 1
ATOM 3510 C CA . THR A 1 443 ? 28.305 8.633 -25.500 1.00 94.56 443 THR A CA 1
ATOM 3511 C C . THR A 1 443 ? 26.995 9.300 -25.070 1.00 94.56 443 THR A C 1
ATOM 3513 O O . THR A 1 443 ? 26.804 9.594 -23.895 1.00 94.56 443 THR A O 1
ATOM 3516 N N . ALA A 1 444 ? 26.035 9.465 -25.987 1.00 95.81 444 ALA A N 1
ATOM 3517 C CA . ALA A 1 444 ? 24.712 10.013 -25.680 1.00 95.81 444 ALA A CA 1
ATOM 3518 C C . ALA A 1 444 ? 23.923 9.185 -24.640 1.00 95.81 444 ALA A C 1
ATOM 3520 O O . ALA A 1 444 ? 23.196 9.756 -23.826 1.00 95.81 444 ALA A O 1
ATOM 3521 N N . VAL A 1 445 ? 24.079 7.856 -24.630 1.00 94.94 445 VAL A N 1
ATOM 3522 C CA . VAL A 1 445 ? 23.479 6.956 -23.630 1.00 94.94 445 VAL A CA 1
ATOM 3523 C C . VAL A 1 445 ? 24.235 7.061 -22.304 1.00 94.94 445 VAL A C 1
ATOM 3525 O O . VAL A 1 445 ? 23.602 7.183 -21.257 1.00 94.94 445 VAL A O 1
ATOM 3528 N N . GLN A 1 446 ? 25.572 7.121 -22.330 1.00 94.38 446 GLN A N 1
ATOM 3529 C CA . GLN A 1 446 ? 26.380 7.342 -21.122 1.00 94.38 446 GLN A CA 1
ATOM 3530 C C . GLN A 1 446 ? 26.021 8.673 -20.431 1.00 94.38 446 GLN A C 1
ATOM 3532 O O . GLN A 1 446 ? 25.787 8.701 -19.221 1.00 94.38 446 GLN A O 1
ATOM 3537 N N . THR A 1 447 ? 25.853 9.760 -21.194 1.00 95.19 447 THR A N 1
ATOM 3538 C CA . THR A 1 447 ? 25.377 11.059 -20.685 1.00 95.19 447 THR A CA 1
ATOM 3539 C C . THR A 1 447 ? 23.978 10.954 -20.073 1.00 95.19 447 THR A C 1
ATOM 3541 O O . THR A 1 447 ? 23.732 11.512 -19.001 1.00 95.19 447 THR A O 1
ATOM 3544 N N . GLN A 1 448 ? 23.058 10.198 -20.689 1.00 95.75 448 GLN A N 1
ATOM 3545 C CA . GLN A 1 448 ? 21.733 9.953 -20.110 1.00 95.75 448 GLN A CA 1
ATOM 3546 C C . GLN A 1 448 ? 21.809 9.179 -18.789 1.00 95.75 448 GLN A C 1
ATOM 3548 O O . GLN A 1 448 ? 21.154 9.590 -17.833 1.00 95.75 448 GLN A O 1
ATOM 3553 N N . LEU A 1 449 ? 22.616 8.114 -18.700 1.00 95.31 449 LEU A N 1
ATOM 3554 C CA . LEU A 1 449 ? 22.865 7.366 -17.458 1.00 95.31 449 LEU A CA 1
ATOM 3555 C C . LEU A 1 449 ? 23.483 8.266 -16.374 1.00 95.31 449 LEU A C 1
ATOM 3557 O O . LEU A 1 449 ? 23.089 8.206 -15.202 1.00 95.31 449 LEU A O 1
ATOM 3561 N N . ASN A 1 450 ? 24.397 9.164 -16.754 1.00 94.62 450 ASN A N 1
ATOM 3562 C CA . ASN A 1 450 ? 24.996 10.105 -15.815 1.00 94.62 450 ASN A CA 1
ATOM 3563 C C . ASN A 1 450 ? 23.999 11.180 -15.328 1.00 94.62 450 ASN A C 1
ATOM 3565 O O . ASN A 1 450 ? 24.061 11.590 -14.171 1.00 94.62 450 ASN A O 1
ATOM 3569 N N . ALA A 1 451 ? 22.995 11.548 -16.126 1.00 95.62 451 ALA A N 1
ATOM 3570 C CA . ALA A 1 451 ? 21.936 12.473 -15.709 1.00 95.62 451 ALA A CA 1
ATOM 3571 C C . ALA A 1 451 ? 20.895 11.873 -14.730 1.00 95.62 451 ALA A C 1
ATOM 3573 O O . ALA A 1 451 ? 20.129 12.623 -14.119 1.00 95.62 451 ALA A O 1
ATOM 3574 N N . ILE A 1 452 ? 20.826 10.544 -14.558 1.00 96.69 452 ILE A N 1
ATOM 3575 C CA . ILE A 1 452 ? 19.853 9.905 -13.647 1.00 96.69 452 ILE A CA 1
ATOM 3576 C C . ILE A 1 452 ? 20.236 10.157 -12.183 1.00 96.69 452 ILE A C 1
ATOM 3578 O O . ILE A 1 452 ? 21.380 9.919 -11.796 1.00 96.69 452 ILE A O 1
ATOM 3582 N N . SER A 1 453 ? 19.269 10.576 -11.360 1.00 96.88 453 SER A N 1
ATOM 3583 C CA . SER A 1 453 ? 19.402 10.645 -9.899 1.00 96.88 453 SER A CA 1
ATOM 3584 C C . SER A 1 453 ? 18.057 10.404 -9.199 1.00 96.88 453 SER A C 1
ATOM 3586 O O . SER A 1 453 ? 17.044 11.017 -9.547 1.00 96.88 453 SER A O 1
ATOM 3588 N N . PHE A 1 454 ? 18.052 9.531 -8.191 1.00 96.62 454 PHE A N 1
ATOM 3589 C CA . PHE A 1 454 ? 16.947 9.269 -7.270 1.00 96.62 454 PHE A CA 1
ATOM 3590 C C . PHE A 1 454 ? 16.671 10.489 -6.380 1.00 96.62 454 PHE A C 1
ATOM 3592 O O . PHE A 1 454 ? 15.513 10.889 -6.240 1.00 96.62 454 PHE A O 1
ATOM 3599 N N . ALA A 1 455 ? 17.710 11.127 -5.827 1.00 95.81 455 ALA A N 1
ATOM 3600 C CA . ALA A 1 455 ? 17.553 12.306 -4.976 1.00 95.81 455 ALA A CA 1
ATOM 3601 C C . ALA A 1 455 ? 16.970 13.498 -5.756 1.00 95.81 455 ALA A C 1
ATOM 3603 O O . ALA A 1 455 ? 16.031 14.148 -5.291 1.00 95.81 455 ALA A O 1
ATOM 3604 N N . GLN A 1 456 ? 17.444 13.759 -6.981 1.00 94.94 456 GLN A N 1
ATOM 3605 C CA . GLN A 1 456 ? 16.845 14.780 -7.849 1.00 94.94 456 GLN A CA 1
ATOM 3606 C C . GLN A 1 456 ? 15.451 14.371 -8.340 1.00 94.94 456 GLN A C 1
ATOM 3608 O O . GLN A 1 456 ? 14.553 15.212 -8.374 1.00 94.94 456 GLN A O 1
ATOM 3613 N N . GLY A 1 457 ? 15.238 13.091 -8.665 1.00 94.38 457 GLY A N 1
ATOM 3614 C CA . GLY A 1 457 ? 13.933 12.538 -9.034 1.00 94.38 457 GLY A CA 1
ATOM 3615 C C . GLY A 1 457 ? 12.862 12.740 -7.959 1.00 94.38 457 GLY A C 1
ATOM 3616 O O . GLY A 1 457 ? 11.716 13.059 -8.290 1.00 94.38 457 GLY A O 1
ATOM 3617 N N . TYR A 1 458 ? 13.246 12.645 -6.683 1.00 95.25 458 TYR A N 1
ATOM 3618 C CA . TYR A 1 458 ? 12.415 13.026 -5.544 1.00 95.25 458 TYR A CA 1
ATOM 3619 C C . TYR A 1 458 ? 12.265 14.551 -5.443 1.00 95.25 458 TYR A C 1
ATOM 3621 O O . TYR A 1 458 ? 11.178 15.072 -5.696 1.00 95.25 458 TYR A O 1
ATOM 3629 N N . ARG A 1 459 ? 13.352 15.285 -5.151 1.00 94.44 459 ARG A N 1
ATOM 3630 C CA . ARG A 1 459 ? 13.307 16.722 -4.801 1.00 94.44 459 ARG A CA 1
ATOM 3631 C C . ARG A 1 459 ? 12.685 17.584 -5.905 1.00 94.44 459 ARG A C 1
ATOM 3633 O O . ARG A 1 459 ? 11.783 18.372 -5.640 1.00 94.44 459 ARG A O 1
ATOM 3640 N N . LYS A 1 460 ? 13.122 17.403 -7.159 1.00 94.06 460 LYS A N 1
ATOM 3641 C CA . LYS A 1 460 ? 12.607 18.132 -8.336 1.00 94.06 460 LYS A CA 1
ATOM 3642 C C . LYS A 1 460 ? 11.305 17.525 -8.888 1.00 94.06 460 LYS A C 1
ATOM 3644 O O . LYS A 1 460 ? 10.819 17.970 -9.924 1.00 94.06 460 LYS A O 1
ATOM 3649 N N . ARG A 1 461 ? 10.743 16.495 -8.233 1.00 94.69 461 ARG A N 1
ATOM 3650 C CA . ARG A 1 461 ? 9.507 15.783 -8.620 1.00 94.69 461 ARG A CA 1
ATOM 3651 C C . ARG A 1 461 ? 9.489 15.332 -10.089 1.00 94.69 461 ARG A C 1
ATOM 3653 O O . ARG A 1 461 ? 8.428 15.328 -10.716 1.00 94.69 461 ARG A O 1
ATOM 3660 N N . LEU A 1 462 ? 10.652 14.959 -10.638 1.00 94.75 462 LEU A N 1
ATOM 3661 C CA . LEU A 1 462 ? 10.856 14.741 -12.077 1.00 94.75 462 LEU A CA 1
ATOM 3662 C C . LEU A 1 462 ? 9.839 13.741 -12.638 1.00 94.75 462 LEU A C 1
ATOM 3664 O O . LEU A 1 462 ? 9.669 12.658 -12.076 1.00 94.75 462 LEU A O 1
ATOM 3668 N N . MET A 1 463 ? 9.181 14.100 -13.742 1.00 94.62 463 MET A N 1
ATOM 3669 C CA . MET A 1 463 ? 8.123 13.305 -14.372 1.00 94.62 463 MET A CA 1
ATOM 3670 C C . MET A 1 463 ? 8.603 12.706 -15.699 1.00 94.62 463 MET A C 1
ATOM 3672 O O . MET A 1 463 ? 8.880 13.439 -16.646 1.00 94.62 463 MET A O 1
ATOM 3676 N N . LYS A 1 464 ? 8.617 11.377 -15.805 1.00 93.19 464 LYS A N 1
ATOM 3677 C CA . LYS A 1 464 ? 8.806 10.630 -17.057 1.00 93.19 464 LYS A CA 1
ATOM 3678 C C . LYS A 1 464 ? 7.483 9.997 -17.506 1.00 93.19 464 LYS A C 1
ATOM 3680 O O . LYS A 1 464 ? 6.565 9.774 -16.710 1.00 93.19 464 LYS A O 1
ATOM 3685 N N . ARG A 1 465 ? 7.362 9.730 -18.808 1.00 89.88 465 ARG A N 1
ATOM 3686 C CA . ARG A 1 465 ? 6.218 9.042 -19.428 1.00 89.88 465 ARG A CA 1
ATOM 3687 C C . ARG A 1 465 ? 6.736 7.801 -20.146 1.00 89.88 465 ARG A C 1
ATOM 3689 O O . ARG A 1 465 ? 7.774 7.866 -20.786 1.00 89.88 465 ARG A O 1
ATOM 3696 N N . PHE A 1 466 ? 5.989 6.707 -20.058 1.00 88.62 466 PHE A N 1
ATOM 3697 C CA . PHE A 1 466 ? 6.307 5.430 -20.693 1.00 88.62 466 PHE A CA 1
ATOM 3698 C C . PHE A 1 466 ? 5.014 4.844 -21.274 1.00 88.62 466 PHE A C 1
ATOM 3700 O O . PHE A 1 466 ? 3.954 4.983 -20.656 1.00 88.62 466 PHE A O 1
ATOM 3707 N N . THR A 1 467 ? 5.076 4.193 -22.438 1.00 86.25 467 THR A N 1
ATOM 3708 C CA . THR A 1 467 ? 3.924 3.456 -22.991 1.00 86.25 467 THR A CA 1
ATOM 3709 C C . THR A 1 467 ? 3.659 2.191 -22.171 1.00 86.25 467 THR A C 1
ATOM 3711 O O . THR A 1 467 ? 4.557 1.680 -21.500 1.00 86.25 467 THR A O 1
ATOM 3714 N N . ARG A 1 468 ? 2.433 1.648 -22.216 1.00 81.38 468 ARG A N 1
ATOM 3715 C CA . ARG A 1 468 ? 2.079 0.422 -21.469 1.00 81.38 468 ARG A CA 1
ATOM 3716 C C . ARG A 1 468 ? 2.990 -0.757 -21.842 1.00 81.38 468 ARG A C 1
ATOM 3718 O O . ARG A 1 468 ? 3.405 -1.509 -20.965 1.00 81.38 468 ARG A O 1
ATOM 3725 N N . GLU A 1 469 ? 3.351 -0.864 -23.116 1.00 85.88 469 GLU A N 1
ATOM 3726 C CA . GLU A 1 469 ? 4.288 -1.862 -23.640 1.00 85.88 469 GLU A CA 1
ATOM 3727 C C . GLU A 1 469 ? 5.722 -1.649 -23.151 1.00 85.88 469 GLU A C 1
ATOM 3729 O O . GLU A 1 469 ? 6.351 -2.605 -22.697 1.00 85.88 469 GLU A O 1
ATOM 3734 N N . ARG A 1 470 ? 6.246 -0.411 -23.176 1.00 90.50 470 ARG A N 1
ATOM 3735 C CA . ARG A 1 470 ? 7.602 -0.135 -22.672 1.00 90.50 470 ARG A CA 1
ATOM 3736 C C . ARG A 1 470 ? 7.675 -0.341 -21.158 1.00 90.50 470 ARG A C 1
ATOM 3738 O O . ARG A 1 470 ? 8.658 -0.906 -20.702 1.00 90.50 470 ARG A O 1
ATOM 3745 N N . VAL A 1 471 ? 6.619 -0.034 -20.390 1.00 88.81 471 VAL A N 1
ATOM 3746 C CA . VAL A 1 471 ? 6.510 -0.445 -18.970 1.00 88.81 471 VAL A CA 1
ATOM 3747 C C . VAL A 1 471 ? 6.551 -1.969 -18.823 1.00 88.81 471 VAL A C 1
ATOM 3749 O O . VAL A 1 471 ? 7.224 -2.468 -17.926 1.00 88.81 471 VAL A O 1
ATOM 3752 N N . GLY A 1 472 ? 5.901 -2.719 -19.718 1.00 88.06 472 GLY A N 1
ATOM 3753 C CA . GLY A 1 472 ? 6.026 -4.178 -19.783 1.00 88.06 472 GLY A CA 1
ATOM 3754 C C . GLY A 1 472 ? 7.472 -4.639 -20.007 1.00 88.06 472 GLY A C 1
ATOM 3755 O O . GLY A 1 472 ? 7.976 -5.453 -19.236 1.00 88.06 472 GLY A O 1
ATOM 3756 N N . LYS A 1 473 ? 8.168 -4.078 -21.009 1.00 91.50 473 LYS A N 1
ATOM 3757 C CA . LYS A 1 473 ? 9.587 -4.376 -21.300 1.00 91.50 473 LYS A CA 1
ATOM 3758 C C . LYS A 1 473 ? 10.517 -4.007 -20.131 1.00 91.50 473 LYS A C 1
ATOM 3760 O O . LYS A 1 473 ? 11.387 -4.798 -19.783 1.00 91.50 473 LYS A O 1
ATOM 3765 N N . ILE A 1 474 ? 10.296 -2.857 -19.488 1.00 92.81 474 ILE A N 1
ATOM 3766 C CA . ILE A 1 474 ? 11.030 -2.400 -18.296 1.00 92.81 474 ILE A CA 1
ATOM 3767 C C . ILE A 1 474 ? 10.854 -3.392 -17.138 1.00 92.81 474 ILE A C 1
ATOM 3769 O O . ILE A 1 474 ? 11.838 -3.907 -16.609 1.00 92.81 474 ILE A O 1
ATOM 3773 N N . CYS A 1 475 ? 9.607 -3.699 -16.765 1.00 90.75 475 CYS A N 1
ATOM 3774 C CA . CYS A 1 475 ? 9.310 -4.502 -15.579 1.00 90.75 475 CYS A CA 1
ATOM 3775 C C . CYS A 1 475 ? 9.709 -5.982 -15.703 1.00 90.75 475 CYS A C 1
ATOM 3777 O O . CYS A 1 475 ? 9.852 -6.630 -14.668 1.00 90.75 475 CYS A O 1
ATOM 3779 N N . LYS A 1 476 ? 9.949 -6.516 -16.914 1.00 90.06 476 LYS A N 1
ATOM 3780 C CA . LYS A 1 476 ? 10.489 -7.880 -17.099 1.00 90.06 476 LYS A CA 1
ATOM 3781 C C . LYS A 1 476 ? 11.794 -8.114 -16.322 1.00 90.06 476 LYS A C 1
ATOM 3783 O O . LYS A 1 476 ? 11.976 -9.205 -15.794 1.00 90.06 476 LYS A O 1
ATOM 3788 N N . ALA A 1 477 ? 12.653 -7.097 -16.185 1.00 89.69 477 ALA A N 1
ATOM 3789 C CA . ALA A 1 477 ? 13.913 -7.199 -15.435 1.00 89.69 477 ALA A CA 1
ATOM 3790 C C . ALA A 1 477 ? 13.724 -7.495 -13.932 1.00 89.69 477 ALA A C 1
ATOM 3792 O O . ALA A 1 477 ? 14.646 -7.971 -13.279 1.00 89.69 477 ALA A O 1
ATOM 3793 N N . TRP A 1 478 ? 12.526 -7.252 -13.390 1.00 89.62 478 TRP A N 1
ATOM 3794 C CA . TRP A 1 478 ? 12.178 -7.507 -11.990 1.00 89.62 478 TRP A CA 1
ATOM 3795 C C . TRP A 1 478 ? 11.075 -8.569 -11.847 1.00 89.62 478 TRP A C 1
ATOM 3797 O O . TRP A 1 478 ? 10.461 -8.667 -10.795 1.00 89.62 478 TRP A O 1
ATOM 3807 N N . GLY A 1 479 ? 10.799 -9.369 -12.887 1.00 67.44 479 GLY A N 1
ATOM 3808 C CA . GLY A 1 479 ? 9.783 -10.434 -12.832 1.00 67.44 479 GLY A CA 1
ATOM 3809 C C . GLY A 1 479 ? 10.156 -11.620 -11.929 1.00 67.44 479 GLY A C 1
ATOM 3810 O O . GLY A 1 479 ? 9.286 -12.384 -11.507 1.00 67.44 479 GLY A O 1
ATOM 3811 N N . TYR A 1 480 ? 11.442 -11.762 -11.606 1.00 56.12 480 TYR A N 1
ATOM 3812 C CA . TYR A 1 480 ? 11.959 -12.788 -10.695 1.00 56.12 480 TYR A CA 1
ATOM 3813 C C . TYR A 1 480 ? 11.862 -12.387 -9.212 1.00 56.12 480 TYR A C 1
ATOM 3815 O O . TYR A 1 480 ? 11.881 -13.271 -8.362 1.00 56.12 480 TYR A O 1
ATOM 3823 N N . GLU A 1 481 ? 11.614 -11.102 -8.931 1.00 52.47 481 GLU A N 1
ATOM 3824 C CA . GLU A 1 481 ? 11.321 -10.519 -7.605 1.00 52.47 481 GLU A CA 1
ATOM 3825 C C . GLU A 1 481 ? 9.935 -10.899 -7.034 1.00 52.47 481 GLU A C 1
ATOM 3827 O O . GLU A 1 481 ? 9.726 -10.668 -5.825 1.00 52.47 481 GLU A O 1
#